Protein AF-A0A7C6DDF0-F1 (afdb_monomer_lite)

Radius of gyration: 23.22 Å; chains: 1; bounding box: 65×71×64 Å

Structure (mmCIF, N/CA/C/O backbone):
data_AF-A0A7C6DDF0-F1
#
_entry.id   AF-A0A7C6DDF0-F1
#
loop_
_atom_site.group_PDB
_atom_site.id
_atom_site.type_symbol
_atom_site.label_atom_id
_atom_site.label_alt_id
_atom_site.label_comp_id
_atom_site.label_asym_id
_atom_site.label_entity_id
_atom_site.label_seq_id
_atom_site.pdbx_PDB_ins_code
_atom_site.Cartn_x
_atom_site.Cartn_y
_atom_site.Cartn_z
_atom_site.occupancy
_atom_site.B_iso_or_equiv
_atom_site.auth_seq_id
_atom_site.auth_comp_id
_atom_site.auth_asym_id
_atom_site.auth_atom_id
_atom_site.pdbx_PDB_model_num
ATOM 1 N N . MET A 1 1 ? -15.883 10.574 8.956 1.00 79.00 1 MET A N 1
ATOM 2 C CA . MET A 1 1 ? -15.929 9.144 9.311 1.00 79.00 1 MET A CA 1
ATOM 3 C C . MET A 1 1 ? -17.313 8.547 9.074 1.00 79.00 1 MET A C 1
ATOM 5 O O . MET A 1 1 ? -17.429 7.341 8.970 1.00 79.00 1 MET A O 1
ATOM 9 N N . ASP A 1 2 ? -18.337 9.374 8.868 1.00 79.56 2 ASP A N 1
ATOM 10 C CA . ASP A 1 2 ? -19.738 8.971 8.668 1.00 79.56 2 ASP A CA 1
ATOM 11 C C . ASP A 1 2 ? -19.970 7.968 7.525 1.00 79.56 2 ASP A C 1
ATOM 13 O O . ASP A 1 2 ? -20.912 7.190 7.586 1.00 79.56 2 ASP A O 1
ATOM 17 N N . CYS A 1 3 ? -19.095 7.921 6.513 1.00 80.88 3 CYS A N 1
ATOM 18 C CA . CYS A 1 3 ? -19.150 6.914 5.445 1.00 80.88 3 CYS A CA 1
ATOM 19 C C . CYS A 1 3 ? -18.941 5.467 5.928 1.00 80.88 3 CYS A C 1
ATOM 21 O O . CYS A 1 3 ? -19.183 4.539 5.165 1.00 80.88 3 CYS A O 1
ATOM 23 N N . PHE A 1 4 ? -18.482 5.280 7.167 1.00 86.06 4 PHE A N 1
ATOM 24 C CA . PHE A 1 4 ? -18.361 3.983 7.832 1.00 86.06 4 PHE A CA 1
ATOM 25 C C . PHE A 1 4 ? -19.558 3.659 8.738 1.00 86.06 4 PHE A C 1
ATOM 27 O O . PHE A 1 4 ? -19.571 2.616 9.389 1.00 86.06 4 PHE A O 1
ATOM 34 N N . ARG A 1 5 ? -20.573 4.530 8.805 1.00 81.81 5 ARG A N 1
ATOM 35 C CA . ARG A 1 5 ? -21.823 4.228 9.507 1.00 81.81 5 ARG A CA 1
ATOM 36 C C . ARG A 1 5 ? -22.586 3.152 8.729 1.00 81.81 5 ARG A C 1
ATOM 38 O O . ARG A 1 5 ? -22.712 3.254 7.512 1.00 81.81 5 ARG A O 1
ATOM 45 N N . ASN A 1 6 ? -23.126 2.157 9.433 1.00 75.31 6 ASN A N 1
ATOM 46 C CA . ASN A 1 6 ? -23.979 1.106 8.862 1.00 75.31 6 ASN A CA 1
ATOM 47 C C . ASN A 1 6 ? -23.346 0.350 7.680 1.00 75.31 6 ASN A C 1
ATOM 49 O O . ASN A 1 6 ? -24.008 0.111 6.669 1.00 75.31 6 ASN A O 1
ATOM 53 N N . LEU A 1 7 ? -22.066 -0.033 7.794 1.00 81.38 7 LEU A N 1
ATOM 54 C CA . LEU A 1 7 ? -21.453 -0.924 6.807 1.00 81.38 7 LEU A CA 1
ATOM 55 C C . LEU A 1 7 ? -22.242 -2.234 6.720 1.00 81.38 7 LEU A C 1
ATOM 57 O O . LEU A 1 7 ? -22.362 -2.975 7.694 1.00 81.38 7 LEU A O 1
ATOM 61 N N . GLU A 1 8 ? -22.752 -2.534 5.531 1.00 78.00 8 GLU A N 1
ATOM 62 C CA . GLU A 1 8 ? -23.394 -3.813 5.264 1.00 78.00 8 GLU A CA 1
ATOM 63 C C . GLU A 1 8 ? -22.343 -4.865 4.906 1.00 78.00 8 GLU A C 1
ATOM 65 O O . GLU A 1 8 ? -21.788 -4.862 3.805 1.00 78.00 8 GLU A O 1
ATOM 70 N N . TRP A 1 9 ? -22.108 -5.801 5.821 1.00 79.62 9 TRP A N 1
ATOM 71 C CA . TRP A 1 9 ? -21.242 -6.953 5.600 1.00 79.62 9 TRP A CA 1
ATOM 72 C C . TRP A 1 9 ? -22.013 -8.043 4.858 1.00 79.62 9 TRP A C 1
ATOM 74 O O . TRP A 1 9 ? -22.940 -8.656 5.390 1.00 79.62 9 TRP A O 1
ATOM 84 N N . LYS A 1 10 ? -21.669 -8.263 3.587 1.00 76.25 10 LYS A N 1
ATOM 85 C CA . LYS A 1 10 ? -22.346 -9.233 2.715 1.00 76.25 10 LYS A CA 1
ATOM 86 C C . LYS A 1 10 ? -21.318 -10.113 2.015 1.00 76.25 10 LYS A C 1
ATOM 88 O O . LYS A 1 10 ? -20.144 -9.767 1.907 1.00 76.25 10 LYS A O 1
ATOM 93 N N . LYS A 1 11 ? -21.762 -11.283 1.545 1.00 75.25 11 LYS A N 1
ATOM 94 C CA . LYS A 1 11 ? -20.923 -12.137 0.699 1.00 75.25 11 LYS A CA 1
ATOM 95 C C . LYS A 1 11 ? -20.682 -11.441 -0.633 1.00 75.25 11 LYS A C 1
ATOM 97 O O . LYS A 1 11 ? -21.632 -11.084 -1.326 1.00 75.25 11 LYS A O 1
ATOM 102 N N . ASP A 1 12 ? -19.420 -11.289 -0.988 1.00 69.12 12 ASP A N 1
ATOM 103 C CA . ASP A 1 12 ? -19.009 -10.798 -2.295 1.00 69.12 12 ASP A CA 1
ATOM 104 C C . ASP A 1 12 ? -19.076 -11.890 -3.386 1.00 69.12 12 ASP A C 1
ATOM 106 O O . ASP A 1 12 ? -19.494 -13.026 -3.143 1.00 69.12 12 ASP A O 1
ATOM 110 N N . ILE A 1 13 ? -18.619 -11.573 -4.605 1.00 62.03 13 ILE A N 1
ATOM 111 C CA . ILE A 1 13 ? -18.608 -12.526 -5.736 1.00 62.03 13 ILE A CA 1
ATOM 112 C C . ILE A 1 13 ? -17.651 -13.714 -5.542 1.00 62.03 13 ILE A C 1
ATOM 114 O O . ILE A 1 13 ? -17.706 -14.679 -6.303 1.00 62.03 13 ILE A O 1
ATOM 118 N N . PHE A 1 14 ? -16.764 -13.645 -4.551 1.00 60.84 14 PHE A N 1
ATOM 119 C CA . PHE A 1 14 ? -15.845 -14.707 -4.156 1.00 60.84 14 PHE A CA 1
ATOM 120 C C . PHE A 1 14 ? -16.388 -15.531 -2.975 1.00 60.84 14 PHE A C 1
ATOM 122 O O . PHE A 1 14 ? -15.775 -16.528 -2.598 1.00 60.84 14 PHE A O 1
ATOM 129 N N . GLY A 1 15 ? -17.551 -15.158 -2.430 1.00 67.62 15 GLY A N 1
ATOM 130 C CA . GLY A 1 15 ? -18.211 -15.825 -1.314 1.00 67.62 15 GLY A CA 1
ATOM 131 C C . GLY A 1 15 ? -17.710 -15.399 0.068 1.00 67.62 15 GLY A C 1
ATOM 132 O O . GLY A 1 15 ? -18.133 -16.012 1.051 1.00 67.62 15 GLY A O 1
ATOM 133 N N . TYR A 1 16 ? -16.855 -14.374 0.158 1.00 73.12 16 TYR A N 1
ATOM 134 C CA . TYR A 1 16 ? -16.288 -13.884 1.418 1.00 73.12 16 TYR A CA 1
ATOM 135 C C . TYR A 1 16 ? -17.085 -12.701 1.967 1.00 73.12 16 TYR A C 1
ATOM 137 O O . TYR A 1 16 ? -17.614 -11.895 1.202 1.00 73.12 16 TYR A O 1
ATOM 145 N N . ILE A 1 17 ? -17.192 -12.614 3.294 1.00 74.81 17 ILE A N 1
ATOM 146 C CA . ILE A 1 17 ? -17.919 -11.539 3.978 1.00 74.81 17 ILE A CA 1
ATOM 147 C C . ILE A 1 17 ? -17.037 -10.293 3.990 1.00 74.81 17 ILE A C 1
ATOM 149 O O . ILE A 1 17 ? -15.970 -10.294 4.603 1.00 74.81 17 ILE A O 1
ATOM 153 N N . ARG A 1 18 ? -17.464 -9.254 3.268 1.00 78.88 18 ARG A N 1
ATOM 154 C CA . ARG A 1 18 ? -16.782 -7.957 3.174 1.00 78.88 18 ARG A CA 1
ATOM 155 C C . ARG A 1 18 ? -17.812 -6.840 3.004 1.00 78.88 18 ARG A C 1
ATOM 157 O O . ARG A 1 18 ? -18.884 -7.088 2.448 1.00 78.88 18 ARG A O 1
ATOM 164 N N . PRO A 1 19 ? -17.517 -5.608 3.443 1.00 80.31 19 PRO A N 1
ATOM 165 C CA . PRO A 1 19 ? -18.414 -4.492 3.224 1.00 80.31 19 PRO A CA 1
ATOM 166 C C . PRO A 1 19 ? -18.219 -3.989 1.796 1.00 80.31 19 PRO A C 1
ATOM 168 O O . PRO A 1 19 ? -17.106 -4.039 1.264 1.00 80.31 19 PRO A O 1
ATOM 171 N N . PHE A 1 20 ? -19.270 -3.491 1.150 1.00 75.19 20 PHE A N 1
ATOM 172 C CA . PHE A 1 20 ? -19.111 -2.888 -0.173 1.00 75.19 20 PHE A CA 1
ATOM 173 C C . PHE A 1 20 ? -18.187 -1.668 -0.104 1.00 75.19 20 PHE A C 1
ATOM 175 O O . PHE A 1 20 ? -18.399 -0.765 0.705 1.00 75.19 20 PHE A O 1
ATOM 182 N N . LEU A 1 21 ? -17.187 -1.610 -0.989 1.00 75.75 21 LEU A N 1
ATOM 183 C CA . LEU A 1 21 ? -16.401 -0.391 -1.153 1.00 75.75 21 LEU A CA 1
ATOM 184 C C . LEU A 1 21 ? -17.261 0.661 -1.863 1.00 75.75 21 LEU A C 1
ATOM 186 O O . LEU A 1 21 ? -17.480 0.601 -3.078 1.00 75.75 21 LEU A O 1
ATOM 190 N N . THR A 1 22 ? -17.755 1.620 -1.084 1.00 75.31 22 THR A N 1
ATOM 191 C CA . THR A 1 22 ? -18.448 2.802 -1.596 1.00 75.31 22 THR A CA 1
ATOM 192 C C . THR A 1 22 ? -17.452 3.860 -2.049 1.00 75.31 22 THR A C 1
ATOM 194 O O . THR A 1 22 ? -16.256 3.820 -1.733 1.00 75.31 22 THR A O 1
ATOM 197 N N . LYS A 1 23 ? -17.950 4.835 -2.812 1.00 73.19 23 LYS A N 1
ATOM 198 C CA . LYS A 1 23 ? -17.128 5.932 -3.323 1.00 73.19 23 LYS A CA 1
ATOM 199 C C . LYS A 1 23 ? -16.585 6.746 -2.166 1.00 73.19 23 LYS A C 1
ATOM 201 O O . LYS A 1 23 ? -15.417 7.110 -2.147 1.00 73.19 23 LYS A O 1
ATOM 206 N N . GLU A 1 24 ? -17.430 6.983 -1.182 1.00 76.19 24 GLU A N 1
ATOM 207 C CA . GLU A 1 24 ? -17.150 7.777 -0.005 1.00 76.19 24 GLU A CA 1
ATOM 208 C C . GLU A 1 24 ? -16.043 7.131 0.834 1.00 76.19 24 GLU A C 1
ATOM 210 O O . GLU A 1 24 ? -15.123 7.833 1.243 1.00 76.19 24 GLU A O 1
ATOM 215 N N . ILE A 1 25 ? -16.073 5.804 1.021 1.00 82.19 25 ILE A N 1
ATOM 216 C CA . ILE A 1 25 ? -15.017 5.065 1.731 1.00 82.19 25 ILE A CA 1
ATOM 217 C C . ILE A 1 25 ? -13.688 5.143 0.969 1.00 82.19 25 ILE A C 1
ATOM 219 O O . ILE A 1 25 ? -12.647 5.414 1.572 1.00 82.19 25 ILE A O 1
ATOM 223 N N . ALA A 1 26 ? -13.709 4.943 -0.352 1.00 80.75 26 ALA A N 1
ATOM 224 C CA . ALA A 1 26 ? -12.510 5.038 -1.182 1.00 80.75 26 ALA A CA 1
ATOM 225 C C . ALA A 1 26 ? -11.881 6.440 -1.115 1.00 80.75 26 ALA A C 1
ATOM 227 O O . ALA A 1 26 ? -10.694 6.570 -0.821 1.00 80.75 26 ALA A O 1
ATOM 228 N N . LEU A 1 27 ? -12.683 7.492 -1.309 1.00 76.25 27 LEU A N 1
ATOM 229 C CA . LEU A 1 27 ? -12.228 8.884 -1.236 1.00 76.25 27 LEU A CA 1
ATOM 230 C C . LEU A 1 27 ? -11.659 9.216 0.141 1.00 76.25 27 LEU A C 1
ATOM 232 O O . LEU A 1 27 ? -10.564 9.761 0.251 1.00 76.25 27 LEU A O 1
ATOM 236 N N . ARG A 1 28 ? -12.371 8.815 1.198 1.00 84.25 28 ARG A N 1
ATOM 237 C CA . ARG A 1 28 ? -11.944 9.044 2.577 1.00 84.25 28 ARG A CA 1
ATOM 238 C C . ARG A 1 28 ? -10.610 8.353 2.877 1.00 84.25 28 ARG A C 1
ATOM 240 O O . ARG A 1 28 ? -9.809 8.903 3.625 1.00 84.25 28 ARG A O 1
ATOM 247 N N . SER A 1 29 ? -10.350 7.194 2.267 1.00 87.25 29 SER A N 1
ATOM 248 C CA . SER A 1 29 ? -9.095 6.432 2.412 1.00 87.25 29 SER A CA 1
ATOM 249 C C . SER A 1 29 ? -7.928 7.078 1.694 1.00 87.25 29 SER A C 1
ATOM 251 O O . SER A 1 29 ? -6.840 7.132 2.266 1.00 87.25 29 SER A O 1
ATOM 253 N N . ILE A 1 30 ? -8.171 7.623 0.501 1.00 82.06 30 ILE A N 1
ATOM 254 C CA . ILE A 1 30 ? -7.189 8.414 -0.243 1.00 82.06 30 ILE A CA 1
ATOM 255 C C . ILE A 1 30 ? -6.802 9.654 0.561 1.00 82.06 30 ILE A C 1
ATOM 257 O O . ILE A 1 30 ? -5.622 9.855 0.834 1.00 82.06 30 ILE A O 1
ATOM 261 N N . GLU A 1 31 ? -7.789 10.434 1.008 1.00 80.88 31 GLU A N 1
ATOM 262 C CA . GLU A 1 31 ? -7.554 11.637 1.810 1.00 80.88 31 GLU A CA 1
ATOM 263 C C . GLU A 1 31 ? -6.768 11.316 3.090 1.00 80.88 31 GLU A C 1
ATOM 265 O O . GLU A 1 31 ? -5.818 12.014 3.432 1.00 80.88 31 GLU A O 1
ATOM 270 N N . PHE A 1 32 ? -7.124 10.237 3.793 1.00 86.44 32 PHE A N 1
ATOM 271 C CA . PHE A 1 32 ? -6.460 9.876 5.044 1.00 86.44 32 PHE A CA 1
ATOM 272 C C . PHE A 1 32 ? -5.019 9.389 4.848 1.00 86.44 32 PHE A C 1
ATOM 274 O O . PHE A 1 32 ? -4.156 9.685 5.674 1.00 86.44 32 PHE A O 1
ATOM 281 N N . ALA A 1 33 ? -4.724 8.685 3.752 1.00 84.56 33 ALA A N 1
ATOM 282 C CA . ALA A 1 33 ? -3.346 8.352 3.398 1.00 84.56 33 ALA A CA 1
ATOM 283 C C . ALA A 1 33 ? -2.530 9.592 3.007 1.00 84.56 33 ALA A C 1
ATOM 285 O O . ALA A 1 33 ? -1.382 9.717 3.430 1.00 84.56 33 ALA A O 1
ATOM 286 N N . ASP A 1 34 ? -3.123 10.523 2.260 1.00 78.44 34 ASP A N 1
ATOM 287 C CA . ASP A 1 34 ? -2.467 11.753 1.806 1.00 78.44 34 ASP A CA 1
ATOM 288 C C . ASP A 1 34 ? -2.100 12.694 2.969 1.00 78.44 34 ASP A C 1
ATOM 290 O O . ASP A 1 34 ? -0.987 13.227 3.030 1.00 78.44 34 ASP A O 1
ATOM 294 N N . LEU A 1 35 ? -2.972 12.793 3.982 1.00 76.69 35 LEU A N 1
ATOM 295 C CA . LEU A 1 35 ? -2.688 13.511 5.233 1.00 76.69 35 LEU A CA 1
ATOM 296 C C . LEU A 1 35 ? -1.383 13.075 5.894 1.00 76.69 35 LEU A C 1
ATOM 298 O O . LEU A 1 35 ? -0.698 13.879 6.536 1.00 76.69 35 LEU A O 1
ATOM 302 N N . ASN A 1 36 ? -1.049 11.795 5.775 1.00 72.19 36 ASN A N 1
ATOM 303 C CA . ASN A 1 36 ? 0.153 11.258 6.376 1.00 72.19 36 ASN A CA 1
ATOM 304 C C . ASN A 1 36 ? 1.422 11.765 5.662 1.00 72.19 36 ASN A C 1
ATOM 306 O O . ASN A 1 36 ? 2.471 11.897 6.291 1.00 72.19 36 ASN A O 1
ATOM 310 N N . TYR A 1 37 ? 1.332 12.180 4.396 1.00 68.25 37 TYR A N 1
ATOM 311 C CA . TYR A 1 37 ? 2.429 12.824 3.668 1.00 68.25 37 TYR A CA 1
ATOM 312 C C . TYR A 1 37 ? 2.485 14.332 3.912 1.00 68.25 37 TYR A C 1
ATOM 314 O O . TYR A 1 37 ? 3.518 14.847 4.345 1.00 68.25 37 TYR A O 1
ATOM 322 N N . HIS A 1 38 ? 1.373 15.033 3.684 1.00 65.69 38 HIS A N 1
ATOM 323 C CA . HIS A 1 38 ? 1.354 16.499 3.604 1.00 65.69 38 HIS A CA 1
ATOM 324 C C . HIS A 1 38 ? 1.043 17.189 4.942 1.00 65.69 38 HIS A C 1
ATOM 326 O O . HIS A 1 38 ? 1.359 18.361 5.139 1.00 65.69 38 HIS A O 1
ATOM 332 N N . GLY A 1 39 ? 0.519 16.446 5.921 1.00 60.12 39 GLY A N 1
ATOM 333 C CA . GLY A 1 39 ? 0.456 16.867 7.319 1.00 60.12 39 GLY A CA 1
ATOM 334 C C . GLY A 1 39 ? -0.570 17.953 7.653 1.00 60.12 39 GLY A C 1
ATOM 335 O O . GLY A 1 39 ? -0.523 18.496 8.758 1.00 60.12 39 GLY A O 1
ATOM 336 N N . GLU A 1 40 ? -1.518 18.254 6.763 1.00 64.88 40 GLU A N 1
ATOM 337 C CA . GLU A 1 40 ? -2.602 19.213 7.020 1.00 64.88 40 GLU A CA 1
ATOM 338 C C . GLU A 1 40 ? -3.744 18.610 7.858 1.00 64.88 40 GLU A C 1
ATOM 340 O O . GLU A 1 40 ? -4.899 18.517 7.447 1.00 64.88 40 GLU A O 1
ATOM 345 N N . LEU A 1 41 ? -3.428 18.228 9.096 1.00 67.19 41 LEU A N 1
ATOM 346 C CA . LEU A 1 41 ? -4.366 17.576 10.021 1.00 67.19 41 LEU A CA 1
ATOM 347 C C . LEU A 1 41 ? -5.530 18.475 10.479 1.00 67.19 41 LEU A C 1
ATOM 349 O O . LEU A 1 41 ? -6.514 17.973 11.017 1.00 67.19 41 LEU A O 1
ATOM 353 N N . LYS A 1 42 ? -5.445 19.798 10.273 1.00 64.25 42 LYS A N 1
ATOM 354 C CA . LYS A 1 42 ? -6.402 20.782 10.819 1.00 64.25 42 LYS A CA 1
ATOM 355 C C . LYS A 1 42 ? -7.851 20.541 10.390 1.00 64.25 42 LYS A C 1
ATOM 357 O O . LYS A 1 42 ? -8.751 20.786 11.177 1.00 64.25 42 LYS A O 1
ATOM 362 N N . HIS A 1 43 ? -8.082 20.056 9.171 1.00 64.44 43 HIS A N 1
ATOM 363 C CA . HIS A 1 43 ? -9.438 19.796 8.668 1.00 64.44 43 HIS A CA 1
ATOM 364 C C . HIS A 1 43 ? -10.026 18.465 9.171 1.00 64.44 43 HIS A C 1
ATOM 366 O O . HIS A 1 43 ? -11.234 18.244 9.083 1.00 64.44 43 HIS A O 1
ATOM 372 N N . TRP A 1 44 ? -9.179 17.578 9.702 1.00 69.19 44 TRP A N 1
ATOM 373 C CA . TRP A 1 44 ? -9.565 16.267 10.230 1.00 69.19 44 TRP A CA 1
ATOM 374 C C . TRP A 1 44 ? -9.699 16.256 11.748 1.00 69.19 44 TRP A C 1
ATOM 376 O O . TRP A 1 44 ? -10.552 15.550 12.283 1.00 69.19 44 TRP A O 1
ATOM 386 N N . ILE A 1 45 ? -8.923 17.093 12.433 1.00 68.50 45 ILE A N 1
ATOM 387 C CA . ILE A 1 45 ? -9.097 17.399 13.851 1.00 68.50 45 ILE A CA 1
ATOM 388 C C . ILE A 1 45 ? -10.223 18.435 13.944 1.00 68.50 45 ILE A C 1
ATOM 390 O O . ILE A 1 45 ? -9.993 19.640 13.986 1.00 68.50 45 ILE A O 1
ATOM 394 N N . LYS A 1 46 ? -11.471 17.955 13.885 1.00 55.34 46 LYS A N 1
ATOM 395 C CA . LYS A 1 46 ? -12.672 18.808 13.844 1.00 55.34 46 LYS A CA 1
ATOM 396 C C . LYS A 1 46 ? -12.952 19.532 15.171 1.00 55.34 46 LYS A C 1
ATOM 398 O O . LYS A 1 46 ? -13.768 20.448 15.190 1.00 55.34 46 LYS A O 1
ATOM 403 N N . SER A 1 47 ? -12.328 19.103 16.271 1.00 53.75 47 SER A N 1
ATOM 404 C CA . SER A 1 47 ? -12.462 19.683 17.615 1.00 53.75 47 SER A CA 1
ATOM 405 C C . SER A 1 47 ? -11.379 19.147 18.561 1.00 53.75 47 SER A C 1
ATOM 407 O O . SER A 1 47 ? -10.730 18.146 18.245 1.00 53.75 47 SER A O 1
ATOM 409 N N . ASP A 1 48 ? -11.261 19.748 19.749 1.00 56.78 48 ASP A N 1
ATOM 410 C CA . ASP A 1 48 ? -10.407 19.279 20.856 1.00 56.78 48 ASP A CA 1
ATOM 411 C C . ASP A 1 48 ? -10.752 17.853 21.350 1.00 56.78 48 ASP A C 1
ATOM 413 O O . ASP A 1 48 ? -9.965 17.240 22.066 1.00 56.78 48 ASP A O 1
ATOM 417 N N . ASN A 1 49 ? -11.897 17.297 20.931 1.00 60.16 49 ASN A N 1
ATOM 418 C CA . ASN A 1 49 ? -12.402 15.988 21.361 1.00 60.16 49 ASN A CA 1
ATOM 419 C C . ASN A 1 49 ? -12.061 14.835 20.394 1.00 60.16 49 ASN A C 1
ATOM 421 O O . ASN A 1 49 ? -12.580 13.733 20.548 1.00 60.16 49 ASN A O 1
ATOM 425 N N . THR A 1 50 ? -11.255 15.070 19.351 1.00 77.19 50 THR A N 1
ATOM 426 C CA . THR A 1 50 ? -10.814 13.991 18.446 1.00 77.19 50 THR A CA 1
ATOM 427 C C . THR A 1 50 ? -9.545 13.351 18.989 1.00 77.19 50 THR A C 1
ATOM 429 O O . THR A 1 50 ? -8.513 14.016 19.073 1.00 77.19 50 THR A O 1
ATOM 432 N N . ASP A 1 51 ? -9.595 12.058 19.307 1.00 88.81 51 ASP A N 1
ATOM 433 C CA . ASP A 1 51 ? -8.394 11.317 19.682 1.00 88.81 51 ASP A CA 1
ATOM 434 C C . ASP A 1 51 ? -7.526 11.078 18.450 1.00 88.81 51 ASP A C 1
ATOM 436 O O . ASP A 1 51 ? -7.982 10.544 17.437 1.00 88.81 51 ASP A O 1
ATOM 440 N N . TYR A 1 52 ? -6.258 11.471 18.526 1.00 89.94 52 TYR A N 1
ATOM 441 C CA . TYR A 1 52 ? -5.285 11.163 17.492 1.00 89.94 52 TYR A CA 1
ATOM 442 C C . TYR A 1 52 ? -3.907 10.918 18.096 1.00 89.94 52 TYR A C 1
ATOM 444 O O . TYR A 1 52 ? -3.510 11.539 19.083 1.00 89.94 52 TYR A O 1
ATOM 452 N N . THR A 1 53 ? -3.154 10.034 17.455 1.00 89.62 53 THR A N 1
ATOM 453 C CA . THR A 1 53 ? -1.767 9.737 17.796 1.00 89.62 53 THR A CA 1
ATOM 454 C C . THR A 1 53 ? -0.923 9.806 16.535 1.00 89.62 53 THR A C 1
ATOM 456 O O . THR A 1 53 ? -1.253 9.211 15.509 1.00 89.62 53 THR A O 1
ATOM 459 N N . LEU A 1 54 ? 0.176 10.553 16.609 1.00 87.56 54 LEU A N 1
ATOM 460 C CA . LEU A 1 54 ? 1.157 10.651 15.539 1.00 87.56 54 LEU A CA 1
ATOM 461 C C . LEU A 1 54 ? 2.374 9.833 15.942 1.00 87.56 54 LEU A C 1
ATOM 463 O O . LEU A 1 54 ? 2.930 10.043 17.015 1.00 87.56 54 LEU A O 1
ATOM 467 N N . ILE A 1 55 ? 2.814 8.921 15.089 1.00 84.88 55 ILE A N 1
ATOM 468 C CA . ILE A 1 55 ? 4.016 8.121 15.315 1.00 84.88 55 ILE A CA 1
ATOM 469 C C . ILE A 1 55 ? 4.998 8.475 14.217 1.00 84.88 55 ILE A C 1
ATOM 471 O O . ILE A 1 55 ? 4.659 8.437 13.036 1.00 84.88 55 ILE A O 1
ATOM 475 N N . ARG A 1 56 ? 6.217 8.838 14.601 1.00 78.44 56 ARG A N 1
ATOM 476 C CA . ARG A 1 56 ? 7.313 9.097 13.671 1.00 78.44 56 ARG A CA 1
ATOM 477 C C . ARG A 1 56 ? 8.560 8.433 14.215 1.00 78.44 56 ARG A C 1
ATOM 479 O O . ARG A 1 56 ? 8.902 8.639 15.374 1.00 78.44 56 ARG A O 1
ATOM 486 N N . ASP A 1 57 ? 9.219 7.635 13.387 1.00 70.56 57 ASP A N 1
ATOM 487 C CA . ASP A 1 57 ? 10.440 6.927 13.772 1.00 70.56 57 ASP A CA 1
ATOM 488 C C . ASP A 1 57 ? 10.268 6.065 15.050 1.00 70.56 57 ASP A C 1
ATOM 490 O O . ASP A 1 57 ? 11.160 5.985 15.893 1.00 70.56 57 ASP A O 1
ATOM 494 N N . GLY A 1 58 ? 9.083 5.455 15.222 1.00 68.69 58 GLY A N 1
ATOM 495 C CA . GLY A 1 58 ? 8.756 4.611 16.379 1.00 68.69 58 GLY A CA 1
ATOM 496 C C . GLY A 1 58 ? 8.491 5.398 17.665 1.00 68.69 58 GLY A C 1
ATOM 497 O O . GLY A 1 58 ? 8.316 4.807 18.728 1.00 68.69 58 GLY A O 1
ATOM 498 N N . VAL A 1 59 ? 8.447 6.729 17.577 1.00 75.94 59 VAL A N 1
ATOM 499 C CA . VAL A 1 59 ? 8.194 7.633 18.696 1.00 75.94 59 VAL A CA 1
ATOM 500 C C . VAL A 1 59 ? 6.821 8.275 18.536 1.00 75.94 59 VAL A C 1
ATOM 502 O O . VAL A 1 59 ? 6.523 8.899 17.514 1.00 75.94 59 VAL A O 1
ATOM 505 N N . ILE A 1 60 ? 5.994 8.151 19.572 1.00 81.69 60 ILE A N 1
ATOM 506 C CA . ILE A 1 60 ? 4.713 8.851 19.672 1.00 81.69 60 ILE A CA 1
ATOM 507 C C . ILE A 1 60 ? 4.971 10.347 19.902 1.00 81.69 60 ILE A C 1
ATOM 509 O O . ILE A 1 60 ? 5.712 10.743 20.802 1.00 81.69 60 ILE A O 1
ATOM 513 N N . THR A 1 61 ? 4.340 11.193 19.094 1.00 74.62 61 THR A N 1
ATOM 514 C CA . THR A 1 61 ? 4.350 12.650 19.215 1.00 74.62 61 THR A CA 1
ATOM 515 C C . THR A 1 61 ? 2.924 13.195 19.208 1.00 74.62 61 THR A C 1
ATOM 517 O O . THR A 1 61 ? 2.045 12.688 18.520 1.00 74.62 61 THR A O 1
ATOM 520 N N . LYS A 1 62 ? 2.687 14.256 19.983 1.00 66.19 62 LYS A N 1
ATOM 521 C CA . LYS A 1 62 ? 1.413 14.998 19.994 1.00 66.19 62 LYS A CA 1
ATOM 522 C C . LYS A 1 62 ? 1.508 16.325 19.219 1.00 66.19 62 LYS A C 1
ATOM 524 O O . LYS A 1 62 ? 0.505 17.006 19.021 1.00 66.19 62 LYS A O 1
ATOM 529 N N . ASP A 1 63 ? 2.706 16.689 18.745 1.00 66.38 63 ASP A N 1
ATOM 530 C CA . ASP A 1 63 ? 2.978 17.965 18.073 1.00 66.38 63 ASP A CA 1
ATOM 531 C C . ASP A 1 63 ? 2.718 17.888 16.558 1.00 66.38 63 ASP A C 1
ATOM 533 O O . ASP A 1 63 ? 3.586 17.504 15.764 1.00 66.38 63 ASP A O 1
ATOM 537 N N . SER A 1 64 ? 1.526 18.327 16.149 1.00 64.25 64 SER A N 1
ATOM 538 C CA . SER A 1 64 ? 1.129 18.436 14.740 1.00 64.25 64 SER A CA 1
ATOM 539 C C . SER A 1 64 ? 1.961 19.455 13.945 1.00 64.25 64 SER A C 1
ATOM 541 O O . SER A 1 64 ? 2.064 19.331 12.727 1.00 64.25 64 SER A O 1
ATOM 543 N N . LYS A 1 65 ? 2.638 20.421 14.589 1.00 61.81 65 LYS A N 1
ATOM 544 C CA . LYS A 1 65 ? 3.526 21.383 13.900 1.00 61.81 65 LYS A CA 1
ATOM 545 C C . LYS A 1 65 ? 4.866 20.758 13.505 1.00 61.81 65 LYS A C 1
ATOM 547 O O . LYS A 1 65 ? 5.509 21.226 12.566 1.00 61.81 65 LYS A O 1
ATOM 552 N N . ARG A 1 66 ? 5.314 19.713 14.211 1.00 57.47 66 ARG A N 1
ATOM 553 C CA . ARG A 1 66 ? 6.509 18.919 13.847 1.00 57.47 66 ARG A CA 1
ATOM 554 C C . ARG A 1 66 ? 6.206 17.824 12.826 1.00 57.47 66 ARG A C 1
ATOM 556 O O . ARG A 1 66 ? 7.132 17.295 12.215 1.00 57.47 66 ARG A O 1
ATOM 563 N N . TRP A 1 67 ? 4.931 17.511 12.620 1.00 65.19 67 TRP A N 1
ATOM 564 C CA . TRP A 1 67 ? 4.467 16.487 11.686 1.00 65.19 67 TRP A CA 1
ATOM 565 C C . TRP A 1 67 ? 4.729 16.831 10.214 1.00 65.19 67 TRP A C 1
ATOM 567 O O . TRP A 1 67 ? 5.055 15.944 9.425 1.00 65.19 67 TRP A O 1
ATOM 577 N N . SER A 1 68 ? 4.627 18.117 9.861 1.00 56.44 68 SER A N 1
ATOM 578 C CA . SER A 1 68 ? 4.857 18.652 8.509 1.00 56.44 68 SER A CA 1
ATOM 579 C C . SER A 1 68 ? 6.281 19.177 8.278 1.00 56.44 68 SER A C 1
ATOM 581 O O . SER A 1 68 ? 6.646 19.510 7.153 1.00 56.44 68 SER A O 1
ATOM 583 N N . ARG A 1 69 ? 7.119 19.257 9.323 1.00 54.94 69 ARG A N 1
ATOM 584 C CA . ARG A 1 69 ? 8.496 19.757 9.198 1.00 54.94 69 ARG A CA 1
ATOM 585 C C . ARG A 1 69 ? 9.442 18.686 8.658 1.00 54.94 69 ARG A C 1
ATOM 587 O O . ARG A 1 69 ? 9.604 17.614 9.255 1.00 54.94 69 ARG A O 1
ATOM 594 N N . GLN A 1 70 ? 10.142 19.036 7.578 1.00 52.66 70 GLN A N 1
ATOM 595 C CA . GLN A 1 70 ? 11.363 18.339 7.185 1.00 52.66 70 GLN A CA 1
ATOM 596 C C . GLN A 1 70 ? 12.443 18.529 8.272 1.00 52.66 70 GLN A C 1
ATOM 598 O O . GLN A 1 70 ? 12.528 19.622 8.846 1.00 52.66 70 GLN A O 1
ATOM 603 N N . PRO A 1 71 ? 13.232 17.488 8.604 1.00 49.41 71 PRO A N 1
ATOM 604 C CA . PRO A 1 71 ? 14.302 17.602 9.597 1.00 49.41 71 PRO A CA 1
ATOM 605 C C . PRO A 1 71 ? 15.385 18.602 9.163 1.00 49.41 71 PRO A C 1
ATOM 607 O O . PRO A 1 71 ? 15.576 18.866 7.977 1.00 49.41 71 PRO A O 1
ATOM 610 N N . ARG A 1 72 ? 16.128 19.171 10.119 1.00 46.72 72 ARG A N 1
ATOM 611 C CA . ARG A 1 72 ? 17.293 20.024 9.809 1.00 46.72 72 ARG A CA 1
ATOM 612 C C . ARG A 1 72 ? 18.518 19.170 9.431 1.00 46.72 72 ARG A C 1
ATOM 614 O O . ARG A 1 72 ? 18.614 18.037 9.887 1.00 46.72 72 ARG A O 1
ATOM 621 N N . PRO A 1 73 ? 19.517 19.686 8.686 1.00 41.88 73 PRO A N 1
ATOM 622 C CA . PRO A 1 73 ? 20.685 18.906 8.234 1.00 41.88 73 PRO A CA 1
ATOM 623 C C . PRO A 1 73 ? 21.488 18.199 9.343 1.00 41.88 73 PRO A C 1
ATOM 625 O O . PRO A 1 73 ? 21.978 17.091 9.147 1.00 41.88 73 PRO A O 1
ATOM 628 N N . LEU A 1 74 ? 21.608 18.814 10.525 1.00 44.53 74 LEU A N 1
ATOM 629 C CA . LEU A 1 74 ? 22.313 18.217 11.667 1.00 44.53 74 LEU A CA 1
ATOM 630 C C . LEU A 1 74 ? 21.479 17.119 12.351 1.00 44.53 74 LEU A C 1
ATOM 632 O O . LEU A 1 74 ? 22.009 16.090 12.762 1.00 44.53 74 LEU A O 1
ATOM 636 N N . GLU A 1 75 ? 20.162 17.327 12.428 1.00 51.28 75 GLU A N 1
ATOM 637 C CA . GLU A 1 75 ? 19.207 16.318 12.893 1.00 51.28 75 GLU A CA 1
ATOM 638 C C . GLU A 1 75 ? 19.202 15.134 11.928 1.00 51.28 75 GLU A C 1
ATOM 640 O O . GLU A 1 75 ? 19.225 14.001 12.385 1.00 51.28 75 GLU A O 1
ATOM 645 N N . HIS A 1 76 ? 19.284 15.384 10.616 1.00 48.47 76 HIS A N 1
ATOM 646 C CA . HIS A 1 76 ? 19.462 14.355 9.595 1.00 48.47 76 HIS A CA 1
ATOM 647 C C . HIS A 1 76 ? 20.709 13.505 9.842 1.00 48.47 76 HIS A C 1
ATOM 649 O O . HIS A 1 76 ? 20.598 12.292 9.812 1.00 48.47 76 HIS A O 1
ATOM 655 N N . LEU A 1 77 ? 21.871 14.096 10.134 1.00 40.41 77 LEU A N 1
ATOM 656 C CA . LEU A 1 77 ? 23.101 13.331 10.376 1.00 40.41 77 LEU A CA 1
ATOM 657 C C . LEU A 1 77 ? 22.990 12.419 11.613 1.00 40.41 77 LEU A C 1
ATOM 659 O O . LEU A 1 77 ? 23.359 11.248 11.557 1.00 40.41 77 LEU A O 1
ATOM 663 N N . VAL A 1 78 ? 22.444 12.936 12.718 1.00 49.53 78 VAL A N 1
ATOM 664 C CA . VAL A 1 78 ? 22.220 12.160 13.953 1.00 49.53 78 VAL A CA 1
ATOM 665 C C . VAL A 1 78 ? 21.157 11.076 13.748 1.00 49.53 78 VAL A C 1
ATOM 667 O O . VAL A 1 78 ? 21.287 9.978 14.290 1.00 49.53 78 VAL A O 1
ATOM 670 N N . ARG A 1 79 ? 20.130 11.362 12.941 1.00 48.28 79 ARG A N 1
ATOM 671 C CA . ARG A 1 79 ? 19.081 10.417 12.549 1.00 48.28 79 ARG A CA 1
ATOM 672 C C . ARG A 1 79 ? 19.667 9.293 11.696 1.00 48.28 79 ARG A C 1
ATOM 674 O O . ARG A 1 79 ? 19.552 8.149 12.106 1.00 48.28 79 ARG A O 1
ATOM 681 N N . THR A 1 80 ? 20.448 9.612 10.662 1.00 44.03 80 THR A N 1
ATOM 682 C CA . THR A 1 80 ? 21.166 8.632 9.834 1.00 44.03 80 THR A CA 1
ATOM 683 C C . THR A 1 80 ? 22.063 7.723 10.681 1.00 44.03 80 THR A C 1
ATOM 685 O O . THR A 1 80 ? 22.089 6.516 10.470 1.00 44.03 80 THR A O 1
ATOM 688 N N . ILE A 1 81 ? 22.763 8.268 11.686 1.00 42.97 81 ILE A N 1
ATOM 689 C CA . ILE A 1 81 ? 23.606 7.481 12.605 1.00 42.97 81 ILE A CA 1
ATOM 690 C C . ILE A 1 81 ? 22.759 6.580 13.525 1.00 42.97 81 ILE A C 1
ATOM 692 O O . ILE A 1 81 ? 23.108 5.418 13.723 1.00 42.97 81 ILE A O 1
ATOM 696 N N . ARG A 1 82 ? 21.629 7.066 14.060 1.00 41.59 82 ARG A N 1
ATOM 697 C CA . ARG A 1 82 ? 20.678 6.241 14.833 1.00 41.59 82 ARG A CA 1
ATOM 698 C C . ARG A 1 82 ? 19.950 5.201 13.980 1.00 41.59 82 ARG A C 1
ATOM 700 O O . ARG A 1 82 ? 19.597 4.154 14.498 1.00 41.59 82 ARG A O 1
ATOM 707 N N . GLU A 1 83 ? 19.741 5.455 12.698 1.00 43.97 83 GLU A N 1
ATOM 708 C CA . GLU A 1 83 ? 19.005 4.588 11.769 1.00 43.97 83 GLU A CA 1
ATOM 709 C C . GLU A 1 83 ? 19.881 3.475 11.188 1.00 43.97 83 GLU A C 1
ATOM 711 O O . GLU A 1 83 ? 19.393 2.367 10.996 1.00 43.97 83 GLU A O 1
ATOM 716 N N . VAL A 1 84 ? 21.185 3.721 11.011 1.00 41.16 84 VAL A N 1
ATOM 717 C CA . VAL A 1 84 ? 22.178 2.668 10.724 1.00 41.16 84 VAL A CA 1
ATOM 718 C C . VAL A 1 84 ? 22.278 1.666 11.884 1.00 41.16 84 VAL A C 1
ATOM 720 O O . VAL A 1 84 ? 22.599 0.503 11.652 1.00 41.16 84 VAL A O 1
ATOM 723 N N . TYR A 1 85 ? 21.968 2.094 13.115 1.00 33.84 85 TYR A N 1
ATOM 724 C CA . TYR A 1 85 ? 22.072 1.254 14.309 1.00 33.84 85 TYR A CA 1
ATOM 725 C C . TYR A 1 85 ? 20.729 0.750 14.888 1.00 33.84 85 TYR A C 1
ATOM 727 O O . TYR A 1 85 ? 20.752 -0.313 15.504 1.00 33.84 85 TYR A O 1
ATOM 735 N N . VAL A 1 86 ? 19.578 1.443 14.753 1.00 46.28 86 VAL A N 1
ATOM 736 C CA . VAL A 1 86 ? 18.361 1.125 15.552 1.00 46.28 86 VAL A CA 1
ATOM 737 C C . VAL A 1 86 ? 16.957 1.402 14.939 1.00 46.28 86 VAL A C 1
ATOM 739 O O . VAL A 1 86 ? 16.038 0.692 15.337 1.00 46.28 86 VAL A O 1
ATOM 742 N N . THR A 1 87 ? 16.666 2.324 14.006 1.00 41.19 87 THR A N 1
ATOM 743 C CA . THR A 1 87 ? 15.235 2.700 13.745 1.00 41.19 87 THR A CA 1
ATOM 744 C C . THR A 1 87 ? 14.704 2.483 12.319 1.00 41.19 87 THR A C 1
ATOM 746 O O . THR A 1 87 ? 14.933 3.285 11.423 1.00 41.19 87 THR A O 1
ATOM 749 N N . ASN A 1 88 ? 13.902 1.421 12.156 1.00 50.72 88 ASN A N 1
ATOM 750 C CA . ASN A 1 88 ? 13.170 1.006 10.949 1.00 50.72 88 ASN A CA 1
ATOM 751 C C . ASN A 1 88 ? 11.650 1.177 11.162 1.00 50.72 88 ASN A C 1
ATOM 753 O O . ASN A 1 88 ? 10.945 0.200 11.415 1.00 50.72 88 ASN A O 1
ATOM 757 N N . SER A 1 89 ? 11.120 2.392 11.109 1.00 51.81 89 SER A N 1
ATOM 758 C CA . SER A 1 89 ? 9.714 2.643 11.474 1.00 51.81 89 SER A CA 1
ATOM 759 C C . SER A 1 89 ? 9.105 3.726 10.603 1.00 51.81 89 SER A C 1
ATOM 761 O O . SER A 1 89 ? 9.709 4.781 10.454 1.00 51.81 89 SER A O 1
ATOM 763 N N . SER A 1 90 ? 7.919 3.455 10.061 1.00 64.75 90 SER A N 1
ATOM 764 C CA . SER A 1 90 ? 7.148 4.386 9.238 1.00 64.75 90 SER A CA 1
ATOM 765 C C . SER A 1 90 ? 6.525 5.500 10.070 1.00 64.75 90 SER A C 1
ATOM 767 O O . SER A 1 90 ? 6.242 5.329 11.260 1.00 64.75 90 SER A O 1
ATOM 769 N N . LYS A 1 91 ? 6.194 6.609 9.410 1.00 82.25 91 LYS A N 1
ATOM 770 C CA . LYS A 1 91 ? 5.282 7.612 9.952 1.00 82.25 91 LYS A CA 1
ATOM 771 C C . LYS A 1 91 ? 3.834 7.077 9.908 1.00 82.25 91 LYS A C 1
ATOM 773 O O . LYS A 1 91 ? 3.343 6.678 8.847 1.00 82.25 91 LYS A O 1
ATOM 778 N N . VAL A 1 92 ? 3.167 7.010 11.062 1.00 88.94 92 VAL A N 1
ATOM 779 C CA . VAL A 1 92 ? 1.816 6.434 11.228 1.00 88.94 92 VAL A CA 1
ATOM 780 C C . VAL A 1 92 ? 0.897 7.439 11.908 1.00 88.94 92 VAL A C 1
ATOM 782 O O . VAL A 1 92 ? 1.267 8.045 12.911 1.00 88.94 92 VAL A O 1
ATOM 785 N N . LEU A 1 93 ? -0.302 7.608 11.365 1.00 90.75 93 LEU A N 1
ATOM 786 C CA . LEU A 1 93 ? -1.365 8.420 11.945 1.00 90.75 93 LEU A CA 1
ATOM 787 C C . LEU A 1 93 ? -2.478 7.496 12.427 1.00 90.75 93 LEU A C 1
ATOM 789 O O . LEU A 1 93 ? -3.050 6.758 11.628 1.00 90.75 93 LEU A O 1
ATOM 793 N N . VAL A 1 94 ? -2.799 7.569 13.714 1.00 93.31 94 VAL A N 1
ATOM 794 C CA . VAL A 1 94 ? -3.954 6.888 14.304 1.00 93.31 94 VAL A CA 1
ATOM 795 C C . VAL A 1 94 ? -4.986 7.933 14.705 1.00 93.31 94 VAL A C 1
ATOM 797 O O . VAL A 1 94 ? -4.620 8.959 15.276 1.00 93.31 94 VAL A O 1
ATOM 800 N N . LEU A 1 95 ? -6.258 7.697 14.396 1.00 91.44 95 LEU A N 1
ATOM 801 C CA . LEU A 1 95 ? -7.363 8.601 14.707 1.00 91.44 95 LEU A CA 1
ATOM 802 C C . LEU A 1 95 ? -8.572 7.810 15.202 1.00 91.44 95 LEU A C 1
ATOM 804 O O . LEU A 1 95 ? -9.003 6.868 14.546 1.00 91.44 95 LEU A O 1
ATOM 808 N N . GLY A 1 96 ? -9.141 8.223 16.328 1.00 91.81 96 GLY A N 1
ATOM 809 C CA . GLY A 1 96 ? -10.387 7.695 16.867 1.00 91.81 96 GLY A CA 1
ATOM 810 C C . GLY A 1 96 ? -11.536 8.670 16.642 1.00 91.81 96 GLY A C 1
ATOM 811 O O . GLY A 1 96 ? -11.400 9.875 16.860 1.00 91.81 96 GLY A O 1
ATOM 812 N N . SER A 1 97 ? -12.681 8.169 16.184 1.00 88.06 97 SER A N 1
ATOM 813 C CA . SER A 1 97 ? -13.868 9.003 15.998 1.00 88.06 97 SER A CA 1
ATOM 814 C C . SER A 1 97 ? -15.154 8.203 16.148 1.00 88.06 97 SER A C 1
ATOM 816 O O . SER A 1 97 ? -15.270 7.089 15.636 1.00 88.06 97 SER A O 1
ATOM 818 N N . LYS A 1 98 ? -16.145 8.802 16.810 1.00 88.06 98 LYS A N 1
ATOM 819 C CA . LYS A 1 98 ? -17.503 8.269 16.872 1.00 88.06 98 LYS A CA 1
ATOM 820 C C . LYS A 1 98 ? -18.175 8.342 15.503 1.00 88.06 98 LYS A C 1
ATOM 822 O O . LYS A 1 98 ? -18.114 9.372 14.831 1.00 88.06 98 LYS A O 1
ATOM 827 N N . VAL A 1 99 ? -18.839 7.260 15.105 1.00 85.62 99 VAL A N 1
ATOM 828 C CA . VAL A 1 99 ? -19.640 7.203 13.871 1.00 85.62 99 VAL A CA 1
ATOM 829 C C . VAL A 1 99 ? -21.119 6.972 14.139 1.00 85.62 99 VAL A C 1
ATOM 831 O O . VAL A 1 99 ? -21.939 7.432 13.346 1.00 85.62 99 VAL A O 1
ATOM 834 N N . ASP A 1 100 ? -21.474 6.334 15.250 1.00 82.00 100 ASP A N 1
ATOM 835 C CA . ASP A 1 100 ? -22.854 6.142 15.708 1.00 82.00 100 ASP A CA 1
ATOM 836 C C . ASP A 1 100 ? -22.909 6.107 17.243 1.00 82.00 100 ASP A C 1
ATOM 838 O O . ASP A 1 100 ? -21.856 6.085 17.877 1.00 82.00 100 ASP A O 1
ATOM 842 N N . GLU A 1 101 ? -24.102 6.090 17.849 1.00 78.31 101 GLU A N 1
ATOM 843 C CA . GLU A 1 101 ? -24.303 6.122 19.308 1.00 78.31 101 GLU A CA 1
ATOM 844 C C . GLU A 1 101 ? -23.402 5.134 20.059 1.00 78.31 101 GLU A C 1
ATOM 846 O O . GLU A 1 101 ? -22.792 5.526 21.051 1.00 78.31 101 GLU A O 1
ATOM 851 N N . ASN A 1 102 ? -23.235 3.921 19.517 1.00 80.94 102 ASN A N 1
ATOM 852 C CA . ASN A 1 102 ? -22.439 2.836 20.103 1.00 80.94 102 ASN A CA 1
ATOM 853 C C . ASN A 1 102 ? -21.335 2.309 19.169 1.00 80.94 102 ASN A C 1
ATOM 855 O O . ASN A 1 102 ? -20.885 1.172 19.323 1.00 80.94 102 ASN A O 1
ATOM 859 N N . LYS A 1 103 ? -20.931 3.088 18.156 1.00 89.00 103 LYS A N 1
ATOM 860 C CA . LYS A 1 103 ? -19.917 2.656 17.184 1.00 89.00 103 LYS A CA 1
ATOM 861 C C . LYS A 1 103 ? -18.845 3.710 16.969 1.00 89.00 103 LYS A C 1
ATOM 863 O O . LYS A 1 103 ? -19.130 4.879 16.693 1.00 89.00 103 LYS A O 1
ATOM 868 N N . TYR A 1 104 ? -17.604 3.247 17.008 1.00 93.50 104 TYR A N 1
ATOM 869 C CA . TYR A 1 104 ? -16.394 4.037 16.847 1.00 93.50 104 TYR A CA 1
ATOM 870 C C . TYR A 1 104 ? -15.551 3.471 15.710 1.00 93.50 104 TYR A C 1
ATOM 872 O O . TYR A 1 104 ? -15.467 2.261 15.518 1.00 93.50 104 TYR A O 1
ATOM 880 N N . VAL A 1 105 ? -14.904 4.357 14.959 1.00 93.94 105 VAL A N 1
ATOM 881 C CA . VAL A 1 105 ? -13.922 3.988 13.939 1.00 93.94 105 VAL A CA 1
ATOM 882 C C . VAL A 1 105 ? -12.544 4.403 14.405 1.00 93.94 105 VAL A C 1
ATOM 884 O O . VAL A 1 105 ? -12.329 5.559 14.781 1.00 93.94 105 VAL A O 1
ATOM 887 N N . ILE A 1 106 ? -11.616 3.458 14.320 1.00 96.38 106 ILE A N 1
ATOM 888 C CA . ILE A 1 106 ? -10.202 3.659 14.602 1.00 96.38 106 ILE A CA 1
ATOM 889 C C . ILE A 1 106 ? -9.461 3.600 13.272 1.00 96.38 106 ILE A C 1
ATOM 891 O O . ILE A 1 106 ? -9.220 2.534 12.707 1.00 96.38 106 ILE A O 1
ATOM 895 N N . GLY A 1 107 ? -9.166 4.780 12.736 1.00 95.19 107 GLY A N 1
ATOM 896 C CA . GLY A 1 107 ? -8.403 4.955 11.513 1.00 95.19 107 GLY A CA 1
ATOM 897 C C . GLY A 1 107 ? -6.912 4.798 11.780 1.00 95.19 107 GLY A C 1
ATOM 898 O O . GLY A 1 107 ? -6.371 5.507 12.622 1.00 95.19 107 GLY A O 1
ATOM 899 N N . ILE A 1 108 ? -6.236 3.933 11.030 1.00 96.19 108 ILE A N 1
ATOM 900 C CA . ILE A 1 108 ? -4.783 3.758 11.046 1.00 96.19 108 ILE A CA 1
ATOM 901 C C . ILE A 1 108 ? -4.261 3.992 9.629 1.00 96.19 108 ILE A C 1
ATOM 903 O O . ILE A 1 108 ? -4.590 3.258 8.699 1.00 96.19 108 ILE A O 1
ATOM 907 N N . SER A 1 109 ? -3.445 5.024 9.453 1.00 93.75 109 SER A N 1
ATOM 908 C CA . SER A 1 109 ? -2.795 5.336 8.185 1.00 93.75 109 SER A CA 1
ATOM 909 C C . SER A 1 109 ? -1.293 5.146 8.297 1.00 93.75 109 SER A C 1
ATOM 911 O O . SER A 1 109 ? -0.643 5.795 9.119 1.00 93.75 109 SER A O 1
ATOM 913 N N . PHE A 1 110 ? -0.730 4.314 7.427 1.00 90.94 110 PHE A N 1
ATOM 914 C CA . PHE A 1 110 ? 0.712 4.182 7.245 1.00 90.94 110 PHE A CA 1
ATOM 915 C C . PHE A 1 110 ? 1.164 5.023 6.053 1.00 90.94 110 PHE A C 1
ATOM 917 O O . PHE A 1 110 ? 0.559 4.987 4.979 1.00 90.94 110 PHE A O 1
ATOM 924 N N . SER A 1 111 ? 2.247 5.773 6.229 1.00 83.69 111 SER A N 1
ATOM 925 C CA . SER A 1 111 ? 2.892 6.481 5.126 1.00 83.69 111 SER A CA 1
ATOM 926 C C . SER A 1 111 ? 3.873 5.549 4.426 1.00 83.69 111 SER A C 1
ATOM 928 O O . SER A 1 111 ? 4.461 4.653 5.036 1.00 83.69 111 SER A O 1
ATOM 930 N N . GLY A 1 112 ? 4.035 5.752 3.123 1.00 66.75 112 GLY A N 1
ATOM 931 C CA . GLY A 1 112 ? 5.191 5.245 2.399 1.00 66.75 112 GLY A CA 1
ATOM 932 C C . GLY A 1 112 ? 6.433 6.099 2.654 1.00 66.75 112 GLY A C 1
ATOM 933 O O . GLY A 1 112 ? 6.453 6.952 3.536 1.00 66.75 112 GLY A O 1
ATOM 934 N N . THR A 1 113 ? 7.484 5.875 1.869 1.00 58.78 113 THR A N 1
ATOM 935 C CA . THR A 1 113 ? 8.810 6.443 2.136 1.00 58.78 113 THR A CA 1
ATOM 936 C C . THR A 1 113 ? 8.803 7.976 2.180 1.00 58.78 113 THR A C 1
ATOM 938 O O . THR A 1 113 ? 8.585 8.635 1.161 1.00 58.78 113 THR A O 1
ATOM 941 N N . VAL A 1 114 ? 9.144 8.556 3.334 1.00 48.38 114 VAL A N 1
ATOM 942 C CA . VAL A 1 114 ? 9.492 9.978 3.449 1.00 48.38 114 VAL A CA 1
ATOM 943 C C . VAL A 1 114 ? 11.023 10.068 3.508 1.00 48.38 114 VAL A C 1
ATOM 945 O O . VAL A 1 114 ? 11.618 9.730 4.518 1.00 48.38 114 VAL A O 1
ATOM 948 N N . TYR A 1 115 ? 11.660 10.424 2.385 1.00 42.34 115 TYR A N 1
ATOM 949 C CA . TYR A 1 115 ? 13.110 10.612 2.145 1.00 42.34 115 TYR A CA 1
ATOM 950 C C . TYR A 1 115 ? 14.161 10.140 3.197 1.00 42.34 115 TYR A C 1
ATOM 952 O O . TYR A 1 115 ? 14.246 10.636 4.317 1.00 42.34 115 TYR A O 1
ATOM 960 N N . ASN A 1 116 ? 15.129 9.366 2.675 1.00 46.56 116 ASN A N 1
ATOM 961 C CA . ASN A 1 116 ? 16.540 9.178 3.080 1.00 46.56 116 ASN A CA 1
ATOM 962 C C . ASN A 1 116 ? 16.947 8.145 4.148 1.00 46.56 116 ASN A C 1
ATOM 964 O O . ASN A 1 116 ? 18.130 7.806 4.161 1.00 46.56 116 ASN A O 1
ATOM 968 N N . SER A 1 117 ? 16.052 7.521 4.922 1.00 36.81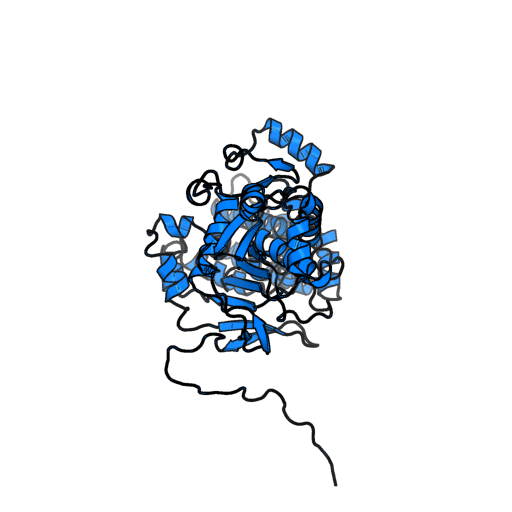 117 SER A N 1
ATOM 969 C CA . SER A 1 117 ? 16.440 6.387 5.809 1.00 36.81 117 SER A CA 1
ATOM 970 C C . SER A 1 117 ? 15.422 5.241 5.966 1.00 36.81 117 SER A C 1
ATOM 972 O O . SER A 1 117 ? 15.817 4.077 5.962 1.00 36.81 117 SER A O 1
ATOM 974 N N . GLU A 1 118 ? 14.115 5.533 5.982 1.00 43.84 118 GLU A N 1
ATOM 975 C CA . GLU A 1 118 ? 13.020 4.535 6.058 1.00 43.84 118 GLU A CA 1
ATOM 976 C C . GLU A 1 118 ? 12.948 3.587 4.838 1.00 43.84 118 GLU A C 1
ATOM 978 O O . GLU A 1 118 ? 12.258 2.564 4.859 1.00 43.84 118 GLU A O 1
ATOM 983 N N . TRP A 1 119 ? 13.694 3.918 3.779 1.00 47.81 119 TRP A N 1
ATOM 984 C CA . TRP A 1 119 ? 13.832 3.146 2.546 1.00 47.81 119 TRP A CA 1
ATOM 985 C C . TRP A 1 119 ? 14.500 1.792 2.796 1.00 47.81 119 TRP A C 1
ATOM 987 O O . TRP A 1 119 ? 14.132 0.857 2.101 1.00 47.81 119 TRP A O 1
ATOM 997 N N . LEU A 1 120 ? 15.391 1.645 3.798 1.00 42.56 120 LEU A N 1
ATOM 998 C CA . LEU A 1 120 ? 16.156 0.410 4.079 1.00 42.56 120 LEU A CA 1
ATOM 999 C C . LEU A 1 120 ? 15.288 -0.861 4.198 1.00 42.56 120 LEU A C 1
ATOM 1001 O O . LEU A 1 120 ? 15.755 -1.960 3.906 1.00 42.56 120 LEU A O 1
ATOM 1005 N N . ASN A 1 121 ? 14.009 -0.728 4.552 1.00 47.69 121 ASN A N 1
ATOM 1006 C CA . ASN A 1 121 ? 13.072 -1.851 4.587 1.00 47.69 121 ASN A CA 1
ATOM 1007 C C . ASN A 1 121 ? 12.577 -2.288 3.203 1.00 47.69 121 ASN A C 1
ATOM 1009 O O . ASN A 1 121 ? 12.388 -3.483 3.007 1.00 47.69 121 ASN A O 1
ATOM 1013 N N . ASN A 1 122 ? 12.452 -1.387 2.223 1.00 48.47 122 ASN A N 1
ATOM 1014 C CA . ASN A 1 122 ? 12.130 -1.746 0.829 1.00 48.47 122 ASN A CA 1
ATOM 1015 C C . ASN A 1 122 ? 13.205 -2.642 0.196 1.00 48.47 122 ASN A C 1
ATOM 1017 O O . ASN A 1 122 ? 12.982 -3.252 -0.840 1.00 48.47 122 ASN A O 1
ATOM 1021 N N . PHE A 1 123 ? 14.369 -2.735 0.841 1.00 48.53 123 PHE A N 1
ATOM 1022 C CA . PHE A 1 123 ? 15.491 -3.569 0.432 1.00 48.53 123 PHE A CA 1
ATOM 1023 C C . PHE A 1 123 ? 15.531 -4.935 1.085 1.00 48.53 123 PHE A C 1
ATOM 1025 O O . PHE A 1 123 ? 16.315 -5.786 0.672 1.00 48.53 123 PHE A O 1
ATOM 1032 N N . LYS A 1 124 ? 14.710 -5.151 2.112 1.00 56.25 124 LYS A N 1
ATOM 1033 C CA . LYS A 1 124 ? 14.539 -6.455 2.744 1.00 56.25 124 LYS A CA 1
ATOM 1034 C C . LYS A 1 124 ? 13.480 -7.234 1.969 1.00 56.25 124 LYS A C 1
ATOM 1036 O O . LYS A 1 124 ? 12.412 -7.532 2.500 1.00 56.25 124 LYS A O 1
ATOM 1041 N N . VAL A 1 125 ? 13.790 -7.505 0.702 1.00 56.72 125 VAL A N 1
ATOM 1042 C CA . VAL A 1 125 ? 12.966 -8.304 -0.223 1.00 56.72 125 VAL A CA 1
ATOM 1043 C C . VAL A 1 125 ? 12.942 -9.787 0.132 1.00 56.72 125 VAL A C 1
ATOM 1045 O O . VAL A 1 125 ? 12.120 -10.525 -0.410 1.00 56.72 125 VAL A O 1
ATOM 1048 N N . ASN A 1 126 ? 13.810 -10.208 1.056 1.00 63.72 126 ASN A N 1
ATOM 1049 C CA . ASN A 1 126 ? 13.771 -11.533 1.658 1.00 63.72 126 ASN A CA 1
ATOM 1050 C C . ASN A 1 126 ? 12.373 -11.837 2.186 1.00 63.72 126 ASN A C 1
ATOM 1052 O O . ASN A 1 126 ? 11.664 -10.955 2.693 1.00 63.72 126 ASN A O 1
ATOM 1056 N N . ILE A 1 127 ? 11.993 -13.104 2.092 1.00 65.50 127 ILE A N 1
ATOM 1057 C CA . ILE A 1 127 ? 10.683 -13.542 2.534 1.00 65.50 127 ILE A CA 1
ATOM 1058 C C . ILE A 1 127 ? 10.792 -14.105 3.954 1.00 65.50 127 ILE A C 1
ATOM 1060 O O . ILE A 1 127 ? 11.491 -15.076 4.221 1.00 65.50 127 ILE A O 1
ATOM 1064 N N . VAL A 1 128 ? 10.058 -13.505 4.891 1.00 68.31 128 VAL A N 1
ATOM 1065 C CA . VAL A 1 128 ? 9.930 -13.989 6.273 1.00 68.31 128 VAL A CA 1
ATOM 1066 C C . VAL A 1 128 ? 8.479 -14.377 6.509 1.00 68.31 128 VAL A C 1
ATOM 1068 O O . VAL A 1 128 ? 7.568 -13.584 6.278 1.00 68.31 128 VAL A O 1
ATOM 1071 N N . ASN A 1 129 ? 8.247 -15.623 6.931 1.00 76.88 129 ASN A N 1
ATOM 1072 C CA . ASN A 1 129 ? 6.906 -16.197 7.116 1.00 76.88 129 ASN A CA 1
ATOM 1073 C C . ASN A 1 129 ? 5.997 -16.069 5.876 1.00 76.88 129 ASN A C 1
ATOM 1075 O O . ASN A 1 129 ? 4.777 -15.980 5.993 1.00 76.88 129 ASN A O 1
ATOM 1079 N N . GLY A 1 130 ? 6.586 -16.042 4.677 1.00 77.88 130 GLY A N 1
ATOM 1080 C CA . GLY A 1 130 ? 5.853 -15.856 3.425 1.00 77.88 130 GLY A CA 1
ATOM 1081 C C . GLY A 1 130 ? 5.561 -14.398 3.048 1.00 77.88 130 GLY A C 1
ATOM 1082 O O . GLY A 1 130 ? 4.963 -14.182 1.998 1.00 77.88 130 GLY A O 1
ATOM 1083 N N . PHE A 1 131 ? 6.000 -13.406 3.829 1.00 83.81 131 PHE A N 1
ATOM 1084 C CA . PHE A 1 131 ? 5.833 -11.974 3.549 1.00 83.81 131 PHE A CA 1
ATOM 1085 C C . PHE A 1 131 ? 7.153 -11.289 3.215 1.00 83.81 131 PHE A C 1
ATOM 1087 O O . PHE A 1 131 ? 8.214 -11.728 3.642 1.00 83.81 131 PHE A O 1
ATOM 1094 N N . HIS A 1 132 ? 7.076 -10.158 2.521 1.00 82.62 132 HIS A N 1
ATOM 1095 C CA . HIS A 1 132 ? 8.192 -9.235 2.363 1.00 82.62 132 HIS A CA 1
ATOM 1096 C C . HIS A 1 132 ? 8.671 -8.756 3.743 1.00 82.62 132 HIS A C 1
ATOM 1098 O O . HIS A 1 132 ? 7.938 -8.056 4.451 1.00 82.62 132 HIS A O 1
ATOM 1104 N N . GLN A 1 133 ? 9.907 -9.101 4.113 1.00 81.81 133 GLN A N 1
ATOM 1105 C CA . GLN A 1 133 ? 10.455 -8.873 5.452 1.00 81.81 133 GLN A CA 1
ATOM 1106 C C . GLN A 1 133 ? 10.333 -7.409 5.885 1.00 81.81 133 GLN A C 1
ATOM 1108 O O . GLN A 1 133 ? 9.901 -7.129 7.000 1.00 81.81 133 GLN A O 1
ATOM 1113 N N . GLY A 1 134 ? 10.668 -6.469 4.997 1.00 80.12 134 GLY A N 1
ATOM 1114 C CA . GLY A 1 134 ? 10.608 -5.040 5.309 1.00 80.12 134 GLY A CA 1
ATOM 1115 C C . GLY A 1 134 ? 9.226 -4.535 5.727 1.00 80.12 134 GLY A C 1
ATOM 1116 O O . GLY A 1 134 ? 9.109 -3.834 6.729 1.00 80.12 134 GLY A O 1
ATOM 1117 N N . PHE A 1 135 ? 8.176 -4.894 4.984 1.00 85.81 135 PHE A N 1
ATOM 1118 C CA . PHE A 1 135 ? 6.811 -4.456 5.285 1.00 85.81 135 PHE A CA 1
ATOM 1119 C C . PHE A 1 135 ? 6.288 -5.112 6.567 1.00 85.81 135 PHE A C 1
ATOM 1121 O O . PHE A 1 135 ? 5.679 -4.432 7.392 1.00 85.81 135 PHE A O 1
ATOM 1128 N N . LEU A 1 136 ? 6.594 -6.399 6.766 1.00 87.12 136 LEU A N 1
ATOM 1129 C CA . LEU A 1 136 ? 6.204 -7.142 7.964 1.00 87.12 136 LEU A CA 1
ATOM 1130 C C . LEU A 1 136 ? 6.864 -6.578 9.231 1.00 87.12 136 LEU A C 1
ATOM 1132 O O . LEU A 1 136 ? 6.195 -6.364 10.237 1.00 87.12 136 LEU A O 1
ATOM 1136 N N . GLU A 1 137 ? 8.165 -6.279 9.180 1.00 86.19 137 GLU A N 1
ATOM 1137 C CA . GLU A 1 137 ? 8.887 -5.692 10.313 1.00 86.19 137 GLU A CA 1
ATOM 1138 C C . GLU A 1 137 ? 8.312 -4.336 10.745 1.00 86.19 137 GLU A C 1
ATOM 1140 O O . GLU A 1 137 ? 8.265 -4.043 11.940 1.00 86.19 137 GLU A O 1
ATOM 1145 N N . ILE A 1 138 ? 7.906 -3.490 9.791 1.00 85.50 138 ILE A N 1
ATOM 1146 C CA . ILE A 1 138 ? 7.295 -2.193 10.108 1.00 85.50 138 ILE A CA 1
ATOM 1147 C C . ILE A 1 138 ? 5.933 -2.407 10.779 1.00 85.50 138 ILE A C 1
ATOM 1149 O O . ILE A 1 138 ? 5.660 -1.770 11.797 1.00 85.50 138 ILE A O 1
ATOM 1153 N N . ALA A 1 139 ? 5.108 -3.318 10.249 1.00 90.88 139 ALA A N 1
ATOM 1154 C CA . ALA A 1 139 ? 3.803 -3.639 10.823 1.00 90.88 139 ALA A CA 1
ATOM 1155 C C . ALA A 1 139 ? 3.930 -4.138 12.274 1.00 90.88 139 ALA A C 1
ATOM 1157 O O . ALA A 1 139 ? 3.282 -3.590 13.161 1.00 90.88 139 ALA A O 1
ATOM 1158 N N . HIS A 1 140 ? 4.834 -5.087 12.542 1.00 90.31 140 HIS A N 1
ATOM 1159 C CA . HIS A 1 140 ? 5.074 -5.587 13.901 1.00 90.31 140 HIS A CA 1
ATOM 1160 C C . HIS A 1 140 ? 5.580 -4.495 14.851 1.00 90.31 140 HIS A C 1
ATOM 1162 O O . HIS A 1 140 ? 5.182 -4.443 16.009 1.00 90.31 140 HIS A O 1
ATOM 1168 N N . ARG A 1 141 ? 6.455 -3.593 14.388 1.00 87.00 141 ARG A N 1
ATOM 1169 C CA . ARG A 1 141 ? 6.941 -2.487 15.230 1.00 87.00 141 ARG A CA 1
ATOM 1170 C C . ARG A 1 141 ? 5.838 -1.507 15.611 1.00 87.00 141 ARG A C 1
ATOM 1172 O O . ARG A 1 141 ? 5.884 -0.976 16.714 1.00 87.00 141 ARG A O 1
ATOM 1179 N N . PHE A 1 142 ? 4.891 -1.246 14.712 1.00 91.81 142 PHE A N 1
ATOM 1180 C CA . PHE A 1 142 ? 3.708 -0.459 15.050 1.00 91.81 142 PHE A CA 1
ATOM 1181 C C . PHE A 1 142 ? 2.837 -1.192 16.073 1.00 91.81 142 PHE A C 1
ATOM 1183 O O . PHE A 1 142 ? 2.420 -0.583 17.053 1.00 91.81 142 PHE A O 1
ATOM 1190 N N . ASP A 1 143 ? 2.622 -2.493 15.882 1.00 92.88 143 ASP A N 1
ATOM 1191 C CA . ASP A 1 143 ? 1.820 -3.316 16.788 1.00 92.88 143 ASP A CA 1
ATOM 1192 C C . ASP A 1 143 ? 2.391 -3.351 18.221 1.00 92.88 143 ASP A C 1
ATOM 1194 O O . ASP A 1 143 ? 1.641 -3.274 19.186 1.00 92.88 143 ASP A O 1
ATOM 1198 N N . LEU A 1 144 ? 3.721 -3.318 18.379 1.00 91.19 144 LEU A N 1
ATOM 1199 C CA . LEU A 1 144 ? 4.403 -3.182 19.680 1.00 91.19 144 LEU A CA 1
ATOM 1200 C C . LEU A 1 144 ? 4.144 -1.850 20.414 1.00 91.19 144 LEU A C 1
ATOM 1202 O O . LEU A 1 144 ? 4.615 -1.674 21.538 1.00 91.19 144 LEU A O 1
ATOM 1206 N N . LEU A 1 145 ? 3.479 -0.886 19.776 1.00 92.44 145 LEU A N 1
ATOM 1207 C CA . LEU A 1 145 ? 3.078 0.383 20.387 1.00 92.44 145 LEU A CA 1
ATOM 1208 C C . LEU A 1 145 ? 1.596 0.396 20.789 1.00 92.44 145 LEU A C 1
ATOM 1210 O O . LEU A 1 145 ? 1.135 1.426 21.279 1.00 92.44 145 LEU A O 1
ATOM 1214 N N . SER A 1 146 ? 0.840 -0.688 20.568 1.00 94.94 146 SER A N 1
ATOM 1215 C CA . SER A 1 146 ? -0.616 -0.727 20.771 1.00 94.94 146 SER A CA 1
ATOM 1216 C C . SER A 1 146 ? -1.045 -0.322 22.188 1.00 94.94 146 SER A C 1
ATOM 1218 O O . SER A 1 146 ? -2.026 0.401 22.355 1.00 94.94 146 SER A O 1
ATOM 1220 N N . ASP A 1 147 ? -0.273 -0.712 23.201 1.00 95.38 147 ASP A N 1
ATOM 1221 C CA . ASP A 1 147 ? -0.486 -0.409 24.621 1.00 95.38 147 ASP A CA 1
ATOM 1222 C C . ASP A 1 147 ? -0.223 1.062 24.990 1.00 95.38 147 ASP A C 1
ATOM 1224 O O . ASP A 1 147 ? -0.626 1.521 26.055 1.00 95.38 147 ASP A O 1
ATOM 1228 N N . LYS A 1 148 ? 0.442 1.821 24.113 1.00 93.75 148 LYS A N 1
ATOM 1229 C CA . LYS A 1 148 ? 0.814 3.234 24.325 1.00 93.75 148 LYS A CA 1
ATOM 1230 C C . LYS A 1 148 ? -0.022 4.213 23.508 1.00 93.75 148 LYS A C 1
ATOM 1232 O O . LYS A 1 148 ? 0.133 5.425 23.658 1.00 93.75 148 LYS A O 1
ATOM 1237 N N . ILE A 1 149 ? -0.852 3.715 22.597 1.00 94.75 149 ILE A N 1
ATOM 1238 C CA . ILE A 1 149 ? -1.717 4.540 21.752 1.00 94.75 149 ILE A CA 1
ATOM 1239 C C . ILE A 1 149 ? -3.048 4.709 22.483 1.00 94.75 149 ILE A C 1
ATOM 1241 O O . ILE A 1 149 ? -3.858 3.791 22.504 1.00 94.75 149 ILE A O 1
ATOM 1245 N N . GLU A 1 150 ? -3.249 5.875 23.090 1.00 95.19 150 GLU A N 1
ATOM 1246 C CA . GLU A 1 150 ? -4.374 6.176 23.985 1.00 95.19 150 GLU A CA 1
ATOM 1247 C C . GLU A 1 150 ? -5.538 6.895 23.280 1.00 95.19 150 GLU A C 1
ATOM 1249 O O . GLU A 1 150 ? -5.326 7.720 22.386 1.00 95.19 150 GLU A O 1
ATOM 1254 N N . PHE A 1 151 ? -6.761 6.646 23.760 1.00 94.62 151 PHE A N 1
ATOM 1255 C CA . PHE A 1 151 ? -8.009 7.257 23.284 1.00 94.62 151 PHE A CA 1
ATOM 1256 C C . PHE A 1 151 ? -8.820 7.879 24.439 1.00 94.62 151 PHE A C 1
ATOM 1258 O O . PHE A 1 151 ? -9.881 7.366 24.820 1.00 94.62 151 PHE A O 1
ATOM 1265 N N . PRO A 1 152 ? -8.323 8.960 25.068 1.00 93.06 152 PRO A N 1
ATOM 1266 C CA . PRO A 1 152 ? -8.927 9.527 26.273 1.00 93.06 152 PRO A CA 1
ATOM 1267 C C . PRO A 1 152 ? -10.329 10.109 26.054 1.00 93.06 152 PRO A C 1
ATOM 1269 O O . PRO A 1 152 ? -11.174 9.987 26.944 1.00 93.06 152 PRO A O 1
ATOM 1272 N N . ASN A 1 153 ? -10.610 10.724 24.901 1.00 91.38 15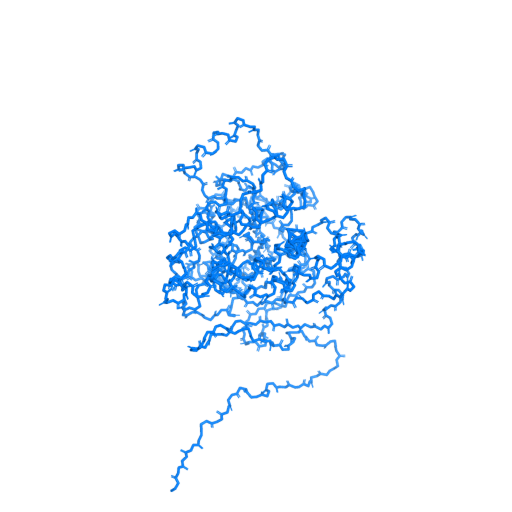3 ASN A N 1
ATOM 1273 C CA . ASN A 1 153 ? -11.932 11.297 24.643 1.00 91.38 153 ASN A CA 1
ATOM 1274 C C . ASN A 1 153 ? -12.983 10.202 24.451 1.00 91.38 153 ASN A C 1
ATOM 1276 O O . ASN A 1 153 ? -14.062 10.289 25.036 1.00 91.38 153 ASN A O 1
ATOM 1280 N N . ILE A 1 154 ? -12.651 9.151 23.698 1.00 92.81 154 ILE A N 1
ATOM 1281 C CA . ILE A 1 154 ? -13.522 7.983 23.526 1.00 92.81 154 ILE A CA 1
ATOM 1282 C C . ILE A 1 154 ? -13.760 7.290 24.871 1.00 92.81 154 ILE A C 1
ATOM 1284 O O . ILE A 1 154 ? -14.901 6.979 25.200 1.00 92.81 154 ILE A O 1
ATOM 1288 N N . SER A 1 155 ? -12.711 7.108 25.679 1.00 93.88 155 SER A N 1
ATOM 1289 C CA . SER A 1 155 ? -12.822 6.493 27.014 1.00 93.88 155 SER A CA 1
ATOM 1290 C C . SER A 1 155 ? -13.798 7.258 27.906 1.00 93.88 155 SER A C 1
ATOM 1292 O O . SER A 1 155 ? -14.688 6.670 28.514 1.00 93.88 155 SER A O 1
ATOM 1294 N N . LYS A 1 156 ? -13.671 8.591 27.934 1.00 92.44 156 LYS A N 1
ATOM 1295 C CA . LYS A 1 156 ? -14.557 9.470 28.702 1.00 92.44 156 LYS A CA 1
ATOM 1296 C C . LYS A 1 156 ? -16.002 9.395 28.216 1.00 92.44 156 LYS A C 1
ATOM 1298 O O . LYS A 1 156 ? -16.915 9.421 29.035 1.00 92.44 156 LYS A O 1
ATOM 1303 N N . GLU A 1 157 ? -16.215 9.335 26.905 1.00 90.88 157 GLU A N 1
ATOM 1304 C CA . GLU A 1 15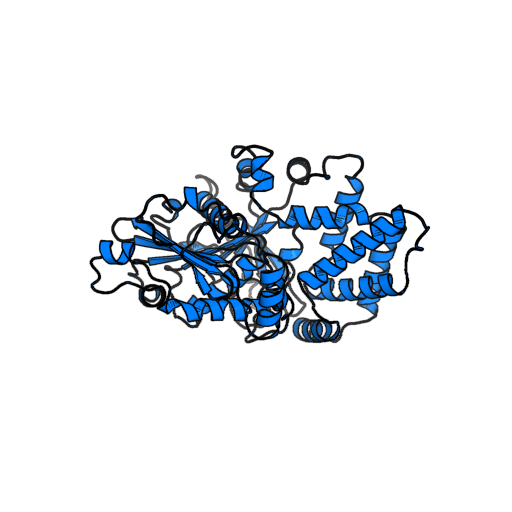7 ? -17.555 9.229 26.330 1.00 90.88 157 GLU A CA 1
ATOM 1305 C C . GLU A 1 157 ? -18.217 7.881 26.645 1.00 90.88 157 GLU A C 1
ATOM 1307 O O . GLU A 1 157 ? -19.414 7.835 26.920 1.00 90.88 157 GLU A O 1
ATOM 1312 N N . LEU A 1 158 ? -17.432 6.803 26.657 1.00 91.69 158 LEU A N 1
ATOM 1313 C CA . LEU A 1 158 ? -17.882 5.458 27.014 1.00 91.69 158 LEU A CA 1
ATOM 1314 C C . LEU A 1 158 ? -18.043 5.247 28.530 1.00 91.69 158 LEU A C 1
ATOM 1316 O O . LEU A 1 158 ? -18.598 4.231 28.938 1.00 91.69 158 LEU A O 1
ATOM 1320 N N . GLY A 1 159 ? -17.588 6.193 29.359 1.00 92.50 159 GLY A N 1
ATOM 1321 C CA . GLY A 1 159 ? -17.629 6.075 30.818 1.00 92.50 159 GLY A CA 1
ATOM 1322 C C . GLY A 1 159 ? -16.633 5.056 31.381 1.00 92.50 159 GLY A C 1
ATOM 1323 O O . GLY A 1 159 ? -16.865 4.521 32.462 1.00 92.50 159 GLY A O 1
ATOM 1324 N N . GLU A 1 160 ? -15.548 4.777 30.658 1.00 93.56 160 GLU A N 1
ATOM 1325 C CA . GLU A 1 160 ? -14.512 3.830 31.079 1.00 93.56 160 GLU A CA 1
ATOM 1326 C C . GLU A 1 160 ? -13.681 4.419 32.234 1.00 93.56 160 GLU A C 1
ATOM 1328 O O . GLU A 1 160 ? -13.283 5.586 32.206 1.00 93.56 160 GLU A O 1
ATOM 1333 N N . GLU A 1 161 ? -13.384 3.608 33.254 1.00 91.31 161 GLU A N 1
ATOM 1334 C CA . GLU A 1 161 ? -12.587 4.038 34.418 1.00 91.31 161 GLU A CA 1
ATOM 1335 C C . GLU A 1 161 ? -11.104 4.246 34.079 1.00 91.31 161 GLU A C 1
ATOM 1337 O O . GLU A 1 161 ? -10.396 5.004 34.746 1.00 91.31 161 GLU A O 1
ATOM 1342 N N . THR A 1 162 ? -10.628 3.565 33.036 1.00 94.06 162 THR A N 1
ATOM 1343 C CA . THR A 1 162 ? -9.245 3.633 32.558 1.00 94.06 162 THR A CA 1
ATOM 1344 C C . THR A 1 162 ? -9.205 4.106 31.113 1.00 94.06 162 THR A C 1
ATOM 1346 O O . THR A 1 162 ? -10.159 3.931 30.356 1.00 94.06 162 THR A O 1
ATOM 1349 N N . VAL A 1 163 ? -8.095 4.740 30.728 1.00 96.06 163 VAL A N 1
ATOM 1350 C CA . VAL A 1 163 ? -7.908 5.203 29.352 1.00 96.06 163 VAL A CA 1
ATOM 1351 C C . VAL A 1 163 ? -7.741 3.990 28.441 1.00 96.06 163 VAL A C 1
ATOM 1353 O O . VAL A 1 163 ? -6.792 3.223 28.589 1.00 96.06 163 VAL A O 1
ATOM 1356 N N . LEU A 1 164 ? -8.652 3.845 27.483 1.00 96.81 164 LEU A N 1
ATOM 1357 C CA . LEU A 1 164 ? -8.582 2.846 26.430 1.00 96.81 164 LEU A CA 1
ATOM 1358 C C . LEU A 1 164 ? -7.333 3.057 25.580 1.00 96.81 164 LEU A C 1
ATOM 1360 O O . LEU A 1 164 ? -7.024 4.170 25.142 1.00 96.81 164 LEU A O 1
ATOM 1364 N N . THR A 1 165 ? -6.663 1.950 25.298 1.00 97.94 165 THR A N 1
ATOM 1365 C CA . THR A 1 165 ? -5.525 1.876 24.384 1.00 97.94 165 THR A CA 1
ATOM 1366 C C . THR A 1 165 ? -5.913 1.162 23.090 1.00 97.94 165 THR A C 1
ATOM 1368 O O . THR A 1 165 ? -6.954 0.498 23.018 1.00 97.94 165 THR A O 1
ATOM 1371 N N . LEU A 1 166 ? -5.065 1.246 22.060 1.00 97.81 166 LEU A N 1
ATOM 1372 C CA . LEU A 1 166 ? -5.249 0.452 20.844 1.00 97.81 166 LEU A CA 1
ATOM 1373 C C . LEU A 1 166 ? -5.235 -1.049 21.164 1.00 97.81 166 LEU A C 1
ATOM 1375 O O . LEU A 1 166 ? -5.992 -1.789 20.550 1.00 97.81 166 LEU A O 1
ATOM 1379 N N . GLU A 1 167 ? -4.455 -1.496 22.151 1.00 98.12 167 GLU A N 1
ATOM 1380 C CA . GLU A 1 167 ? -4.472 -2.890 22.612 1.00 98.12 167 GLU A CA 1
ATOM 1381 C C . GLU A 1 167 ? -5.859 -3.311 23.126 1.00 98.12 167 GLU A C 1
ATOM 1383 O O . GLU A 1 167 ? -6.375 -4.355 22.729 1.00 98.12 167 GLU A O 1
ATOM 1388 N N . ASN A 1 168 ? -6.510 -2.477 23.948 1.00 98.00 168 ASN A N 1
ATOM 1389 C CA . ASN A 1 168 ? -7.861 -2.772 24.443 1.00 98.00 168 ASN A CA 1
ATOM 1390 C C . ASN A 1 168 ? -8.876 -2.851 23.296 1.00 98.00 168 ASN A C 1
ATOM 1392 O O . ASN A 1 168 ? -9.711 -3.753 23.257 1.00 98.00 168 ASN A O 1
ATOM 1396 N N . ILE A 1 169 ? -8.766 -1.932 22.338 1.00 97.88 169 ILE A N 1
ATOM 1397 C CA . ILE A 1 169 ? -9.610 -1.893 21.143 1.00 97.88 169 ILE A CA 1
ATOM 1398 C C . ILE A 1 169 ? -9.398 -3.139 20.277 1.00 97.88 169 ILE A C 1
ATOM 1400 O O . ILE A 1 169 ? -10.375 -3.751 19.849 1.00 97.88 169 ILE A O 1
ATOM 1404 N N . LEU A 1 170 ? -8.145 -3.531 20.016 1.00 98.31 170 LEU A N 1
ATOM 1405 C CA . LEU A 1 170 ? -7.809 -4.731 19.241 1.00 98.31 170 LEU A CA 1
ATOM 1406 C C . LEU A 1 170 ? -8.392 -5.983 19.901 1.00 98.31 170 LEU A C 1
ATOM 1408 O O . LEU A 1 170 ? -8.989 -6.811 19.213 1.00 98.31 170 LEU A O 1
ATOM 1412 N N . GLN A 1 171 ? -8.286 -6.082 21.228 1.00 98.12 171 GLN A N 1
ATOM 1413 C CA . GLN A 1 171 ? -8.883 -7.170 21.995 1.00 98.12 171 GLN A CA 1
ATOM 1414 C C . GLN A 1 171 ? -10.413 -7.176 21.878 1.00 98.12 171 GLN A C 1
ATOM 1416 O O . GLN A 1 171 ? -11.011 -8.235 21.688 1.00 98.12 171 GLN A O 1
ATOM 1421 N N . GLU A 1 172 ? -11.070 -6.018 21.936 1.00 97.69 172 GLU A N 1
ATOM 1422 C CA . GLU A 1 172 ? -12.521 -5.932 21.750 1.00 97.69 172 GLU A CA 1
ATOM 1423 C C . GLU A 1 172 ? -12.947 -6.299 20.319 1.00 97.69 172 GLU A C 1
ATOM 1425 O O . GLU A 1 172 ? -13.994 -6.912 20.120 1.00 97.69 172 GLU A O 1
ATOM 1430 N N . CYS A 1 173 ? -12.123 -5.998 19.311 1.00 97.62 173 CYS A N 1
ATOM 1431 C CA . CYS A 1 173 ? -12.364 -6.371 17.913 1.00 97.62 173 CYS A CA 1
ATOM 1432 C C . CYS A 1 173 ? -12.320 -7.893 17.658 1.00 97.62 173 CYS A C 1
ATOM 1434 O O . CYS A 1 173 ? -12.627 -8.332 16.546 1.00 97.62 173 CYS A O 1
ATOM 1436 N N . THR A 1 174 ? -11.985 -8.712 18.660 1.00 97.62 174 THR A N 1
ATOM 1437 C CA . THR A 1 174 ? -12.142 -10.180 18.619 1.00 97.62 174 THR A CA 1
ATOM 1438 C C . THR A 1 174 ? -13.586 -10.641 18.878 1.00 97.62 174 THR A C 1
ATOM 1440 O O . THR A 1 174 ? -13.902 -11.815 18.689 1.00 97.62 174 THR A O 1
ATOM 1443 N N . SER A 1 175 ? -14.481 -9.726 19.276 1.00 95.88 175 SER A N 1
ATOM 1444 C CA . SER A 1 175 ? -15.895 -9.989 19.569 1.00 95.88 175 SER A CA 1
ATOM 1445 C C . SER A 1 175 ? -16.821 -9.532 18.432 1.00 95.88 175 SER A C 1
ATOM 1447 O O . SER A 1 175 ? -16.606 -8.452 17.878 1.00 95.88 175 SER A O 1
ATOM 1449 N N . PRO A 1 176 ? -17.888 -10.284 18.088 1.00 91.81 176 PRO A N 1
ATOM 1450 C CA . PRO A 1 176 ? -18.868 -9.852 17.083 1.00 91.81 176 PRO A CA 1
ATOM 1451 C C . PRO A 1 176 ? -19.628 -8.582 17.497 1.00 91.81 176 PRO A C 1
ATOM 1453 O O . PRO A 1 176 ? -20.071 -7.819 16.641 1.00 91.81 176 PRO A O 1
ATOM 1456 N N . ASP A 1 177 ? -19.722 -8.320 18.801 1.00 92.12 177 ASP A N 1
ATOM 1457 C CA . ASP A 1 177 ? -20.408 -7.153 19.361 1.00 92.12 177 ASP A CA 1
ATOM 1458 C C . ASP A 1 177 ? -19.460 -5.968 19.598 1.00 92.12 177 ASP A C 1
ATOM 1460 O O . ASP A 1 177 ? -19.804 -5.030 20.317 1.00 92.12 177 ASP A O 1
ATOM 1464 N N . SER A 1 178 ? -18.257 -5.996 19.006 1.00 94.56 178 SER A N 1
ATOM 1465 C CA . SER A 1 178 ? -17.264 -4.933 19.175 1.00 94.56 178 SER A CA 1
ATOM 1466 C C . SER A 1 178 ? -17.857 -3.562 18.874 1.00 94.56 178 SER A C 1
ATOM 1468 O O . SER A 1 178 ? -18.505 -3.357 17.843 1.00 94.56 178 SER A O 1
ATOM 1470 N N . ARG A 1 179 ? -17.601 -2.580 19.736 1.00 94.94 179 ARG A N 1
ATOM 1471 C CA . ARG A 1 179 ? -17.979 -1.181 19.494 1.00 94.94 179 ARG A CA 1
ATOM 1472 C C . ARG A 1 179 ? -17.076 -0.529 18.448 1.00 94.94 179 ARG A C 1
ATOM 1474 O O . ARG A 1 179 ? -17.402 0.545 17.941 1.00 94.94 179 ARG A O 1
ATOM 1481 N N . PHE A 1 180 ? -15.964 -1.171 18.101 1.00 96.00 180 PHE A N 1
ATOM 1482 C CA . PHE A 1 180 ? -14.916 -0.606 17.269 1.00 96.00 180 PHE A CA 1
ATOM 1483 C C . PHE A 1 180 ? -14.864 -1.250 15.885 1.00 96.00 180 PHE A C 1
ATOM 1485 O O . PHE A 1 180 ? -14.963 -2.462 15.725 1.00 96.00 180 PHE A O 1
ATOM 1492 N N . LEU A 1 181 ? -14.661 -0.407 14.877 1.00 95.31 181 LEU A N 1
ATOM 1493 C CA . LEU A 1 181 ? -14.250 -0.807 13.540 1.00 95.31 181 LEU A CA 1
ATOM 1494 C C . LEU A 1 181 ? -12.841 -0.274 13.285 1.00 95.31 181 LEU A C 1
ATOM 1496 O O . LEU A 1 181 ? -12.608 0.939 13.306 1.00 95.31 181 LEU A O 1
ATOM 1500 N N . LEU A 1 182 ? -11.911 -1.171 12.985 1.00 97.38 182 LEU A N 1
ATOM 1501 C CA . LEU A 1 182 ? -10.583 -0.815 12.510 1.00 97.38 182 LEU A CA 1
ATOM 1502 C C . LEU A 1 182 ? -10.659 -0.458 11.025 1.00 97.38 182 LEU A C 1
ATOM 1504 O O . LEU A 1 182 ? -11.128 -1.240 10.199 1.00 97.38 182 LEU A O 1
ATOM 1508 N N . TRP A 1 183 ? -10.159 0.717 10.671 1.00 96.50 183 TRP A N 1
ATOM 1509 C CA . TRP A 1 183 ? -10.023 1.150 9.289 1.00 96.50 183 TRP A CA 1
ATOM 1510 C C . TRP A 1 183 ? -8.558 1.429 8.990 1.00 96.50 183 TRP A C 1
ATOM 1512 O O . TRP A 1 183 ? -7.982 2.381 9.507 1.00 96.50 183 TRP A O 1
ATOM 1522 N N . VAL A 1 184 ? -7.947 0.601 8.149 1.00 97.44 184 VAL A N 1
ATOM 1523 C CA . VAL A 1 184 ? -6.509 0.662 7.884 1.00 97.44 184 VAL A CA 1
ATOM 1524 C C . VAL A 1 184 ? -6.257 1.063 6.429 1.00 97.44 184 VAL A C 1
ATOM 1526 O O . VAL A 1 184 ? -6.827 0.486 5.502 1.00 97.44 184 VAL A O 1
ATOM 1529 N N . THR A 1 185 ? -5.402 2.062 6.213 1.00 95.00 185 THR A N 1
ATOM 1530 C CA . THR A 1 185 ? -5.076 2.598 4.882 1.00 95.00 185 THR A CA 1
ATOM 1531 C C . THR A 1 185 ? -3.592 2.930 4.739 1.00 95.00 185 THR A C 1
ATOM 1533 O O . THR A 1 185 ? -2.839 3.019 5.711 1.00 95.00 185 THR A O 1
ATOM 1536 N N . GLY A 1 186 ? -3.174 3.142 3.497 1.00 91.56 186 GLY A N 1
ATOM 1537 C CA . GLY A 1 186 ? -1.868 3.671 3.144 1.00 91.56 186 GLY A CA 1
ATOM 1538 C C . GLY A 1 186 ? -1.694 3.758 1.630 1.00 91.56 186 GLY A C 1
ATOM 1539 O O . GLY A 1 186 ? -2.363 3.055 0.868 1.00 91.56 186 GLY A O 1
ATOM 1540 N N . HIS A 1 187 ? -0.783 4.624 1.192 1.00 86.81 187 HIS A N 1
ATOM 1541 C CA . HIS A 1 187 ? -0.368 4.741 -0.209 1.00 86.81 187 HIS A CA 1
ATOM 1542 C C . HIS A 1 187 ? 1.017 4.117 -0.399 1.00 86.81 187 HIS A C 1
ATOM 1544 O O . HIS A 1 187 ? 1.859 4.181 0.501 1.00 86.81 187 HIS A O 1
ATOM 1550 N N . SER A 1 188 ? 1.251 3.494 -1.556 1.00 86.00 188 SER A N 1
ATOM 1551 C CA . SER A 1 188 ? 2.543 2.906 -1.917 1.00 86.00 188 SER A CA 1
ATOM 1552 C C . SER A 1 188 ? 3.022 1.914 -0.848 1.00 86.00 188 SER A C 1
ATOM 1554 O O . SER A 1 188 ? 2.260 1.038 -0.431 1.00 86.00 188 SER A O 1
ATOM 1556 N N . GLN A 1 189 ? 4.255 2.055 -0.358 1.00 84.81 189 GLN A N 1
ATOM 1557 C CA . GLN A 1 189 ? 4.799 1.282 0.761 1.00 84.81 189 GLN A CA 1
ATOM 1558 C C . GLN A 1 189 ? 3.891 1.309 2.005 1.00 84.81 189 GLN A C 1
ATOM 1560 O O . GLN A 1 189 ? 3.751 0.284 2.668 1.00 84.81 189 GLN A O 1
ATOM 1565 N N . GLY A 1 190 ? 3.236 2.430 2.314 1.00 88.56 190 GLY A N 1
ATOM 1566 C CA . GLY A 1 190 ? 2.302 2.508 3.439 1.00 88.56 190 GLY A CA 1
ATOM 1567 C C . GLY A 1 190 ? 1.116 1.559 3.262 1.00 88.56 190 GLY A C 1
ATOM 1568 O O . GLY A 1 190 ? 0.713 0.878 4.200 1.00 88.56 190 GLY A O 1
ATOM 1569 N N . GLY A 1 191 ? 0.613 1.427 2.032 1.00 91.00 191 GLY A N 1
ATOM 1570 C CA . GLY A 1 191 ? -0.425 0.450 1.701 1.00 91.00 191 GLY A CA 1
ATOM 1571 C C . GLY A 1 191 ? 0.046 -0.997 1.879 1.00 91.00 191 GLY A C 1
ATOM 1572 O O . GLY A 1 191 ? -0.727 -1.857 2.299 1.00 91.00 191 GLY A O 1
ATOM 1573 N N . ALA A 1 192 ? 1.329 -1.271 1.636 1.00 89.75 192 ALA A N 1
ATOM 1574 C CA . ALA A 1 192 ? 1.894 -2.599 1.857 1.00 89.75 192 ALA A CA 1
ATOM 1575 C C . ALA A 1 192 ? 2.025 -2.945 3.342 1.00 89.75 192 ALA A C 1
ATOM 1577 O O . ALA A 1 192 ? 1.662 -4.050 3.746 1.00 89.75 192 ALA A O 1
ATOM 1578 N N . VAL A 1 193 ? 2.477 -1.990 4.158 1.00 91.94 193 VAL A N 1
ATOM 1579 C CA . VAL A 1 193 ? 2.517 -2.134 5.620 1.00 91.94 193 VAL A CA 1
ATOM 1580 C C . VAL A 1 193 ? 1.106 -2.317 6.179 1.00 91.94 193 VAL A C 1
ATOM 1582 O O . VAL A 1 193 ? 0.890 -3.236 6.964 1.00 91.94 193 VAL A O 1
ATOM 1585 N N . ALA A 1 194 ? 0.135 -1.521 5.717 1.00 95.38 194 ALA A N 1
ATOM 1586 C CA . ALA A 1 194 ? -1.277 -1.686 6.059 1.00 95.38 194 ALA A CA 1
ATOM 1587 C C . ALA A 1 194 ? -1.775 -3.104 5.738 1.00 95.38 194 ALA A C 1
ATOM 1589 O O . ALA A 1 194 ? -2.395 -3.747 6.580 1.00 95.38 194 ALA A O 1
ATOM 1590 N N . GLY A 1 195 ? -1.453 -3.623 4.548 1.00 93.69 195 GLY A N 1
ATOM 1591 C CA . GLY A 1 195 ? -1.792 -4.989 4.154 1.00 93.69 195 GLY A CA 1
ATOM 1592 C C . GLY A 1 195 ? -1.188 -6.049 5.079 1.00 93.69 195 GLY A C 1
ATOM 1593 O O . GLY A 1 195 ? -1.904 -6.948 5.514 1.00 93.69 195 GLY A O 1
ATOM 1594 N N . CYS A 1 196 ? 0.100 -5.936 5.422 1.00 93.12 196 CYS A N 1
ATOM 1595 C CA . CYS A 1 196 ? 0.747 -6.827 6.391 1.00 93.12 196 CYS A CA 1
ATOM 1596 C C . CYS A 1 196 ? 0.082 -6.745 7.772 1.00 93.12 196 CYS A C 1
ATOM 1598 O O . CYS A 1 196 ? -0.215 -7.782 8.358 1.00 93.12 196 CYS A O 1
ATOM 1600 N N . TYR A 1 197 ? -0.198 -5.533 8.255 1.00 96.06 197 TYR A N 1
ATOM 1601 C CA . TYR A 1 197 ? -0.809 -5.301 9.561 1.00 96.06 197 TYR A CA 1
ATOM 1602 C C . TYR A 1 197 ? -2.217 -5.897 9.660 1.00 96.06 197 TYR A C 1
ATOM 1604 O O . TYR A 1 197 ? -2.511 -6.618 10.603 1.00 96.06 197 TYR A O 1
ATOM 1612 N N . ILE A 1 198 ? -3.071 -5.703 8.650 1.00 96.00 198 ILE A N 1
ATOM 1613 C CA . ILE A 1 198 ? -4.420 -6.297 8.629 1.00 96.00 198 ILE A CA 1
ATOM 1614 C C . ILE A 1 198 ? -4.346 -7.826 8.677 1.00 96.00 198 ILE A C 1
ATOM 1616 O O . ILE A 1 198 ? -5.119 -8.470 9.386 1.00 96.00 198 ILE A O 1
ATOM 1620 N N . VAL A 1 199 ? -3.421 -8.425 7.919 1.00 93.06 199 VAL A N 1
ATOM 1621 C CA . VAL A 1 199 ? -3.243 -9.881 7.920 1.00 93.06 199 VAL A CA 1
ATOM 1622 C C . VAL A 1 199 ? -2.785 -10.375 9.293 1.00 93.06 199 VAL A C 1
ATOM 1624 O O . VAL A 1 199 ? -3.257 -11.425 9.733 1.00 93.06 199 VAL A O 1
ATOM 1627 N N . ASP A 1 200 ? -1.914 -9.628 9.969 1.00 93.31 200 ASP A N 1
ATOM 1628 C CA . ASP A 1 200 ? -1.457 -9.910 11.329 1.00 93.31 200 ASP A CA 1
ATOM 1629 C C . ASP A 1 200 ? -2.598 -9.795 12.356 1.00 93.31 200 ASP A C 1
ATOM 1631 O O . ASP A 1 200 ? -2.837 -10.742 13.109 1.00 93.31 200 ASP A O 1
ATOM 1635 N N . CYS A 1 201 ? -3.407 -8.730 12.297 1.00 96.44 201 CYS A N 1
ATOM 1636 C CA . CYS A 1 201 ? -4.595 -8.568 13.140 1.00 96.44 201 CYS A CA 1
ATOM 1637 C C . CYS A 1 201 ? -5.551 -9.767 13.022 1.00 96.44 201 CYS A C 1
ATOM 1639 O O . CYS A 1 201 ? -6.006 -10.314 14.025 1.00 96.44 201 CYS A O 1
ATOM 1641 N N . LEU A 1 202 ? -5.832 -10.207 11.795 1.00 93.94 202 LEU A N 1
ATOM 1642 C CA . LEU A 1 202 ? -6.746 -11.322 11.542 1.00 93.94 202 LEU A CA 1
ATOM 1643 C C . LEU A 1 202 ? -6.147 -12.678 11.944 1.00 93.94 202 LEU A C 1
ATOM 1645 O O . LEU A 1 202 ? -6.862 -13.545 12.432 1.00 93.94 202 LEU A O 1
ATOM 1649 N N . SER A 1 203 ? -4.847 -12.887 11.709 1.00 90.69 203 SER A N 1
ATOM 1650 C CA . SER A 1 203 ? -4.220 -14.210 11.876 1.00 90.69 203 SER A CA 1
ATOM 1651 C C . SER A 1 203 ? -3.680 -14.456 13.282 1.00 90.69 203 SER A C 1
ATOM 1653 O O . SER A 1 203 ? -3.701 -15.593 13.741 1.00 90.69 203 SER A O 1
ATOM 1655 N N . ASN A 1 204 ? -3.147 -13.416 13.925 1.00 92.06 204 ASN A N 1
ATOM 1656 C CA . ASN A 1 204 ? -2.374 -13.529 15.161 1.00 92.06 204 ASN A CA 1
ATOM 1657 C C . ASN A 1 204 ? -3.062 -12.824 16.336 1.00 92.06 204 ASN A C 1
ATOM 1659 O O . ASN A 1 204 ? -2.980 -13.310 17.461 1.00 92.06 204 ASN A O 1
ATOM 1663 N N . ARG A 1 205 ? -3.788 -11.723 16.085 1.00 95.00 205 ARG A N 1
ATOM 1664 C CA . ARG A 1 205 ? -4.603 -11.041 17.111 1.00 95.00 205 ARG A CA 1
ATOM 1665 C C . ARG A 1 205 ? -6.050 -11.550 17.182 1.00 95.00 205 ARG A C 1
ATOM 1667 O O . ARG A 1 205 ? -6.777 -11.158 18.084 1.00 95.00 205 ARG A O 1
ATOM 1674 N N . ASN A 1 206 ? -6.467 -12.432 16.268 1.00 96.19 206 ASN A N 1
ATOM 1675 C CA . ASN A 1 206 ? -7.837 -12.959 16.158 1.00 96.19 206 ASN A CA 1
ATOM 1676 C C . ASN A 1 206 ? -8.922 -11.876 16.018 1.00 96.19 206 ASN A C 1
ATOM 1678 O O . ASN A 1 206 ? -10.073 -12.096 16.397 1.00 96.19 206 ASN A O 1
ATOM 1682 N N . VAL A 1 207 ? -8.572 -10.708 15.470 1.00 96.75 207 VAL A N 1
ATOM 1683 C CA . VAL A 1 207 ? -9.565 -9.694 15.104 1.00 96.75 207 VAL A CA 1
ATOM 1684 C C . VAL A 1 207 ? -10.551 -10.319 14.121 1.00 96.75 207 VAL A C 1
ATOM 1686 O O . VAL A 1 207 ? -10.152 -11.022 13.190 1.00 96.75 207 VAL A O 1
ATOM 1689 N N . LEU A 1 208 ? -11.846 -10.079 14.319 1.00 94.00 208 LEU A N 1
ATOM 1690 C CA . LEU A 1 208 ? -12.866 -10.599 13.416 1.00 94.00 208 LEU A CA 1
ATOM 1691 C C . LEU A 1 208 ? -12.901 -9.801 12.114 1.00 94.00 208 LEU A C 1
ATOM 1693 O O . LEU A 1 208 ? -12.707 -8.587 12.106 1.00 94.00 208 LEU A O 1
ATOM 1697 N N . HIS A 1 209 ? -13.222 -10.489 11.015 1.00 91.00 209 HIS A N 1
ATOM 1698 C CA . HIS A 1 209 ? -13.358 -9.876 9.691 1.00 91.00 209 HIS A CA 1
ATOM 1699 C C . HIS A 1 209 ? -14.306 -8.670 9.699 1.00 91.00 209 HIS A C 1
ATOM 1701 O O . HIS A 1 209 ? -13.986 -7.662 9.080 1.00 91.00 209 HIS A O 1
ATOM 1707 N N . ASP A 1 210 ? -15.407 -8.752 10.449 1.00 90.81 210 ASP A N 1
ATOM 1708 C CA . ASP A 1 210 ? -16.450 -7.719 10.506 1.00 90.81 210 ASP A CA 1
ATOM 1709 C C . ASP A 1 210 ? -16.030 -6.462 11.295 1.00 90.81 210 ASP A C 1
ATOM 1711 O O . ASP A 1 210 ? -16.718 -5.440 11.265 1.00 90.81 210 ASP A O 1
ATOM 1715 N N . ASN A 1 211 ? -14.871 -6.512 11.961 1.00 94.25 211 ASN A N 1
ATOM 1716 C CA . ASN A 1 211 ? -14.323 -5.420 12.765 1.00 94.25 211 ASN A CA 1
ATOM 1717 C C . ASN A 1 211 ? -13.075 -4.786 12.137 1.00 94.25 211 ASN A C 1
ATOM 1719 O O . ASN A 1 211 ? -12.442 -3.938 12.766 1.00 94.25 211 ASN A O 1
ATOM 1723 N N . ILE A 1 212 ? -12.704 -5.152 10.903 1.00 94.94 212 ILE A N 1
ATOM 1724 C CA . ILE A 1 212 ? -11.559 -4.551 10.209 1.00 94.94 212 ILE A CA 1
ATOM 1725 C C . ILE A 1 212 ? -11.786 -4.405 8.704 1.00 94.94 212 ILE A C 1
ATOM 1727 O O . ILE A 1 212 ? -12.153 -5.347 8.010 1.00 94.94 212 ILE A O 1
ATOM 1731 N N . ILE A 1 213 ? -11.498 -3.218 8.172 1.00 94.19 213 ILE A N 1
ATOM 1732 C CA . ILE A 1 213 ? -11.509 -2.935 6.736 1.00 94.19 213 ILE A CA 1
ATOM 1733 C C . ILE A 1 213 ? -10.198 -2.279 6.298 1.00 94.19 213 ILE A C 1
ATOM 1735 O O . ILE A 1 213 ? -9.725 -1.309 6.891 1.00 94.19 213 ILE A O 1
ATOM 1739 N N . GLY A 1 214 ? -9.627 -2.804 5.217 1.00 95.00 214 GLY A N 1
ATOM 1740 C CA . GLY A 1 214 ? -8.475 -2.247 4.525 1.00 95.00 214 GLY A CA 1
ATOM 1741 C C . GLY A 1 214 ? -8.866 -1.550 3.234 1.00 95.00 214 GLY A C 1
ATOM 1742 O O . GLY A 1 214 ? -9.563 -2.134 2.404 1.00 95.00 214 GLY A O 1
ATOM 1743 N N . VAL A 1 215 ? -8.360 -0.341 3.015 1.00 92.50 215 VAL A N 1
ATOM 1744 C CA . VAL A 1 215 ? -8.426 0.320 1.706 1.00 92.50 215 VAL A CA 1
ATOM 1745 C C . VAL A 1 215 ? -7.073 0.945 1.430 1.00 92.50 215 VAL A C 1
ATOM 1747 O O . VAL A 1 215 ? -6.646 1.823 2.165 1.00 92.50 215 VAL A O 1
ATOM 1750 N N . THR A 1 216 ? -6.379 0.480 0.404 1.00 92.25 216 THR A N 1
ATOM 1751 C CA . THR A 1 216 ? -4.991 0.862 0.130 1.00 92.25 216 THR A CA 1
ATOM 1752 C C . THR A 1 216 ? -4.852 1.395 -1.292 1.00 92.25 216 THR A C 1
ATOM 1754 O O . THR A 1 216 ? -5.672 1.101 -2.163 1.00 92.25 216 THR A O 1
ATOM 1757 N N . MET A 1 217 ? -3.822 2.202 -1.545 1.00 88.88 217 MET A N 1
ATOM 1758 C CA . MET A 1 217 ? -3.583 2.824 -2.851 1.00 88.88 217 MET A CA 1
ATOM 1759 C C . MET A 1 217 ? -2.176 2.522 -3.344 1.00 88.88 217 MET A C 1
ATOM 1761 O O . MET A 1 217 ? -1.241 2.474 -2.544 1.00 88.88 217 MET A O 1
ATOM 1765 N N . ALA A 1 218 ? -2.017 2.336 -4.658 1.00 84.31 218 ALA A N 1
ATOM 1766 C CA . ALA A 1 218 ? -0.710 2.145 -5.306 1.00 84.31 218 ALA A CA 1
ATOM 1767 C C . ALA A 1 218 ? 0.158 1.060 -4.631 1.00 84.31 218 ALA A C 1
ATOM 1769 O O . ALA A 1 218 ? 1.383 1.145 -4.577 1.00 84.31 218 ALA A O 1
ATOM 1770 N N . THR A 1 219 ? -0.490 0.057 -4.040 1.00 86.94 219 THR A N 1
ATOM 1771 C CA . THR A 1 219 ? 0.156 -0.837 -3.079 1.00 86.94 219 THR A CA 1
ATOM 1772 C C . THR A 1 219 ? 1.010 -1.884 -3.791 1.00 86.94 219 THR A C 1
ATOM 1774 O O . THR A 1 219 ? 0.492 -2.582 -4.672 1.00 86.94 219 THR A O 1
ATOM 1777 N N . PRO A 1 220 ? 2.296 -2.045 -3.429 1.00 86.12 220 PRO A N 1
ATOM 1778 C CA . PRO A 1 220 ? 3.123 -3.109 -3.976 1.00 86.12 220 PRO A CA 1
ATOM 1779 C C . PRO A 1 220 ? 2.642 -4.487 -3.508 1.00 86.12 220 PRO A C 1
ATOM 1781 O O . PRO A 1 220 ? 1.767 -4.630 -2.657 1.00 86.12 220 PRO A O 1
ATOM 1784 N N . THR A 1 221 ? 3.179 -5.531 -4.120 1.00 84.81 221 THR A N 1
ATOM 1785 C CA . THR A 1 221 ? 2.970 -6.916 -3.682 1.00 84.81 221 THR A CA 1
ATOM 1786 C C . THR A 1 221 ? 3.745 -7.196 -2.395 1.00 84.81 221 THR A C 1
ATOM 1788 O O . THR A 1 221 ? 4.871 -6.732 -2.235 1.00 84.81 221 THR A O 1
ATOM 1791 N N . ILE A 1 222 ? 3.144 -7.944 -1.466 1.00 85.25 222 ILE A N 1
ATOM 1792 C CA . ILE A 1 222 ? 3.620 -8.054 -0.075 1.00 85.25 222 ILE A CA 1
ATOM 1793 C C . ILE A 1 222 ? 3.910 -9.478 0.389 1.00 85.25 222 ILE A C 1
ATOM 1795 O O . ILE A 1 222 ? 4.538 -9.649 1.428 1.00 85.25 222 ILE A O 1
ATOM 1799 N N . ALA A 1 223 ? 3.460 -10.498 -0.342 1.00 80.62 223 ALA A N 1
ATOM 1800 C CA . ALA A 1 223 ? 3.664 -11.888 0.045 1.00 80.62 223 ALA A CA 1
ATOM 1801 C C . ALA A 1 223 ? 4.051 -12.791 -1.125 1.00 80.62 223 ALA A C 1
ATOM 1803 O O . ALA A 1 223 ? 3.836 -12.468 -2.297 1.00 80.62 223 ALA A O 1
ATOM 1804 N N . HIS A 1 224 ? 4.615 -13.941 -0.773 1.00 74.81 224 HIS A N 1
ATOM 1805 C CA . HIS A 1 224 ? 4.947 -15.018 -1.684 1.00 74.81 224 HIS A CA 1
ATOM 1806 C C . HIS A 1 224 ? 3.691 -15.817 -2.036 1.00 74.81 224 HIS A C 1
ATOM 1808 O O . HIS A 1 224 ? 2.851 -16.113 -1.186 1.00 74.81 224 HIS A O 1
ATOM 1814 N N . ALA A 1 225 ? 3.565 -16.240 -3.288 1.00 67.75 225 ALA A N 1
ATOM 1815 C CA . ALA A 1 225 ? 2.363 -16.920 -3.761 1.00 67.75 225 ALA A CA 1
ATOM 1816 C C . ALA A 1 225 ? 2.140 -18.299 -3.120 1.00 67.75 225 ALA A C 1
ATOM 1818 O O . ALA A 1 225 ? 1.013 -18.788 -3.075 1.00 67.75 225 ALA A O 1
ATOM 1819 N N . ARG A 1 226 ? 3.206 -18.928 -2.608 1.00 66.94 226 ARG A N 1
ATOM 1820 C CA . ARG A 1 226 ? 3.144 -20.231 -1.921 1.00 66.94 226 ARG A CA 1
ATOM 1821 C C . ARG A 1 226 ? 2.868 -20.129 -0.419 1.00 66.94 226 ARG A C 1
ATOM 1823 O O . ARG A 1 226 ? 3.028 -21.121 0.278 1.00 66.94 226 ARG A O 1
ATOM 1830 N N . ILE A 1 227 ? 2.426 -18.975 0.084 1.00 72.44 227 ILE A N 1
ATOM 1831 C CA . ILE A 1 227 ? 2.123 -18.777 1.513 1.00 72.44 227 ILE A CA 1
ATOM 1832 C C . ILE A 1 227 ? 0.987 -19.681 2.044 1.00 72.44 227 ILE A C 1
ATOM 1834 O O . ILE A 1 227 ? 0.723 -19.711 3.240 1.00 72.44 227 ILE A O 1
ATOM 1838 N N . GLY A 1 228 ? 0.302 -20.437 1.175 1.00 64.19 228 GLY A N 1
ATOM 1839 C CA . GLY A 1 228 ? -0.692 -21.440 1.577 1.00 64.19 228 GLY A CA 1
ATOM 1840 C C . GLY A 1 228 ? -2.005 -20.848 2.096 1.00 64.19 228 GLY A C 1
ATOM 1841 O O . GLY A 1 228 ? -2.817 -21.569 2.667 1.00 64.19 228 GLY A O 1
ATOM 1842 N N . ARG A 1 229 ? -2.228 -19.543 1.899 1.00 70.50 229 ARG A N 1
ATOM 1843 C CA . ARG A 1 229 ? -3.422 -18.813 2.348 1.00 70.50 229 ARG A CA 1
ATOM 1844 C C . ARG A 1 229 ? -4.252 -18.347 1.158 1.00 70.50 229 ARG A C 1
ATOM 1846 O O . ARG A 1 229 ? -3.706 -17.980 0.118 1.00 70.50 229 ARG A O 1
ATOM 1853 N N . SER A 1 230 ? -5.576 -18.321 1.326 1.00 71.25 230 SER A N 1
ATOM 1854 C CA . SER A 1 230 ? -6.470 -17.697 0.346 1.00 71.25 230 SER A CA 1
ATOM 1855 C C . SER A 1 230 ? -6.216 -16.194 0.320 1.00 71.25 230 SER A C 1
ATOM 1857 O O . SER A 1 230 ? -6.431 -15.510 1.317 1.00 71.25 230 SER A O 1
ATOM 1859 N N . THR A 1 231 ? -5.760 -15.670 -0.813 1.00 71.50 231 THR A N 1
ATOM 1860 C CA . THR A 1 231 ? -5.383 -14.257 -0.926 1.00 71.50 231 THR A CA 1
ATOM 1861 C C . THR A 1 231 ? -6.587 -13.324 -0.928 1.00 71.50 231 THR A C 1
ATOM 1863 O O . THR A 1 231 ? -6.469 -12.175 -0.522 1.00 71.50 231 THR A O 1
ATOM 1866 N N . THR A 1 232 ? -7.762 -13.815 -1.323 1.00 70.12 232 THR A N 1
ATOM 1867 C CA . THR A 1 232 ? -8.973 -13.010 -1.527 1.00 70.12 232 THR A CA 1
ATOM 1868 C C . THR A 1 232 ? -9.914 -12.958 -0.326 1.00 70.12 232 THR A C 1
ATOM 1870 O O . THR A 1 232 ? -10.848 -12.165 -0.358 1.00 70.12 232 THR A O 1
ATOM 1873 N N . ASN A 1 233 ? -9.675 -13.744 0.731 1.00 78.12 233 ASN A N 1
ATOM 1874 C CA . ASN A 1 233 ? -10.532 -13.771 1.928 1.00 78.12 233 ASN A CA 1
ATOM 1875 C C . ASN A 1 233 ? -10.376 -12.518 2.815 1.00 78.12 233 ASN A C 1
ATOM 1877 O O . ASN A 1 233 ? -11.156 -12.285 3.727 1.00 78.12 233 ASN A O 1
ATOM 1881 N N . TYR A 1 234 ? -9.363 -11.693 2.570 1.00 86.81 234 TYR A N 1
ATOM 1882 C CA . TYR A 1 234 ? -9.064 -10.546 3.420 1.00 86.81 234 TYR A CA 1
ATOM 1883 C C . TYR A 1 234 ? -9.972 -9.348 3.084 1.00 86.81 234 TYR A C 1
ATOM 1885 O O . TYR A 1 234 ? -10.167 -9.064 1.892 1.00 86.81 234 TYR A O 1
ATOM 1893 N N . PRO A 1 235 ? -10.498 -8.612 4.090 1.00 88.69 235 PRO A N 1
ATOM 1894 C CA . PRO A 1 235 ? -11.365 -7.440 3.922 1.00 88.69 235 PRO A CA 1
ATOM 1895 C C . PRO A 1 235 ? -10.573 -6.204 3.467 1.00 88.69 235 PRO A C 1
ATOM 1897 O O . PRO A 1 235 ? -10.674 -5.128 4.044 1.00 88.69 235 PRO A O 1
ATOM 1900 N N . ILE A 1 236 ? -9.753 -6.374 2.429 1.00 89.56 236 ILE A N 1
ATOM 1901 C CA . ILE A 1 236 ? -8.840 -5.374 1.883 1.00 89.56 236 ILE A CA 1
ATOM 1902 C C . ILE A 1 236 ? -9.244 -5.073 0.439 1.00 89.56 236 ILE A C 1
ATOM 1904 O O . ILE A 1 236 ? -9.406 -5.990 -0.373 1.00 89.56 236 ILE A O 1
ATOM 1908 N N . TYR A 1 237 ? -9.355 -3.789 0.118 1.00 87.56 237 TYR A N 1
ATOM 1909 C CA . TYR A 1 237 ? -9.494 -3.273 -1.236 1.00 87.56 237 TYR A CA 1
ATOM 1910 C C . TYR A 1 237 ? -8.230 -2.514 -1.639 1.00 87.56 237 TYR A C 1
ATOM 1912 O O . TYR A 1 237 ? -7.899 -1.504 -1.026 1.00 87.56 237 TYR A O 1
ATOM 1920 N N . ASN A 1 238 ? -7.545 -2.967 -2.688 1.00 86.81 238 ASN A N 1
ATOM 1921 C CA . ASN A 1 238 ? -6.368 -2.290 -3.227 1.00 86.81 238 ASN A CA 1
ATOM 1922 C C . ASN A 1 238 ? -6.769 -1.489 -4.471 1.00 86.81 238 ASN A C 1
ATOM 1924 O O . ASN A 1 238 ? -7.100 -2.064 -5.508 1.00 86.81 238 ASN A O 1
ATOM 1928 N N . ILE A 1 239 ? -6.730 -0.164 -4.397 1.00 85.50 239 ILE A N 1
ATOM 1929 C CA . ILE A 1 239 ? -6.976 0.722 -5.535 1.00 85.50 239 ILE A CA 1
ATOM 1930 C C . ILE A 1 239 ? -5.680 0.838 -6.338 1.00 85.50 239 ILE A C 1
ATOM 1932 O O . ILE A 1 239 ? -4.676 1.373 -5.855 1.00 85.50 239 ILE A O 1
ATOM 1936 N N . ILE A 1 240 ? -5.700 0.326 -7.571 1.00 81.75 240 ILE A N 1
ATOM 1937 C CA . ILE A 1 240 ? -4.509 0.239 -8.420 1.00 81.75 240 ILE A CA 1
ATOM 1938 C C . ILE A 1 240 ? -4.729 0.890 -9.786 1.00 81.75 240 ILE A C 1
ATOM 1940 O O . ILE A 1 240 ? -5.745 0.677 -10.452 1.00 81.75 240 ILE A O 1
ATOM 1944 N N . ASN A 1 241 ? -3.723 1.642 -10.221 1.00 82.75 241 ASN A N 1
ATOM 1945 C CA . ASN A 1 241 ? -3.569 2.055 -11.606 1.00 82.75 241 ASN A CA 1
ATOM 1946 C C . ASN A 1 241 ? -2.875 0.930 -12.380 1.00 82.75 241 ASN A C 1
ATOM 1948 O O . ASN A 1 241 ? -1.780 0.522 -12.000 1.00 82.75 241 ASN A O 1
ATOM 1952 N N . GLU A 1 242 ? -3.465 0.443 -13.475 1.00 79.50 242 GLU A N 1
ATOM 1953 C CA . GLU A 1 242 ? -2.838 -0.597 -14.308 1.00 79.50 242 GLU A CA 1
ATOM 1954 C C . GLU A 1 242 ? -1.456 -0.185 -14.848 1.00 79.50 242 GLU A C 1
ATOM 1956 O O . GLU A 1 242 ? -0.590 -1.030 -15.074 1.00 79.50 242 GLU A O 1
ATOM 1961 N N . GLU A 1 243 ? -1.240 1.114 -15.049 1.00 85.12 243 GLU A N 1
ATOM 1962 C CA . GLU A 1 243 ? 0.021 1.648 -15.565 1.00 85.12 243 GLU A CA 1
ATOM 1963 C C . GLU A 1 243 ? 1.058 1.897 -14.466 1.00 85.12 243 GLU A C 1
ATOM 1965 O O . GLU A 1 243 ? 2.227 2.133 -14.773 1.00 85.12 243 GLU A O 1
ATOM 1970 N N . ASP A 1 244 ? 0.666 1.791 -13.192 1.00 84.19 244 ASP A N 1
ATOM 1971 C CA . ASP A 1 244 ? 1.591 1.890 -12.071 1.00 84.19 244 ASP A CA 1
ATOM 1972 C C . ASP A 1 244 ? 2.380 0.591 -11.920 1.00 84.19 244 ASP A C 1
ATOM 1974 O O . ASP A 1 244 ? 1.871 -0.466 -11.534 1.00 84.19 244 ASP A O 1
ATOM 1978 N N . ILE A 1 245 ? 3.670 0.679 -12.224 1.00 80.81 245 ILE A N 1
ATOM 1979 C CA . ILE A 1 245 ? 4.591 -0.431 -12.061 1.00 80.81 245 ILE A CA 1
ATOM 1980 C C . ILE A 1 245 ? 4.780 -0.834 -10.599 1.00 80.81 245 ILE A C 1
ATOM 1982 O O . ILE A 1 245 ? 4.899 -2.026 -10.361 1.00 80.81 245 ILE A O 1
ATOM 1986 N N . VAL A 1 246 ? 4.709 0.073 -9.617 1.00 80.56 246 VAL A N 1
ATOM 1987 C CA . VAL A 1 246 ? 4.924 -0.255 -8.191 1.00 80.56 246 VAL A CA 1
ATOM 1988 C C . VAL A 1 246 ? 3.962 -1.335 -7.714 1.00 80.56 246 VAL A C 1
ATOM 1990 O O . VAL A 1 246 ? 4.357 -2.251 -6.997 1.00 80.56 246 VAL A O 1
ATOM 1993 N N . THR A 1 247 ? 2.726 -1.315 -8.213 1.00 82.69 247 THR A N 1
ATOM 1994 C CA . THR A 1 247 ? 1.705 -2.332 -7.919 1.00 82.69 247 THR A CA 1
ATOM 1995 C C . THR A 1 247 ? 2.037 -3.729 -8.462 1.00 82.69 247 THR A C 1
ATOM 1997 O O . THR A 1 247 ? 1.278 -4.675 -8.269 1.00 82.69 247 THR A O 1
ATOM 2000 N N . ARG A 1 248 ? 3.165 -3.916 -9.142 1.00 81.31 248 ARG A N 1
ATOM 2001 C CA . ARG A 1 248 ? 3.647 -5.219 -9.624 1.00 81.31 248 ARG A CA 1
ATOM 2002 C C . ARG A 1 248 ? 4.936 -5.662 -8.936 1.00 81.31 248 ARG A C 1
ATOM 2004 O O . ARG A 1 248 ? 5.407 -6.765 -9.198 1.00 81.31 248 ARG A O 1
ATOM 2011 N N . LEU A 1 249 ? 5.500 -4.814 -8.079 1.00 79.00 249 LEU A N 1
ATOM 2012 C CA . LEU A 1 249 ? 6.814 -5.001 -7.469 1.00 79.00 249 LEU A CA 1
ATOM 2013 C C . LEU A 1 249 ? 6.688 -5.268 -5.962 1.00 79.00 249 LEU A C 1
ATOM 2015 O O . LEU A 1 249 ? 5.599 -5.131 -5.404 1.00 79.00 249 LEU A O 1
ATOM 2019 N N . GLY A 1 250 ? 7.779 -5.670 -5.310 1.00 76.50 250 GLY A N 1
ATOM 2020 C CA . GLY A 1 250 ? 7.862 -5.978 -3.878 1.00 76.50 250 GLY A CA 1
ATOM 2021 C C . GLY A 1 250 ? 8.054 -7.474 -3.627 1.00 76.50 250 GLY A C 1
ATOM 2022 O O . GLY A 1 250 ? 9.165 -7.934 -3.399 1.00 76.50 250 GLY A O 1
ATOM 2023 N N . SER A 1 251 ? 6.976 -8.249 -3.700 1.00 77.75 251 SER A N 1
ATOM 2024 C CA . SER A 1 251 ? 6.977 -9.712 -3.615 1.00 77.75 251 SER A CA 1
ATOM 2025 C C . SER A 1 251 ? 6.249 -10.319 -4.826 1.00 77.75 251 SER A C 1
ATOM 2027 O O . SER A 1 251 ? 6.676 -10.079 -5.957 1.00 77.75 251 SER A O 1
ATOM 2029 N N . GLN A 1 252 ? 5.182 -11.108 -4.628 1.00 75.19 252 GLN A N 1
ATOM 2030 C CA . GLN A 1 252 ? 4.450 -11.771 -5.720 1.00 75.19 252 GLN A CA 1
ATOM 2031 C C . GLN A 1 252 ? 2.939 -11.535 -5.704 1.00 75.19 252 GLN A C 1
ATOM 2033 O O . GLN A 1 252 ? 2.315 -11.490 -6.762 1.00 75.19 252 GLN A O 1
ATOM 2038 N N . ILE A 1 253 ? 2.339 -11.410 -4.521 1.00 77.75 253 ILE A N 1
ATOM 2039 C CA . ILE A 1 253 ? 0.892 -11.254 -4.345 1.00 77.75 253 ILE A CA 1
ATOM 2040 C C . ILE A 1 253 ? 0.562 -10.144 -3.346 1.00 77.75 253 ILE A C 1
ATOM 2042 O O . ILE A 1 253 ? 1.345 -9.838 -2.445 1.00 77.75 253 ILE A O 1
ATOM 2046 N N . ARG A 1 254 ? -0.633 -9.567 -3.487 1.00 84.50 254 ARG A N 1
ATOM 2047 C CA . ARG A 1 254 ? -1.323 -8.818 -2.429 1.00 84.50 254 ARG A CA 1
ATOM 2048 C C . ARG A 1 254 ? -2.471 -9.641 -1.864 1.00 84.50 254 ARG A C 1
ATOM 2050 O O . ARG A 1 254 ? -2.993 -10.532 -2.535 1.00 84.50 254 ARG A O 1
ATOM 2057 N N . PHE A 1 255 ? -2.875 -9.300 -0.647 1.00 84.62 255 PHE A N 1
ATOM 2058 C CA . PHE A 1 255 ? -4.108 -9.791 -0.045 1.00 84.62 255 PHE A CA 1
ATOM 2059 C C . PHE A 1 255 ? -5.276 -8.849 -0.359 1.00 84.62 255 PHE A C 1
ATOM 2061 O O . PHE A 1 255 ? -5.083 -7.651 -0.568 1.00 84.62 255 PHE A O 1
ATOM 2068 N N . GLY A 1 256 ? -6.486 -9.400 -0.400 1.00 84.62 256 GLY A N 1
ATOM 2069 C CA . GLY A 1 256 ? -7.713 -8.680 -0.713 1.00 84.62 256 GLY A CA 1
ATOM 2070 C C . GLY A 1 256 ? -8.114 -8.739 -2.181 1.00 84.62 256 GLY A C 1
ATOM 2071 O O . GLY A 1 256 ? -7.891 -9.733 -2.876 1.00 84.62 256 GLY A O 1
ATOM 2072 N N . VAL A 1 257 ? -8.781 -7.680 -2.632 1.00 79.88 257 VAL A N 1
ATOM 2073 C CA . VAL A 1 257 ? -9.228 -7.508 -4.015 1.00 79.88 257 VAL A CA 1
ATOM 2074 C C . VAL A 1 257 ? -8.624 -6.253 -4.615 1.00 79.88 257 VAL A C 1
ATOM 2076 O O . VAL A 1 257 ? -8.679 -5.182 -4.014 1.00 79.88 257 VAL A O 1
ATOM 2079 N N . ASP A 1 258 ? -8.128 -6.381 -5.842 1.00 80.88 258 ASP A N 1
ATOM 2080 C CA . ASP A 1 258 ? -7.638 -5.249 -6.609 1.00 80.88 258 ASP A CA 1
ATOM 2081 C C . ASP A 1 258 ? -8.789 -4.588 -7.385 1.00 80.88 258 ASP A C 1
ATOM 2083 O O . ASP A 1 258 ? -9.442 -5.198 -8.242 1.00 80.88 258 ASP A O 1
ATOM 2087 N N . ILE A 1 259 ? -9.001 -3.307 -7.099 1.00 76.88 259 ILE A N 1
ATOM 2088 C CA . ILE A 1 259 ? -9.836 -2.391 -7.869 1.00 76.88 259 ILE A CA 1
ATOM 2089 C C . ILE A 1 259 ? -8.928 -1.726 -8.896 1.00 76.88 259 ILE A C 1
ATOM 2091 O O . ILE A 1 259 ? -8.257 -0.730 -8.620 1.00 76.88 259 ILE A O 1
ATOM 2095 N N . CYS A 1 260 ? -8.863 -2.341 -10.075 1.00 72.69 260 CYS A N 1
ATOM 2096 C CA . CYS A 1 260 ? -7.972 -1.923 -11.142 1.00 72.69 260 CYS A CA 1
ATOM 2097 C C . CYS A 1 260 ? -8.684 -0.964 -12.089 1.00 72.69 260 CYS A C 1
ATOM 2099 O O . CYS A 1 260 ? -9.654 -1.342 -12.750 1.00 72.69 260 CYS A O 1
ATOM 2101 N N . TYR A 1 261 ? -8.177 0.263 -12.191 1.00 71.06 261 TYR A N 1
ATOM 2102 C CA . TYR A 1 261 ? -8.598 1.172 -13.247 1.00 71.06 261 TYR A CA 1
ATOM 2103 C C . TYR A 1 261 ? -7.566 1.181 -14.377 1.00 71.06 261 TYR A C 1
ATOM 2105 O O . TYR A 1 261 ? -6.354 1.132 -14.153 1.00 71.06 261 TYR A O 1
ATOM 2113 N N . LYS A 1 262 ? -8.073 1.229 -15.610 1.00 74.38 262 LYS A N 1
ATOM 2114 C CA . LYS A 1 262 ? -7.273 1.289 -16.834 1.00 74.38 262 LYS A CA 1
ATOM 2115 C C . LYS A 1 262 ? -7.332 2.725 -17.364 1.00 74.38 262 LYS A C 1
ATOM 2117 O O . LYS A 1 262 ? -8.406 3.136 -17.809 1.00 74.38 262 LYS A O 1
ATOM 2122 N N . PRO A 1 263 ? -6.240 3.509 -17.307 1.00 74.81 263 PRO A N 1
ATOM 2123 C CA . PRO A 1 263 ? -6.229 4.874 -17.825 1.00 74.81 263 PRO A CA 1
ATOM 2124 C C . PRO A 1 263 ? -6.680 4.938 -19.290 1.00 74.81 263 PRO A C 1
ATOM 2126 O O . PRO A 1 263 ? -6.166 4.213 -20.146 1.00 74.81 263 PRO A O 1
ATOM 2129 N N . THR A 1 264 ? -7.631 5.818 -19.599 1.00 75.81 264 THR A N 1
ATOM 2130 C CA . THR A 1 264 ? -8.000 6.149 -20.983 1.00 75.81 264 THR A CA 1
ATOM 2131 C C . THR A 1 264 ? -7.021 7.171 -21.563 1.00 75.81 264 THR A C 1
ATOM 2133 O O . THR A 1 264 ? -6.268 7.814 -20.833 1.00 75.81 264 THR A O 1
ATOM 2136 N N . GLU A 1 265 ? -7.033 7.371 -22.882 1.00 81.50 265 GLU A N 1
ATOM 2137 C CA . GLU A 1 265 ? -6.260 8.464 -23.493 1.00 81.50 265 GLU A CA 1
ATOM 2138 C C . GLU A 1 265 ? -6.660 9.837 -22.936 1.00 81.50 265 GLU A C 1
ATOM 2140 O O . GLU A 1 265 ? -5.803 10.686 -22.703 1.00 81.50 265 GLU A O 1
ATOM 2145 N N . GLU A 1 266 ? -7.950 10.044 -22.665 1.00 75.69 266 GLU A N 1
ATOM 2146 C CA . GLU A 1 266 ? -8.446 11.273 -22.044 1.00 75.69 266 GLU A CA 1
ATOM 2147 C C . GLU A 1 266 ? -7.900 11.453 -20.624 1.00 75.69 266 GLU A C 1
ATOM 2149 O O . GLU A 1 266 ? -7.430 12.536 -20.276 1.00 75.69 266 GLU A O 1
ATOM 2154 N N . PHE A 1 267 ? -7.891 10.379 -19.829 1.00 76.94 267 PHE A N 1
ATOM 2155 C CA . PHE A 1 267 ? -7.303 10.389 -18.495 1.00 76.94 267 PHE A CA 1
ATOM 2156 C C . PHE A 1 267 ? -5.837 10.822 -18.541 1.00 76.94 267 PHE A C 1
ATOM 2158 O O . PHE A 1 267 ? -5.437 11.755 -17.846 1.00 76.94 267 PHE A O 1
ATOM 2165 N N . ARG A 1 268 ? -5.038 10.179 -19.401 1.00 83.12 268 ARG A N 1
ATOM 2166 C CA . ARG A 1 268 ? -3.612 10.493 -19.526 1.00 83.12 268 ARG A CA 1
ATOM 2167 C C . ARG A 1 268 ? -3.403 11.941 -19.968 1.00 83.12 268 ARG A C 1
ATOM 2169 O O . ARG A 1 268 ? -2.642 12.655 -19.330 1.00 83.12 268 ARG A O 1
ATOM 2176 N N . ARG A 1 269 ? -4.134 12.425 -20.982 1.00 81.31 269 ARG A N 1
ATOM 2177 C CA . ARG A 1 269 ? -4.055 13.833 -21.427 1.00 81.31 269 ARG A CA 1
ATOM 2178 C C . ARG A 1 269 ? -4.362 14.835 -20.316 1.00 81.31 269 ARG A C 1
ATOM 2180 O O . ARG A 1 269 ? -3.822 15.934 -20.345 1.00 81.31 269 ARG A O 1
ATOM 2187 N N . ARG A 1 270 ? -5.237 14.476 -19.377 1.00 77.38 270 ARG A N 1
ATOM 2188 C CA . ARG A 1 270 ? -5.670 15.365 -18.298 1.00 77.38 270 ARG A CA 1
ATOM 2189 C C . ARG A 1 270 ? -4.750 15.340 -17.080 1.00 77.38 270 ARG A C 1
ATOM 2191 O O . ARG A 1 270 ? -4.576 16.378 -16.452 1.00 77.38 270 ARG A O 1
ATOM 2198 N N . PHE A 1 271 ? -4.200 14.178 -16.731 1.00 75.88 271 PHE A N 1
ATOM 2199 C CA . PHE A 1 271 ? -3.536 13.977 -15.438 1.00 75.88 271 PHE A CA 1
ATOM 2200 C C . PHE A 1 271 ? -2.043 13.658 -15.534 1.00 75.88 271 PHE A C 1
ATOM 2202 O O . PHE A 1 271 ? -1.351 13.709 -14.515 1.00 75.88 271 PHE A O 1
ATOM 2209 N N . TYR A 1 272 ? -1.529 13.331 -16.722 1.00 82.62 272 TYR A N 1
ATOM 2210 C CA . TYR A 1 272 ? -0.103 13.088 -16.937 1.00 82.62 272 TYR A CA 1
ATOM 2211 C C . TYR A 1 272 ? 0.519 14.330 -17.589 1.00 82.62 272 TYR A C 1
ATOM 2213 O O . TYR A 1 272 ? 0.285 14.587 -18.768 1.00 82.62 272 TYR A O 1
ATOM 2221 N N . THR A 1 273 ? 1.279 15.120 -16.819 1.00 75.19 273 THR A N 1
ATOM 2222 C CA . THR A 1 273 ? 1.710 16.499 -17.133 1.00 75.19 273 THR A CA 1
ATOM 2223 C C . THR A 1 273 ? 2.303 16.671 -18.536 1.00 75.19 273 THR A C 1
ATOM 2225 O O . THR A 1 273 ? 1.943 17.622 -19.226 1.00 75.19 273 THR A O 1
ATOM 2228 N N . ASN A 1 274 ? 3.137 15.737 -19.008 1.00 76.50 274 ASN A N 1
ATOM 2229 C CA . ASN A 1 274 ? 3.744 15.800 -20.345 1.00 76.50 274 ASN A CA 1
ATOM 2230 C C . ASN A 1 274 ? 3.085 14.910 -21.405 1.00 76.50 274 ASN A C 1
ATOM 2232 O O . ASN A 1 274 ? 3.457 14.964 -22.576 1.00 76.50 274 ASN A O 1
ATOM 2236 N N . TYR A 1 275 ? 2.062 14.140 -21.045 1.00 78.56 275 TYR A N 1
ATOM 2237 C CA . TYR A 1 275 ? 1.326 13.311 -21.996 1.00 78.56 275 TYR A CA 1
ATOM 2238 C C . TYR A 1 275 ? 0.566 14.092 -23.087 1.00 78.56 275 TYR A C 1
ATOM 2240 O O . TYR A 1 275 ? 0.570 13.636 -24.236 1.00 78.56 275 TYR A O 1
ATOM 2248 N N . PRO A 1 276 ? -0.088 15.242 -22.806 1.00 76.12 276 PRO A N 1
ATOM 2249 C CA . PRO A 1 276 ? -0.755 16.025 -23.846 1.00 76.12 276 PRO A CA 1
ATOM 2250 C C . PRO A 1 276 ? 0.219 16.858 -24.691 1.00 76.12 276 PRO A C 1
ATOM 2252 O O . PRO A 1 276 ? -0.187 17.356 -25.739 1.00 76.12 276 PRO A O 1
ATOM 2255 N N . ASN A 1 277 ? 1.475 17.028 -24.261 1.00 79.38 277 ASN A N 1
ATOM 2256 C CA . ASN A 1 277 ? 2.456 17.834 -24.977 1.00 79.38 277 ASN A CA 1
ATOM 2257 C C . ASN A 1 277 ? 2.974 17.067 -26.212 1.00 79.38 277 ASN A C 1
ATOM 2259 O O . ASN A 1 277 ? 3.633 16.041 -26.038 1.00 79.38 277 ASN A O 1
ATOM 2263 N N . PRO A 1 278 ? 2.751 17.553 -27.452 1.00 81.56 278 PRO A N 1
ATOM 2264 C CA . PRO A 1 278 ? 3.188 16.858 -28.665 1.00 81.56 278 PRO A CA 1
ATOM 2265 C C . PRO A 1 278 ? 4.696 16.585 -28.724 1.00 81.56 278 PRO A C 1
ATOM 2267 O O . PRO A 1 278 ? 5.106 15.613 -29.350 1.00 81.56 278 PRO A O 1
ATOM 2270 N N . LEU A 1 279 ? 5.510 17.410 -28.052 1.00 77.12 279 LEU A N 1
ATOM 2271 C CA . LEU A 1 279 ? 6.965 17.241 -27.992 1.00 77.12 279 LEU A CA 1
ATOM 2272 C C . LEU A 1 279 ? 7.385 16.014 -27.174 1.00 77.12 279 LEU A C 1
ATOM 2274 O O . LEU A 1 279 ? 8.403 15.409 -27.481 1.00 77.12 279 LEU A O 1
ATOM 2278 N N . TYR A 1 280 ? 6.598 15.638 -26.162 1.00 79.00 280 TYR A N 1
ATOM 2279 C CA . TYR A 1 280 ? 6.927 14.561 -25.219 1.00 79.00 280 TYR A CA 1
ATOM 2280 C C . TYR A 1 280 ? 5.968 13.368 -25.308 1.00 79.00 280 TYR A C 1
ATOM 2282 O O . TYR A 1 280 ? 6.191 12.341 -24.670 1.00 79.00 280 TYR A O 1
ATOM 2290 N N . HIS A 1 281 ? 4.906 13.469 -26.112 1.00 84.31 281 HIS A N 1
ATOM 2291 C CA . HIS A 1 281 ? 3.877 12.437 -26.224 1.00 84.31 281 HIS A CA 1
ATOM 2292 C C . HIS A 1 281 ? 4.464 11.071 -26.598 1.00 84.31 281 HIS A C 1
ATOM 2294 O O . HIS A 1 281 ? 4.184 10.072 -25.937 1.00 84.31 281 HIS A O 1
ATOM 2300 N N . ASN A 1 282 ? 5.332 11.031 -27.613 1.00 86.38 282 ASN A N 1
ATOM 2301 C CA . ASN A 1 282 ? 5.969 9.789 -28.050 1.00 86.38 282 ASN A CA 1
ATOM 2302 C C . ASN A 1 282 ? 6.863 9.189 -26.957 1.00 86.38 282 ASN A C 1
ATOM 2304 O O . ASN A 1 282 ? 6.871 7.973 -26.785 1.00 86.38 282 ASN A O 1
ATOM 2308 N N . ASP A 1 283 ? 7.560 10.017 -26.177 1.00 83.00 283 ASP A N 1
ATOM 2309 C CA . ASP A 1 283 ? 8.377 9.547 -25.054 1.00 83.00 283 ASP A CA 1
ATOM 2310 C C . ASP A 1 283 ? 7.521 8.948 -23.938 1.00 83.00 283 ASP A C 1
ATOM 2312 O O . ASP A 1 283 ? 7.885 7.922 -23.365 1.00 83.00 283 ASP A O 1
ATOM 2316 N N . MET A 1 284 ? 6.358 9.540 -23.659 1.00 84.75 284 MET A N 1
ATOM 2317 C CA . MET A 1 284 ? 5.405 9.014 -22.680 1.00 84.75 284 MET A CA 1
ATOM 2318 C C . MET A 1 284 ? 4.757 7.706 -23.154 1.00 84.75 284 MET A C 1
ATOM 2320 O O . MET A 1 284 ? 4.575 6.789 -22.354 1.00 84.75 284 MET A O 1
ATOM 2324 N N . VAL A 1 285 ? 4.453 7.577 -24.450 1.00 88.56 285 VAL A N 1
ATOM 2325 C CA . VAL A 1 285 ? 3.959 6.324 -25.050 1.00 88.56 285 VAL A CA 1
ATOM 2326 C C . VAL A 1 285 ? 5.031 5.232 -24.993 1.00 88.56 285 VAL A C 1
ATOM 2328 O O . VAL A 1 285 ? 4.747 4.125 -24.538 1.00 88.56 285 VAL A O 1
ATOM 2331 N N . ASN A 1 286 ? 6.275 5.552 -25.362 1.00 87.06 286 ASN A N 1
ATOM 2332 C CA . ASN A 1 286 ? 7.402 4.622 -25.271 1.00 87.06 286 ASN A CA 1
ATOM 2333 C C . ASN A 1 286 ? 7.639 4.167 -23.823 1.00 87.06 286 ASN A C 1
ATOM 2335 O O . ASN A 1 286 ? 7.812 2.974 -23.576 1.00 87.06 286 ASN A O 1
ATOM 2339 N N . ALA A 1 287 ? 7.605 5.100 -22.864 1.00 85.38 287 ALA A N 1
ATOM 2340 C CA . ALA A 1 287 ? 7.730 4.801 -21.442 1.00 85.38 287 ALA A CA 1
ATOM 2341 C C . ALA A 1 287 ? 6.619 3.863 -20.961 1.00 85.38 287 ALA A C 1
ATOM 2343 O O . ALA A 1 287 ? 6.907 2.845 -20.335 1.00 85.38 287 ALA A O 1
ATOM 2344 N N . ARG A 1 288 ? 5.358 4.164 -21.290 1.00 88.56 288 ARG A N 1
ATOM 2345 C CA . ARG A 1 288 ? 4.205 3.316 -20.966 1.00 88.56 288 ARG A CA 1
ATOM 2346 C C . ARG A 1 288 ? 4.388 1.896 -21.489 1.00 88.56 288 ARG A C 1
ATOM 2348 O O . ARG A 1 288 ? 4.193 0.935 -20.748 1.00 88.56 288 ARG A O 1
ATOM 2355 N N . ASP A 1 289 ? 4.717 1.768 -22.769 1.00 89.88 289 ASP A N 1
ATOM 2356 C CA . ASP A 1 289 ? 4.784 0.474 -23.439 1.00 89.88 289 ASP A CA 1
ATOM 2357 C C . ASP A 1 289 ? 5.962 -0.351 -22.906 1.00 89.88 289 ASP A C 1
ATOM 2359 O O . ASP A 1 289 ? 5.789 -1.533 -22.618 1.00 89.88 289 ASP A O 1
ATOM 2363 N N . PHE A 1 290 ? 7.103 0.287 -22.630 1.00 89.25 290 PHE A N 1
ATOM 2364 C CA . PHE A 1 290 ? 8.229 -0.343 -21.940 1.00 89.25 290 PHE A CA 1
ATOM 2365 C C . PHE A 1 290 ? 7.868 -0.800 -20.516 1.00 89.25 290 PHE A C 1
ATOM 2367 O O . PHE A 1 290 ? 8.113 -1.946 -20.147 1.00 89.25 290 PHE A O 1
ATOM 2374 N N . LEU A 1 291 ? 7.231 0.055 -19.709 1.00 85.94 291 LEU A N 1
ATOM 2375 C CA . LEU A 1 291 ? 6.850 -0.285 -18.332 1.00 85.94 291 LEU A CA 1
ATOM 2376 C C . LEU A 1 291 ? 5.805 -1.406 -18.265 1.00 85.94 291 LEU A C 1
ATOM 2378 O O . LEU A 1 291 ? 5.730 -2.110 -17.256 1.00 85.94 291 LEU A O 1
ATOM 2382 N N . LYS A 1 292 ? 4.987 -1.596 -19.306 1.00 87.00 292 LYS A N 1
ATOM 2383 C CA . LYS A 1 292 ? 4.050 -2.730 -19.412 1.00 87.00 292 LYS A CA 1
ATOM 2384 C C . LYS A 1 292 ? 4.760 -4.073 -19.579 1.00 87.00 292 LYS A C 1
ATOM 2386 O O . LYS A 1 292 ? 4.200 -5.094 -19.185 1.00 87.00 292 LYS A O 1
ATOM 2391 N N . GLU A 1 293 ? 5.977 -4.087 -20.121 1.00 89.25 293 GLU A N 1
ATOM 2392 C CA . GLU A 1 293 ? 6.759 -5.318 -20.287 1.00 89.25 293 GLU A CA 1
ATOM 2393 C C . GLU A 1 293 ? 7.230 -5.894 -18.943 1.00 89.25 293 GLU A C 1
ATOM 2395 O O . GLU A 1 293 ? 7.425 -7.102 -18.844 1.00 89.25 293 GLU A O 1
ATOM 2400 N N . ILE A 1 294 ? 7.375 -5.058 -17.908 1.00 85.50 294 ILE A N 1
ATOM 2401 C CA . ILE A 1 294 ? 7.870 -5.458 -16.582 1.00 85.50 294 ILE A CA 1
ATOM 2402 C C . ILE A 1 294 ? 6.707 -6.002 -15.746 1.00 85.50 294 ILE A C 1
ATOM 2404 O O . ILE A 1 294 ? 5.947 -5.246 -15.143 1.00 85.50 294 ILE A O 1
ATOM 2408 N N . LYS A 1 295 ? 6.499 -7.317 -15.717 1.00 82.19 295 LYS A N 1
ATOM 2409 C CA . LYS A 1 295 ? 5.255 -7.896 -15.179 1.00 82.19 295 LYS A CA 1
ATOM 2410 C C . LYS A 1 295 ? 5.284 -8.116 -13.674 1.00 82.19 295 LYS A C 1
ATOM 2412 O O . LYS A 1 295 ? 4.218 -8.229 -13.071 1.00 82.19 295 LYS A O 1
ATOM 2417 N N . ASN A 1 296 ? 6.470 -8.234 -13.088 1.00 77.31 296 ASN A N 1
ATOM 2418 C CA . ASN A 1 296 ? 6.656 -8.653 -11.704 1.00 77.31 296 ASN A CA 1
ATOM 2419 C C . ASN A 1 296 ? 8.032 -8.241 -11.151 1.00 77.31 296 ASN A C 1
ATOM 2421 O O . ASN A 1 296 ? 8.869 -7.681 -11.862 1.00 77.31 296 ASN A O 1
ATOM 2425 N N . THR A 1 297 ? 8.264 -8.550 -9.875 1.00 78.88 297 THR A N 1
ATOM 2426 C CA . THR A 1 297 ? 9.540 -8.308 -9.189 1.00 78.88 297 THR A CA 1
ATOM 2427 C C . THR A 1 297 ? 10.741 -8.987 -9.880 1.00 78.88 297 THR A C 1
ATOM 2429 O O . THR A 1 297 ? 11.732 -8.292 -10.100 1.00 78.88 297 THR A O 1
ATOM 2432 N N . PRO A 1 298 ? 10.689 -10.271 -10.310 1.00 82.06 298 PRO A N 1
ATOM 2433 C CA . PRO A 1 298 ? 11.755 -10.883 -11.116 1.00 82.06 298 PRO A CA 1
ATOM 2434 C C . PRO A 1 298 ? 12.149 -10.114 -12.385 1.00 82.06 298 PRO A C 1
ATOM 2436 O O . PRO A 1 298 ? 13.337 -9.893 -12.604 1.00 82.06 298 PRO A O 1
ATOM 2439 N N . ASP A 1 299 ? 11.188 -9.661 -13.196 1.00 85.12 299 ASP A N 1
ATOM 2440 C CA . ASP A 1 299 ? 11.473 -8.861 -14.398 1.00 85.12 299 ASP A CA 1
ATOM 2441 C C . ASP A 1 299 ? 12.208 -7.556 -14.032 1.00 85.12 299 ASP A C 1
ATOM 2443 O O . ASP A 1 299 ? 13.151 -7.147 -14.709 1.00 85.12 299 ASP A O 1
ATOM 2447 N N . ALA A 1 300 ? 11.816 -6.914 -12.926 1.00 82.44 300 ALA A N 1
ATOM 2448 C CA . ALA A 1 300 ? 12.472 -5.707 -12.430 1.00 82.44 300 ALA A CA 1
ATOM 2449 C C . ALA A 1 300 ? 13.902 -5.967 -11.918 1.00 82.44 300 ALA A C 1
ATOM 2451 O O . ALA A 1 300 ? 14.773 -5.116 -12.110 1.00 82.44 300 ALA A O 1
ATOM 2452 N N . ILE A 1 301 ? 14.166 -7.136 -11.317 1.00 81.00 301 ILE A N 1
ATOM 2453 C CA . ILE A 1 301 ? 15.520 -7.575 -10.927 1.00 81.00 301 ILE A CA 1
ATOM 2454 C C . ILE A 1 301 ? 16.398 -7.725 -12.164 1.00 81.00 301 ILE A C 1
ATOM 2456 O O . ILE A 1 301 ? 17.506 -7.189 -12.209 1.00 81.00 301 ILE A O 1
ATOM 2460 N N . GLU A 1 302 ? 15.915 -8.452 -13.170 1.00 87.06 302 GLU A N 1
ATOM 2461 C CA . GLU A 1 302 ? 16.656 -8.687 -14.410 1.00 87.06 302 GLU A CA 1
ATOM 2462 C C . GLU A 1 302 ? 16.951 -7.359 -15.129 1.00 87.06 302 GLU A C 1
ATOM 2464 O O . GLU A 1 302 ? 18.082 -7.121 -15.562 1.00 87.06 302 GLU A O 1
ATOM 2469 N N . LEU A 1 303 ? 15.968 -6.452 -15.176 1.00 86.75 303 LEU A N 1
ATOM 2470 C CA . LEU A 1 303 ? 16.137 -5.108 -15.721 1.00 86.75 303 LEU A CA 1
ATOM 2471 C C . LEU A 1 303 ? 17.167 -4.283 -14.935 1.00 86.75 303 LEU A C 1
ATOM 2473 O O . LEU A 1 303 ? 17.987 -3.597 -15.543 1.00 86.75 303 LEU A O 1
ATOM 2477 N N . ALA A 1 304 ? 17.163 -4.341 -13.602 1.00 83.25 304 ALA A N 1
ATOM 2478 C CA . ALA A 1 304 ? 18.141 -3.620 -12.787 1.00 83.25 304 ALA A CA 1
ATOM 2479 C C . ALA A 1 304 ? 19.581 -4.070 -13.101 1.00 83.25 304 ALA A C 1
ATOM 2481 O O . ALA A 1 304 ? 20.460 -3.223 -13.281 1.00 83.25 304 ALA A O 1
ATOM 2482 N N . HIS A 1 305 ? 19.807 -5.379 -13.261 1.00 84.31 305 HIS A N 1
ATOM 2483 C CA . HIS A 1 305 ? 21.102 -5.926 -13.682 1.00 84.31 305 HIS A CA 1
ATOM 2484 C C . HIS A 1 305 ? 21.488 -5.462 -15.092 1.00 84.31 305 HIS A C 1
ATOM 2486 O O . HIS A 1 305 ? 22.629 -5.056 -15.321 1.00 84.31 305 HIS A O 1
ATOM 2492 N N . ALA A 1 306 ? 20.537 -5.459 -16.027 1.00 88.62 306 ALA A N 1
ATOM 2493 C CA . ALA A 1 306 ? 20.757 -4.975 -17.385 1.00 88.62 306 ALA A CA 1
ATOM 2494 C C . ALA A 1 306 ? 21.143 -3.486 -17.428 1.00 88.62 306 ALA A C 1
ATOM 2496 O O . ALA A 1 306 ? 22.090 -3.114 -18.124 1.00 88.62 306 ALA A O 1
ATOM 2497 N N . ILE A 1 307 ? 20.465 -2.632 -16.651 1.00 85.69 307 ILE A N 1
ATOM 2498 C CA . ILE A 1 307 ? 20.805 -1.206 -16.555 1.00 85.69 307 ILE A CA 1
ATOM 2499 C C . ILE A 1 307 ? 22.191 -1.028 -15.931 1.00 85.69 307 ILE A C 1
ATOM 2501 O O . ILE A 1 307 ? 22.974 -0.210 -16.410 1.00 85.69 307 ILE A O 1
ATOM 2505 N N . GLN A 1 308 ? 22.526 -1.796 -14.893 1.00 82.56 308 GLN A N 1
ATOM 2506 C CA . GLN A 1 308 ? 23.846 -1.733 -14.270 1.00 82.56 308 GLN A CA 1
ATOM 2507 C C . GLN A 1 308 ? 24.959 -2.116 -15.255 1.00 82.56 308 GLN A C 1
ATOM 2509 O O . GLN A 1 308 ? 25.965 -1.407 -15.333 1.00 82.56 308 GLN A O 1
ATOM 2514 N N . LYS A 1 309 ? 24.755 -3.183 -16.041 1.00 86.12 309 LYS A N 1
ATOM 2515 C CA . LYS A 1 309 ? 25.656 -3.582 -17.130 1.00 86.12 309 LYS A CA 1
ATOM 2516 C C . LYS A 1 309 ? 25.833 -2.434 -18.127 1.00 86.12 309 LYS A C 1
ATOM 2518 O O . LYS A 1 309 ? 26.957 -1.969 -18.311 1.00 86.12 309 LYS A O 1
ATOM 2523 N N . LEU A 1 310 ? 24.736 -1.872 -18.643 1.00 86.06 310 LEU A N 1
ATOM 2524 C CA . LEU A 1 310 ? 24.776 -0.735 -19.570 1.00 86.06 310 LEU A CA 1
ATOM 2525 C C . LEU A 1 310 ? 25.529 0.482 -19.000 1.00 86.06 310 LEU A C 1
ATOM 2527 O O . LEU A 1 310 ? 26.369 1.072 -19.675 1.00 86.06 310 LEU A O 1
ATOM 2531 N N . LEU A 1 311 ? 25.267 0.860 -17.746 1.00 83.19 311 LEU A N 1
ATOM 2532 C CA . LEU A 1 311 ? 25.921 2.004 -17.097 1.00 83.19 311 LEU A CA 1
ATOM 2533 C C . LEU A 1 311 ? 27.417 1.772 -16.822 1.00 83.19 311 LEU A C 1
ATOM 2535 O O . LEU A 1 311 ? 28.163 2.747 -16.693 1.00 83.19 311 LEU A O 1
ATOM 2539 N N . SER A 1 312 ? 27.852 0.513 -16.702 1.00 82.00 312 SER A N 1
ATOM 2540 C CA . SER A 1 312 ? 29.270 0.158 -16.567 1.00 82.00 312 SER A CA 1
ATOM 2541 C C . SER A 1 312 ? 30.027 0.272 -17.891 1.00 82.00 312 SER A C 1
ATOM 2543 O O . SER A 1 312 ? 31.164 0.742 -17.897 1.00 82.00 312 SER A O 1
ATOM 2545 N N . GLU A 1 313 ? 29.373 -0.069 -19.001 1.00 83.75 313 GLU A N 1
ATOM 2546 C CA . GLU A 1 313 ? 29.944 -0.040 -20.351 1.00 83.75 313 GLU A CA 1
ATOM 2547 C C . GLU A 1 313 ? 29.918 1.370 -20.967 1.00 83.75 313 GLU A C 1
ATOM 2549 O O . GLU A 1 313 ? 30.848 1.762 -21.670 1.00 83.75 313 GLU A O 1
ATOM 2554 N N . TYR A 1 314 ? 28.897 2.177 -20.654 1.00 74.56 314 TYR A N 1
ATOM 2555 C CA . TYR A 1 314 ? 28.713 3.511 -21.229 1.00 74.56 314 TYR A CA 1
ATOM 2556 C C . TYR A 1 314 ? 28.860 4.615 -20.182 1.00 74.56 314 TYR A C 1
ATOM 2558 O O . TYR A 1 314 ? 27.964 4.866 -19.374 1.00 74.56 314 TYR A O 1
ATOM 2566 N N . ARG A 1 315 ? 29.966 5.368 -20.251 1.00 69.12 315 ARG A N 1
ATOM 2567 C CA . ARG A 1 315 ? 30.145 6.627 -19.510 1.00 69.12 315 ARG A CA 1
ATOM 2568 C C . ARG A 1 315 ? 30.161 7.810 -20.480 1.00 69.12 315 ARG A C 1
ATOM 2570 O O . ARG A 1 315 ? 31.117 7.937 -21.244 1.00 69.12 315 ARG A O 1
ATOM 2577 N N . PRO A 1 316 ? 29.152 8.701 -20.461 1.00 66.06 316 PRO A N 1
ATOM 2578 C CA . PRO A 1 316 ? 29.154 9.858 -21.346 1.00 66.06 316 PRO A CA 1
ATOM 2579 C C . PRO A 1 316 ? 30.345 10.771 -21.023 1.00 66.06 316 PRO A C 1
ATOM 2581 O O . PRO A 1 316 ? 30.614 11.074 -19.858 1.00 66.06 316 PRO A O 1
ATOM 2584 N N . ALA A 1 317 ? 31.061 11.221 -22.056 1.00 62.34 317 ALA A N 1
ATOM 2585 C CA . ALA A 1 317 ? 32.203 12.116 -21.898 1.00 62.34 317 ALA A CA 1
ATOM 2586 C C . ALA A 1 317 ? 31.795 13.442 -21.223 1.00 62.34 317 ALA A C 1
ATOM 2588 O O . ALA A 1 317 ? 30.747 14.024 -21.534 1.00 62.34 317 ALA A O 1
ATOM 2589 N N . LYS A 1 318 ? 32.663 13.975 -20.345 1.00 58.44 318 LYS A N 1
ATOM 2590 C CA . LYS A 1 318 ? 32.455 15.244 -19.608 1.00 58.44 318 LYS A CA 1
ATOM 2591 C C . LYS A 1 318 ? 32.265 16.480 -20.493 1.00 58.44 318 LYS A C 1
ATOM 2593 O O . LYS A 1 318 ? 31.717 17.459 -19.994 1.00 58.44 318 LYS A O 1
ATOM 2598 N N . ASN A 1 319 ? 32.555 16.388 -21.798 1.00 55.88 319 ASN A N 1
ATOM 2599 C CA . ASN A 1 319 ? 32.275 17.418 -22.817 1.00 55.88 319 ASN A CA 1
ATOM 2600 C C . ASN A 1 319 ? 31.406 16.930 -24.011 1.00 55.88 319 ASN A C 1
ATOM 2602 O O . ASN A 1 319 ? 31.291 17.643 -24.996 1.00 55.88 319 ASN A O 1
ATOM 2606 N N . GLY A 1 320 ? 30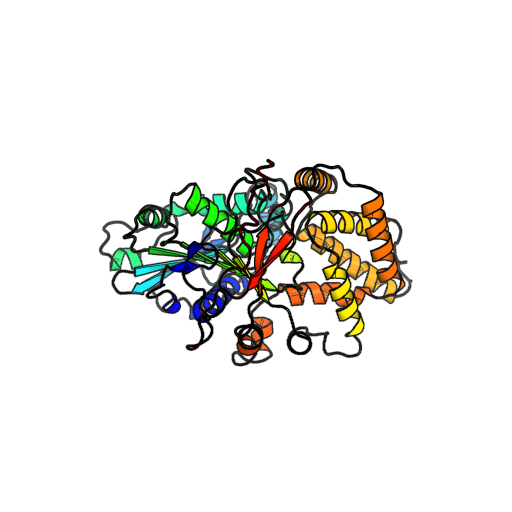.824 15.722 -23.954 1.00 60.59 320 GLY A N 1
ATOM 2607 C CA . GLY A 1 320 ? 29.991 15.157 -25.030 1.00 60.59 320 GLY A CA 1
ATOM 2608 C C . GLY A 1 320 ? 28.507 15.563 -25.032 1.00 60.59 320 GLY A C 1
ATOM 2609 O O . GLY A 1 320 ? 28.043 16.277 -24.143 1.00 60.59 320 GLY A O 1
ATOM 2610 N N . ASP A 1 321 ? 27.796 15.028 -26.029 1.00 70.38 321 ASP A N 1
ATOM 2611 C CA . ASP A 1 321 ? 26.379 15.224 -26.369 1.00 70.38 321 ASP A CA 1
ATOM 2612 C C . ASP A 1 321 ? 25.432 15.294 -25.150 1.00 70.38 321 ASP A C 1
ATOM 2614 O O . ASP A 1 321 ? 25.349 14.373 -24.324 1.00 70.38 321 ASP A O 1
ATOM 2618 N N . ASN A 1 322 ? 24.715 16.417 -25.043 1.00 74.94 322 ASN A N 1
ATOM 2619 C CA . ASN A 1 322 ? 23.778 16.708 -23.960 1.00 74.94 322 ASN A CA 1
ATOM 2620 C C . ASN A 1 322 ? 22.624 15.694 -23.897 1.00 74.94 322 ASN A C 1
ATOM 2622 O O . ASN A 1 322 ? 22.127 15.414 -22.803 1.00 74.94 322 ASN A O 1
ATOM 2626 N N . GLU A 1 323 ? 22.231 15.105 -25.028 1.00 74.25 323 GLU A N 1
ATOM 2627 C CA . GLU A 1 323 ? 21.111 14.167 -25.100 1.00 74.25 323 GLU A CA 1
ATOM 2628 C C . GLU A 1 323 ? 21.464 12.813 -24.462 1.00 74.25 323 GLU A C 1
ATOM 2630 O O . GLU A 1 323 ? 20.773 12.344 -23.548 1.00 74.25 323 GLU A O 1
ATOM 2635 N N . LYS A 1 324 ? 22.630 12.245 -24.808 1.00 75.44 324 LYS A N 1
ATOM 2636 C CA . LYS A 1 324 ? 23.136 11.010 -24.177 1.00 75.44 324 LYS A CA 1
ATOM 2637 C C . LYS A 1 324 ? 23.380 11.167 -22.677 1.00 75.44 324 LYS A C 1
ATOM 2639 O O . LYS A 1 324 ? 23.198 10.214 -21.910 1.00 75.44 324 LYS A O 1
ATOM 2644 N N . ARG A 1 325 ? 23.752 12.366 -22.213 1.00 76.75 325 ARG A N 1
ATOM 2645 C CA . ARG A 1 325 ? 23.844 12.661 -20.771 1.00 76.75 325 ARG A CA 1
ATOM 2646 C C . ARG A 1 325 ? 22.493 12.647 -20.087 1.00 76.75 325 ARG A C 1
ATOM 2648 O O . ARG A 1 325 ? 22.398 12.121 -18.977 1.00 76.75 325 ARG A O 1
ATOM 2655 N N . LEU A 1 326 ? 21.476 13.234 -20.713 1.00 75.50 326 LEU A N 1
ATOM 2656 C CA . LEU A 1 326 ? 20.131 13.265 -20.158 1.00 75.50 326 LEU A CA 1
ATOM 2657 C C . LEU A 1 326 ? 19.587 11.843 -20.011 1.00 75.50 326 LEU A C 1
ATOM 2659 O O . LEU A 1 326 ? 19.141 11.481 -18.928 1.00 75.50 326 LEU A O 1
ATOM 2663 N N . GLN A 1 327 ? 19.740 11.000 -21.030 1.00 76.88 327 GLN A N 1
ATOM 2664 C CA . GLN A 1 327 ? 19.354 9.588 -20.951 1.00 76.88 327 GLN A CA 1
ATOM 2665 C C . GLN A 1 327 ? 20.146 8.823 -19.903 1.00 76.88 327 GLN A C 1
ATOM 2667 O O . GLN A 1 327 ? 19.570 8.052 -19.144 1.00 76.88 327 GLN A O 1
ATOM 2672 N N . HIS A 1 328 ? 21.458 9.050 -19.809 1.00 81.25 328 HIS A N 1
ATOM 2673 C CA . HIS A 1 328 ? 22.281 8.402 -18.792 1.00 81.25 328 HIS A CA 1
ATOM 2674 C C . HIS A 1 328 ? 21.846 8.828 -17.380 1.00 81.25 328 HIS A C 1
ATOM 2676 O O . HIS A 1 328 ? 21.821 8.015 -16.457 1.00 81.25 328 HIS A O 1
ATOM 2682 N N . LYS A 1 329 ? 21.433 10.091 -17.202 1.00 80.00 329 LYS A N 1
ATOM 2683 C CA . LYS A 1 329 ? 20.814 10.582 -15.965 1.00 80.00 329 LYS A CA 1
ATOM 2684 C C . LYS A 1 329 ? 19.448 9.938 -15.728 1.00 80.00 329 LYS A C 1
ATOM 2686 O O . LYS A 1 329 ? 19.153 9.601 -14.586 1.00 80.00 329 LYS A O 1
ATOM 2691 N N . THR A 1 330 ? 18.636 9.741 -16.763 1.00 75.12 330 THR A N 1
ATOM 2692 C CA . THR A 1 330 ? 17.333 9.074 -16.655 1.00 75.12 330 THR A CA 1
ATOM 2693 C C . THR A 1 330 ? 17.474 7.597 -16.311 1.00 75.12 330 THR A C 1
ATOM 2695 O O . THR A 1 330 ? 16.788 7.137 -15.409 1.00 75.12 330 THR A O 1
ATOM 2698 N N . LEU A 1 331 ? 18.417 6.874 -16.919 1.00 77.25 331 LEU A N 1
ATOM 2699 C CA . LEU A 1 331 ? 18.757 5.501 -16.543 1.00 77.25 331 LEU A CA 1
ATOM 2700 C C . LEU A 1 331 ? 19.282 5.419 -15.122 1.00 77.25 331 LEU A C 1
ATOM 2702 O O . LEU A 1 331 ? 18.863 4.545 -14.379 1.00 77.25 331 LEU A O 1
ATOM 2706 N N . LYS A 1 332 ? 20.154 6.347 -14.715 1.00 74.25 332 LYS A N 1
ATOM 2707 C CA . LYS A 1 332 ? 20.579 6.436 -13.318 1.00 74.25 332 LYS A CA 1
ATOM 2708 C C . LYS A 1 332 ? 19.392 6.668 -12.405 1.00 74.25 332 LYS A C 1
ATOM 2710 O O . LYS A 1 332 ? 19.275 5.950 -11.436 1.00 74.25 332 LYS A O 1
ATOM 2715 N N . ARG A 1 333 ? 18.485 7.594 -12.725 1.00 72.38 333 ARG A N 1
ATOM 2716 C CA . ARG A 1 333 ? 17.265 7.833 -11.940 1.00 72.38 333 ARG A CA 1
ATOM 2717 C C . ARG A 1 333 ? 16.360 6.611 -11.890 1.00 72.38 333 ARG A C 1
ATOM 2719 O O . ARG A 1 333 ? 15.891 6.301 -10.810 1.00 72.38 333 ARG A O 1
ATOM 2726 N N . LEU A 1 334 ? 16.148 5.917 -13.005 1.00 71.06 334 LEU A N 1
ATOM 2727 C CA . LEU A 1 334 ? 15.355 4.692 -13.067 1.00 71.06 334 LEU A CA 1
ATOM 2728 C C . LEU A 1 334 ? 16.012 3.571 -12.270 1.00 71.06 334 LEU A C 1
ATOM 2730 O O . LEU A 1 334 ? 15.337 2.920 -11.493 1.00 71.06 334 LEU A O 1
ATOM 2734 N N . MET A 1 335 ? 17.313 3.348 -12.440 1.00 71.25 335 MET A N 1
ATOM 2735 C CA . MET A 1 335 ? 18.066 2.353 -11.685 1.00 71.25 335 MET A CA 1
ATOM 2736 C C . MET A 1 335 ? 18.018 2.687 -10.206 1.00 71.25 335 MET A C 1
ATOM 2738 O O . MET A 1 335 ? 17.666 1.847 -9.404 1.00 71.25 335 MET A O 1
ATOM 2742 N N . THR A 1 336 ? 18.313 3.931 -9.854 1.00 65.62 336 THR A N 1
ATOM 2743 C CA . THR A 1 336 ? 18.200 4.459 -8.506 1.00 65.62 336 THR A CA 1
ATOM 2744 C C . THR A 1 336 ? 16.777 4.305 -7.981 1.00 65.62 336 THR A C 1
ATOM 2746 O O . THR A 1 336 ? 16.637 3.955 -6.829 1.00 65.62 336 THR A O 1
ATOM 2749 N N . TRP A 1 337 ? 15.736 4.466 -8.797 1.00 66.25 337 TRP A N 1
ATOM 2750 C CA . TRP A 1 337 ? 14.339 4.247 -8.422 1.00 66.25 337 TRP A CA 1
ATOM 2751 C C . TRP A 1 337 ? 14.000 2.759 -8.241 1.00 66.25 337 TRP A C 1
ATOM 2753 O O . TRP A 1 337 ? 13.365 2.409 -7.256 1.00 66.25 337 TRP A O 1
ATOM 2763 N N . LEU A 1 338 ? 14.449 1.874 -9.134 1.00 65.06 338 LEU A N 1
ATOM 2764 C CA . LEU A 1 338 ? 14.285 0.419 -9.031 1.00 65.06 338 LEU A CA 1
ATOM 2765 C C . LEU A 1 338 ? 15.031 -0.120 -7.812 1.00 65.06 338 LEU A C 1
ATOM 2767 O O . LEU A 1 338 ? 14.477 -0.896 -7.053 1.00 65.06 338 LEU A O 1
ATOM 2771 N N . ILE A 1 339 ? 16.257 0.347 -7.591 1.00 59.00 339 ILE A N 1
ATOM 2772 C CA . ILE A 1 339 ? 17.047 0.122 -6.381 1.00 59.00 339 ILE A CA 1
ATOM 2773 C C . ILE A 1 339 ? 16.253 0.669 -5.189 1.00 59.00 339 ILE A C 1
ATOM 2775 O O . ILE A 1 339 ? 15.873 -0.120 -4.341 1.00 59.00 339 ILE A O 1
ATOM 2779 N N . PHE A 1 340 ? 15.876 1.954 -5.164 1.00 52.16 340 PHE A N 1
ATOM 2780 C CA . PHE A 1 340 ? 15.135 2.603 -4.067 1.00 52.16 340 PHE A CA 1
ATOM 2781 C C . PHE A 1 340 ? 13.825 1.916 -3.683 1.00 52.16 340 PHE A C 1
ATOM 2783 O O . PHE A 1 340 ? 13.444 1.968 -2.514 1.00 52.16 340 PHE A O 1
ATOM 2790 N N . ASN A 1 341 ? 13.147 1.289 -4.641 1.00 49.91 341 ASN A N 1
ATOM 2791 C CA . ASN A 1 341 ? 11.896 0.584 -4.403 1.00 49.91 341 ASN A CA 1
ATOM 2792 C C . ASN A 1 341 ? 12.069 -0.931 -4.236 1.00 49.91 341 ASN A C 1
ATOM 2794 O O . ASN A 1 341 ? 11.084 -1.572 -3.878 1.00 49.91 341 ASN A O 1
ATOM 2798 N N . LEU A 1 342 ? 13.252 -1.513 -4.499 1.00 52.50 342 LEU A N 1
ATOM 2799 C CA . LEU A 1 342 ? 13.416 -2.971 -4.501 1.00 52.50 342 LEU A CA 1
ATOM 2800 C C . LEU A 1 342 ? 14.764 -3.564 -4.019 1.00 52.50 342 LEU A C 1
ATOM 2802 O O . LEU A 1 342 ? 14.723 -4.644 -3.445 1.00 52.50 342 LEU A O 1
ATOM 2806 N N . PHE A 1 343 ? 15.963 -2.984 -4.221 1.00 52.03 343 PHE A N 1
ATOM 2807 C CA . PHE A 1 343 ? 17.233 -3.752 -4.034 1.00 52.03 343 PHE A CA 1
ATOM 2808 C C . PHE A 1 343 ? 18.450 -2.950 -3.557 1.00 52.03 343 PHE A C 1
ATOM 2810 O O . PHE A 1 343 ? 18.804 -1.959 -4.179 1.00 52.03 343 PHE A O 1
ATOM 2817 N N . SER A 1 344 ? 19.110 -3.372 -2.463 1.00 44.25 344 SER A N 1
ATOM 2818 C CA . SER A 1 344 ? 20.225 -2.619 -1.851 1.00 44.25 344 SER A CA 1
ATOM 2819 C C . SER A 1 344 ? 21.574 -3.104 -2.363 1.00 44.25 344 SER A C 1
ATOM 2821 O O . SER A 1 344 ? 22.539 -2.344 -2.352 1.00 44.25 344 SER A O 1
ATOM 2823 N N . THR A 1 345 ? 21.642 -4.357 -2.834 1.00 53.41 345 THR A N 1
ATOM 2824 C CA . THR A 1 345 ? 22.843 -4.998 -3.385 1.00 53.41 345 THR A CA 1
ATOM 2825 C C . THR A 1 345 ? 22.478 -6.105 -4.390 1.00 53.41 345 THR A C 1
ATOM 2827 O O . THR A 1 345 ? 21.399 -6.693 -4.310 1.00 53.41 345 THR A O 1
ATOM 2830 N N . GLN A 1 346 ? 23.390 -6.421 -5.322 1.00 59.38 346 GLN A N 1
ATOM 2831 C CA . GLN A 1 346 ? 23.230 -7.523 -6.293 1.00 59.38 346 GLN A CA 1
ATOM 2832 C C . GLN A 1 346 ? 23.020 -8.892 -5.623 1.00 59.38 346 GLN A C 1
ATOM 2834 O O . GLN A 1 346 ? 22.283 -9.726 -6.145 1.00 59.38 346 GLN A O 1
ATOM 2839 N N . VAL A 1 347 ? 23.648 -9.119 -4.463 1.00 58.38 347 VAL A N 1
ATOM 2840 C CA . VAL A 1 347 ? 23.550 -10.384 -3.715 1.00 58.38 347 VAL A CA 1
ATOM 2841 C C . VAL A 1 347 ? 22.126 -10.587 -3.203 1.00 58.38 347 VAL A C 1
ATOM 2843 O O . VAL A 1 347 ? 21.507 -11.601 -3.509 1.00 58.38 347 VAL A O 1
ATOM 2846 N N . VAL A 1 348 ? 21.564 -9.574 -2.537 1.00 63.00 348 VAL A N 1
ATOM 2847 C CA . VAL A 1 348 ? 20.180 -9.606 -2.034 1.00 63.00 348 VAL A CA 1
ATOM 2848 C C . VAL A 1 348 ? 19.178 -9.760 -3.182 1.00 63.00 348 VAL A C 1
ATOM 2850 O O . VAL A 1 348 ? 18.224 -10.525 -3.078 1.00 63.00 348 VAL A O 1
ATOM 2853 N N . ALA A 1 349 ? 19.409 -9.084 -4.313 1.00 68.94 349 ALA A N 1
ATOM 2854 C CA . ALA A 1 349 ? 18.557 -9.228 -5.492 1.00 68.94 349 ALA A CA 1
ATOM 2855 C C . ALA A 1 349 ? 18.599 -10.650 -6.083 1.00 68.94 349 ALA A C 1
ATOM 2857 O O . ALA A 1 349 ? 17.572 -11.159 -6.526 1.00 68.94 349 ALA A O 1
ATOM 2858 N N . SER A 1 350 ? 19.763 -11.304 -6.070 1.00 73.75 350 SER A N 1
ATOM 2859 C CA . SER A 1 350 ? 19.927 -12.674 -6.575 1.00 73.75 350 SER A CA 1
ATOM 2860 C C . SER A 1 350 ? 19.261 -13.709 -5.669 1.00 73.75 350 SER A C 1
ATOM 2862 O O . SER A 1 350 ? 18.570 -14.598 -6.165 1.00 73.75 350 SER A O 1
ATOM 2864 N N . GLU A 1 351 ? 19.408 -13.571 -4.349 1.00 75.25 351 GLU A N 1
ATOM 2865 C CA . GLU A 1 351 ? 18.742 -14.440 -3.372 1.00 75.25 351 GLU A CA 1
ATOM 2866 C C . GLU A 1 351 ? 17.220 -14.300 -3.451 1.00 75.25 351 GLU A C 1
ATOM 2868 O O . GLU A 1 351 ? 16.523 -15.303 -3.600 1.00 75.25 351 GLU A O 1
ATOM 2873 N N . ALA A 1 352 ? 16.704 -13.067 -3.472 1.00 72.12 352 ALA A N 1
ATOM 2874 C CA . ALA A 1 352 ? 15.276 -12.809 -3.627 1.00 72.12 352 ALA A CA 1
ATOM 2875 C C . ALA A 1 352 ? 14.730 -13.334 -4.966 1.00 72.12 352 ALA A C 1
ATOM 2877 O O . ALA A 1 352 ? 13.646 -13.918 -5.009 1.00 72.12 352 ALA A O 1
ATOM 2878 N N . TYR A 1 353 ? 15.482 -13.189 -6.065 1.00 78.88 353 TYR A N 1
ATOM 2879 C CA . TYR A 1 353 ? 15.103 -13.767 -7.358 1.00 78.88 353 TYR A CA 1
ATOM 2880 C C . TYR A 1 353 ? 14.986 -15.290 -7.274 1.00 78.88 353 TYR A C 1
ATOM 2882 O O . TYR A 1 353 ? 13.998 -15.862 -7.744 1.00 78.88 353 TYR A O 1
ATOM 2890 N N . LYS A 1 354 ? 15.974 -15.948 -6.660 1.00 81.06 354 LYS A N 1
ATOM 2891 C CA . LYS A 1 354 ? 15.992 -17.401 -6.486 1.00 81.06 354 LYS A CA 1
ATOM 2892 C C . LYS A 1 354 ? 14.855 -17.881 -5.603 1.00 81.06 354 LYS A C 1
ATOM 2894 O O . LYS A 1 354 ? 14.195 -18.857 -5.948 1.00 81.06 354 LYS A O 1
ATOM 2899 N N . GLU A 1 355 ? 14.587 -17.177 -4.513 1.00 75.25 355 GLU A N 1
ATOM 2900 C CA . GLU A 1 355 ? 13.485 -17.486 -3.610 1.00 75.25 355 GLU A CA 1
ATOM 2901 C C . GLU A 1 355 ? 12.127 -17.365 -4.320 1.00 75.25 355 GLU A C 1
ATOM 2903 O O . GLU A 1 355 ? 11.285 -18.256 -4.215 1.00 75.25 355 GLU A O 1
ATOM 2908 N N . MET A 1 356 ? 11.939 -16.314 -5.127 1.00 73.69 356 MET A N 1
ATOM 2909 C CA . MET A 1 356 ? 10.696 -16.072 -5.859 1.00 73.69 356 MET A CA 1
ATOM 2910 C C . MET A 1 356 ? 10.484 -17.024 -7.042 1.00 73.69 356 MET A C 1
ATOM 2912 O O . MET A 1 356 ? 9.361 -17.461 -7.294 1.00 73.69 356 MET A O 1
ATOM 2916 N N . THR A 1 357 ? 11.534 -17.307 -7.812 1.00 76.31 357 THR A N 1
ATOM 2917 C CA . THR A 1 357 ? 11.423 -18.043 -9.083 1.00 76.31 357 THR A CA 1
ATOM 2918 C C . THR A 1 357 ? 11.799 -19.519 -8.966 1.00 76.31 357 THR A C 1
ATOM 2920 O O . THR A 1 357 ? 11.477 -20.304 -9.857 1.00 76.31 357 THR A O 1
ATOM 2923 N N . GLY A 1 358 ? 12.472 -19.913 -7.882 1.00 79.56 358 GLY A N 1
ATOM 2924 C CA . GLY A 1 358 ? 13.043 -21.246 -7.692 1.00 79.56 358 GLY A CA 1
ATOM 2925 C C . GLY A 1 358 ? 14.308 -21.518 -8.514 1.00 79.56 358 GLY A C 1
ATOM 2926 O O . GLY A 1 358 ? 14.750 -22.664 -8.564 1.00 79.56 358 GLY A O 1
ATOM 2927 N N . ARG A 1 359 ? 14.881 -20.507 -9.178 1.00 84.44 359 ARG A N 1
ATOM 2928 C CA . ARG A 1 359 ? 16.050 -20.642 -10.060 1.00 84.44 359 ARG A CA 1
ATOM 2929 C C . ARG A 1 359 ? 16.996 -19.455 -9.917 1.00 84.44 359 ARG A C 1
ATOM 2931 O O . ARG A 1 359 ? 16.569 -18.364 -9.561 1.00 84.44 359 ARG A O 1
ATOM 2938 N N . ASP A 1 360 ? 18.269 -19.660 -10.227 1.00 88.00 360 ASP A N 1
ATOM 2939 C CA . ASP A 1 360 ? 19.233 -18.562 -10.301 1.00 88.00 360 ASP A CA 1
ATOM 2940 C C . ASP A 1 360 ? 18.911 -17.621 -11.478 1.00 88.00 360 ASP A C 1
ATOM 2942 O O . ASP A 1 360 ? 18.209 -18.000 -12.424 1.00 88.00 360 ASP A O 1
ATOM 2946 N N . ILE A 1 361 ? 19.395 -16.377 -11.403 1.00 83.69 361 ILE A N 1
ATOM 2947 C CA . ILE A 1 361 ? 19.216 -15.404 -12.486 1.00 83.69 361 ILE A CA 1
ATOM 2948 C C . ILE A 1 361 ? 19.928 -15.921 -13.740 1.00 83.69 361 ILE A C 1
ATOM 2950 O O . ILE A 1 361 ? 21.107 -16.263 -13.709 1.00 83.69 361 ILE A O 1
ATOM 2954 N N . ASP A 1 362 ? 19.199 -15.946 -14.852 1.00 83.62 362 ASP A N 1
ATOM 2955 C CA . ASP A 1 362 ? 19.694 -16.397 -16.149 1.00 83.62 362 ASP A CA 1
ATOM 2956 C C . ASP A 1 362 ? 20.272 -15.222 -16.956 1.00 83.62 362 ASP A C 1
ATOM 2958 O O . ASP A 1 362 ? 19.609 -14.201 -17.172 1.00 83.62 362 ASP A O 1
ATOM 2962 N N . GLU A 1 363 ? 21.497 -15.381 -17.460 1.00 87.62 363 GLU A N 1
ATOM 2963 C CA . GLU A 1 363 ? 22.157 -14.390 -18.310 1.00 87.62 363 GLU A CA 1
ATOM 2964 C C . GLU A 1 363 ? 21.358 -14.099 -19.592 1.00 87.62 363 GLU A C 1
ATOM 2966 O O . GLU A 1 363 ? 21.336 -12.961 -20.060 1.00 87.62 363 GLU A O 1
ATOM 2971 N N . SER A 1 364 ? 20.627 -15.080 -20.134 1.00 90.19 364 SER A N 1
ATOM 2972 C CA . SER A 1 364 ? 19.771 -14.879 -21.310 1.00 90.19 364 SER A CA 1
ATOM 2973 C C . SER A 1 364 ? 18.669 -13.842 -21.051 1.00 90.19 364 SER A C 1
ATOM 2975 O O . SER A 1 364 ? 18.355 -13.019 -21.916 1.00 90.19 364 SER A O 1
ATOM 2977 N N . ARG A 1 365 ? 18.133 -13.820 -19.823 1.00 88.69 365 ARG A N 1
ATOM 2978 C CA . ARG A 1 365 ? 17.100 -12.881 -19.373 1.00 88.69 365 ARG A CA 1
ATOM 2979 C C . ARG A 1 365 ? 17.675 -11.488 -19.162 1.00 88.69 365 ARG A C 1
ATOM 2981 O O . ARG A 1 365 ? 17.082 -10.511 -19.617 1.00 88.69 365 ARG A O 1
ATOM 2988 N N . ILE A 1 366 ? 18.858 -11.391 -18.554 1.00 89.38 366 ILE A N 1
ATOM 2989 C CA . ILE A 1 366 ? 19.585 -10.119 -18.448 1.00 89.38 366 ILE A CA 1
ATOM 2990 C C . ILE A 1 366 ? 19.879 -9.568 -19.847 1.00 89.38 366 ILE A C 1
ATOM 2992 O O . ILE A 1 366 ? 19.639 -8.392 -20.101 1.00 89.38 366 ILE A O 1
ATOM 2996 N N . ASN A 1 367 ? 20.346 -10.404 -20.778 1.00 92.06 367 ASN A N 1
ATOM 2997 C CA . ASN A 1 367 ? 20.672 -9.989 -22.143 1.00 92.06 367 ASN A CA 1
ATOM 2998 C C . ASN A 1 367 ? 19.433 -9.541 -22.937 1.00 92.06 367 ASN A C 1
ATOM 3000 O O . ASN A 1 367 ? 19.529 -8.591 -23.716 1.00 92.06 367 ASN A O 1
ATOM 3004 N N . TYR A 1 368 ? 18.266 -10.154 -22.707 1.00 93.19 368 TYR A N 1
ATOM 3005 C CA . TYR A 1 368 ? 16.991 -9.658 -23.237 1.00 93.19 368 TYR A CA 1
ATOM 3006 C C . TYR A 1 368 ? 16.729 -8.213 -22.790 1.00 93.19 368 TYR A C 1
ATOM 3008 O O . TYR A 1 368 ? 16.547 -7.328 -23.630 1.00 93.19 368 TYR A O 1
ATOM 3016 N N . TRP A 1 369 ? 16.766 -7.954 -21.478 1.00 92.44 369 TRP A N 1
ATOM 3017 C CA . TRP A 1 369 ? 16.529 -6.613 -20.937 1.00 92.44 369 TRP A CA 1
ATOM 3018 C C . TRP A 1 369 ? 17.611 -5.618 -21.338 1.00 92.44 369 TRP A C 1
ATOM 3020 O O . TRP A 1 369 ? 17.303 -4.461 -21.608 1.00 92.44 369 TRP A O 1
ATOM 3030 N N . TYR A 1 370 ? 18.859 -6.072 -21.426 1.00 91.56 370 TYR A N 1
ATOM 3031 C CA . TYR A 1 370 ? 19.991 -5.275 -21.876 1.00 91.56 370 TYR A CA 1
ATOM 3032 C C . TYR A 1 370 ? 19.773 -4.791 -23.310 1.00 91.56 370 TYR A C 1
ATOM 3034 O O . TYR A 1 370 ? 19.823 -3.591 -23.563 1.00 91.56 370 TYR A O 1
ATOM 3042 N N . LYS A 1 371 ? 19.429 -5.696 -24.235 1.00 92.44 371 LYS A N 1
ATOM 3043 C CA . LYS A 1 371 ? 19.091 -5.312 -25.609 1.00 92.44 371 LYS A CA 1
ATOM 3044 C C . LYS A 1 371 ? 17.919 -4.332 -25.627 1.00 92.44 371 LYS A C 1
ATOM 3046 O O . LYS A 1 371 ? 17.985 -3.305 -26.292 1.00 92.44 371 LYS A O 1
ATOM 3051 N N . ARG A 1 372 ? 16.877 -4.609 -24.837 1.00 92.06 372 ARG A N 1
ATOM 3052 C CA . ARG A 1 372 ? 15.690 -3.754 -24.775 1.00 92.06 372 ARG A CA 1
ATOM 3053 C C . ARG A 1 372 ? 16.009 -2.334 -24.306 1.00 92.06 372 ARG A C 1
ATOM 3055 O O . ARG A 1 372 ? 15.495 -1.381 -24.887 1.00 92.06 372 ARG A O 1
ATOM 3062 N N . ILE A 1 373 ? 16.839 -2.183 -23.272 1.00 88.38 373 ILE A N 1
ATOM 3063 C CA . ILE A 1 373 ? 17.207 -0.866 -22.747 1.00 88.38 373 ILE A CA 1
ATOM 3064 C C . ILE A 1 373 ? 18.208 -0.145 -23.657 1.00 88.38 373 ILE A C 1
ATOM 3066 O O . ILE A 1 373 ? 18.107 1.071 -23.780 1.00 88.38 373 ILE A O 1
ATOM 3070 N N . VAL A 1 374 ? 19.102 -0.868 -24.345 1.00 88.56 374 VAL A N 1
ATOM 3071 C CA . VAL A 1 374 ? 19.979 -0.311 -25.392 1.00 88.56 374 VAL A CA 1
ATOM 3072 C C . VAL A 1 374 ? 19.152 0.242 -26.548 1.00 88.56 374 VAL A C 1
ATOM 3074 O O . VAL A 1 374 ? 19.344 1.396 -26.911 1.00 88.56 374 VAL A O 1
ATOM 3077 N N . ASP A 1 375 ? 18.170 -0.509 -27.055 1.00 88.25 375 ASP A N 1
ATOM 3078 C CA . ASP A 1 375 ? 17.296 -0.053 -28.146 1.00 88.25 375 ASP A CA 1
ATOM 3079 C C . ASP A 1 375 ? 16.554 1.249 -27.781 1.00 88.25 375 ASP A C 1
ATOM 3081 O O . ASP A 1 375 ? 16.342 2.127 -28.621 1.00 88.25 375 ASP A O 1
ATOM 3085 N N . LEU A 1 376 ? 16.146 1.392 -26.515 1.00 84.69 376 LEU A N 1
ATOM 3086 C CA . LEU A 1 376 ? 15.522 2.618 -26.011 1.00 84.69 376 LEU A CA 1
ATOM 3087 C C . LEU A 1 376 ? 16.537 3.744 -25.797 1.00 84.69 376 LEU A C 1
ATOM 3089 O O . LEU A 1 376 ? 16.211 4.902 -26.057 1.00 84.69 376 LEU A O 1
ATOM 3093 N N . TYR A 1 377 ? 17.734 3.418 -25.313 1.00 82.19 377 TYR A N 1
ATOM 3094 C CA . TYR A 1 377 ? 18.812 4.370 -25.073 1.00 82.19 377 TYR A CA 1
ATOM 3095 C C . TYR A 1 377 ? 19.312 4.968 -26.391 1.00 82.19 377 TYR A C 1
ATOM 3097 O O . TYR A 1 377 ? 19.222 6.175 -26.578 1.00 82.19 377 TYR A O 1
ATOM 3105 N N . ASP A 1 378 ? 19.729 4.134 -27.344 1.00 80.69 378 ASP A N 1
ATOM 3106 C CA . ASP A 1 378 ? 20.229 4.576 -28.650 1.00 80.69 378 ASP A CA 1
ATOM 3107 C C . ASP A 1 378 ? 19.140 5.212 -29.523 1.00 80.69 378 ASP A C 1
ATOM 3109 O O . ASP A 1 378 ? 19.435 6.064 -30.357 1.00 80.69 378 ASP A O 1
ATOM 3113 N N . GLY A 1 379 ? 17.874 4.837 -29.318 1.00 79.19 379 GLY A N 1
ATOM 3114 C CA . GLY A 1 379 ? 16.728 5.463 -29.978 1.00 79.19 379 GLY A CA 1
ATOM 3115 C C . GLY A 1 379 ? 16.252 6.773 -29.341 1.00 79.19 379 GLY A C 1
ATOM 3116 O O . GLY A 1 379 ? 15.242 7.313 -29.788 1.00 79.19 379 GLY A O 1
ATOM 3117 N N . ASN A 1 380 ? 16.911 7.246 -28.282 1.00 76.69 380 ASN A N 1
ATOM 3118 C CA . ASN A 1 380 ? 16.546 8.421 -27.491 1.00 76.69 380 ASN A CA 1
ATOM 3119 C C . ASN A 1 380 ? 15.149 8.384 -26.834 1.00 76.69 380 ASN A C 1
ATOM 3121 O O . ASN A 1 380 ? 14.562 9.417 -26.536 1.00 76.69 380 ASN A O 1
ATOM 3125 N N . LYS A 1 381 ? 14.630 7.193 -26.516 1.00 80.94 381 LYS A N 1
ATOM 3126 C CA . LYS A 1 381 ? 13.233 6.960 -26.088 1.00 80.94 381 LYS A CA 1
ATOM 3127 C C . LYS A 1 381 ? 13.018 6.894 -24.574 1.00 80.94 381 LYS A C 1
ATOM 3129 O O . LYS A 1 381 ? 12.000 6.379 -24.114 1.00 80.94 381 LYS A O 1
ATOM 3134 N N . LEU A 1 382 ? 13.984 7.350 -23.778 1.00 77.81 382 LEU A N 1
ATOM 3135 C CA . LEU A 1 382 ? 13.944 7.226 -22.313 1.00 77.81 382 LEU A CA 1
ATOM 3136 C C . LEU A 1 382 ? 13.475 8.490 -21.588 1.00 77.81 382 LEU A C 1
ATOM 3138 O O . LEU A 1 382 ? 13.249 8.430 -20.382 1.00 77.81 382 LEU A O 1
ATOM 3142 N N . ALA A 1 383 ? 13.337 9.627 -22.275 1.00 76.19 383 ALA A N 1
ATOM 3143 C CA . ALA A 1 383 ? 13.126 10.926 -21.632 1.00 76.19 383 ALA A CA 1
ATOM 3144 C C . ALA A 1 383 ? 11.864 10.977 -20.745 1.00 76.19 383 ALA A C 1
ATOM 3146 O O . ALA A 1 383 ? 11.934 11.476 -19.622 1.00 76.19 383 ALA A O 1
ATOM 3147 N N . GLY A 1 384 ? 10.755 10.380 -21.196 1.00 75.44 384 GLY A N 1
ATOM 3148 C CA . GLY A 1 384 ? 9.471 10.363 -20.480 1.00 75.44 384 GLY A CA 1
ATOM 3149 C C . GLY A 1 384 ? 9.380 9.361 -19.324 1.00 75.44 384 GLY A C 1
ATOM 3150 O O . GLY A 1 384 ? 8.417 9.378 -18.563 1.00 75.44 384 GLY A O 1
ATOM 3151 N N . LEU A 1 385 ? 10.374 8.485 -19.146 1.00 79.50 385 LEU A N 1
ATOM 3152 C CA . LEU A 1 385 ? 10.242 7.323 -18.265 1.00 79.50 385 LEU A CA 1
ATOM 3153 C C . LEU A 1 385 ? 10.072 7.684 -16.783 1.00 79.50 385 LEU A C 1
ATOM 3155 O O . LEU A 1 385 ? 9.159 7.194 -16.123 1.00 79.50 385 LEU A O 1
ATOM 3159 N N . SER A 1 386 ? 10.933 8.560 -16.259 1.00 74.19 386 SER A N 1
ATOM 3160 C CA . SER A 1 386 ? 10.895 8.975 -14.846 1.00 74.19 386 SER A CA 1
ATOM 3161 C C . SER A 1 386 ? 9.583 9.666 -14.483 1.00 74.19 386 SER A C 1
ATOM 3163 O O . SER A 1 386 ? 9.071 9.507 -13.375 1.00 74.19 386 SER A O 1
ATOM 3165 N N . GLU A 1 387 ? 9.069 10.471 -15.402 1.00 76.12 387 GLU A N 1
ATOM 3166 C CA . GLU A 1 387 ? 7.846 11.225 -15.202 1.00 76.12 387 GLU A CA 1
ATOM 3167 C C . GLU A 1 387 ? 6.619 10.323 -15.286 1.00 76.12 387 GLU A C 1
ATOM 3169 O O . GLU A 1 387 ? 5.756 10.394 -14.411 1.00 76.12 387 GLU A O 1
ATOM 3174 N N . PHE A 1 388 ? 6.589 9.418 -16.269 1.00 82.81 388 PHE A N 1
ATOM 3175 C CA . PHE A 1 388 ? 5.504 8.459 -16.427 1.00 82.81 388 PHE A CA 1
ATOM 3176 C C . PHE A 1 388 ? 5.349 7.575 -15.186 1.00 82.81 388 PHE A C 1
ATOM 3178 O O . PHE A 1 388 ? 4.248 7.460 -14.654 1.00 82.81 388 PHE A O 1
ATOM 3185 N N . VAL A 1 389 ? 6.452 7.004 -14.678 1.00 78.19 389 VAL A N 1
ATOM 3186 C CA . VAL A 1 389 ? 6.443 6.201 -13.441 1.00 78.19 389 VAL A CA 1
ATOM 3187 C C . VAL A 1 389 ? 5.851 6.999 -12.280 1.00 78.19 389 VAL A C 1
ATOM 3189 O O . VAL A 1 389 ? 4.977 6.506 -11.573 1.00 78.19 389 VAL A O 1
ATOM 3192 N N . THR A 1 390 ? 6.289 8.247 -12.106 1.00 75.88 390 THR A N 1
ATOM 3193 C CA . THR A 1 390 ? 5.834 9.098 -11.000 1.00 75.88 390 THR A CA 1
ATOM 3194 C C . THR A 1 390 ? 4.341 9.405 -11.116 1.00 75.88 390 THR A C 1
ATOM 3196 O O . THR A 1 390 ? 3.603 9.233 -10.156 1.00 75.88 390 THR A O 1
ATOM 3199 N N . GLN A 1 391 ? 3.862 9.802 -12.294 1.00 78.69 391 GLN A N 1
ATOM 3200 C CA . GLN A 1 391 ? 2.460 10.183 -12.506 1.00 78.69 391 GLN A CA 1
ATOM 3201 C C . GLN A 1 391 ? 1.499 8.998 -12.463 1.00 78.69 391 GLN A C 1
ATOM 3203 O O . GLN A 1 391 ? 0.376 9.139 -11.979 1.00 78.69 391 GLN A O 1
ATOM 3208 N N . ALA A 1 392 ? 1.934 7.830 -12.939 1.00 79.19 392 ALA A N 1
ATOM 3209 C CA . ALA A 1 392 ? 1.155 6.609 -12.811 1.00 79.19 392 ALA A CA 1
ATOM 3210 C C . ALA A 1 392 ? 1.018 6.182 -11.342 1.00 79.19 392 ALA A C 1
ATOM 3212 O O . ALA A 1 392 ? -0.060 5.736 -10.949 1.00 79.19 392 ALA A O 1
ATOM 3213 N N . HIS A 1 393 ? 2.079 6.364 -10.549 1.00 80.31 393 HIS A N 1
ATOM 3214 C CA . HIS A 1 393 ? 2.138 5.985 -9.139 1.00 80.31 393 HIS A CA 1
ATOM 3215 C C . HIS A 1 393 ? 1.449 6.972 -8.193 1.00 80.31 393 HIS A C 1
ATOM 3217 O O . HIS A 1 393 ? 0.920 6.573 -7.155 1.00 80.31 393 HIS A O 1
ATOM 3223 N N . MET A 1 394 ? 1.477 8.266 -8.531 1.00 70.56 394 MET A N 1
ATOM 3224 C CA . MET A 1 394 ? 1.160 9.320 -7.577 1.00 70.56 394 MET A CA 1
ATOM 3225 C C . MET A 1 394 ? -0.223 9.153 -6.955 1.00 70.56 394 MET A C 1
ATOM 3227 O O . MET A 1 394 ? -0.281 9.230 -5.741 1.00 70.56 394 MET A O 1
ATOM 3231 N N . LEU A 1 395 ? -1.292 8.827 -7.694 1.00 63.00 395 LEU A N 1
ATOM 3232 C CA . LEU A 1 395 ? -2.652 8.682 -7.126 1.00 63.00 395 LEU A CA 1
ATOM 3233 C C . LEU A 1 395 ? -2.968 9.742 -6.028 1.00 63.00 395 LEU A C 1
ATOM 3235 O O . LEU A 1 395 ? -3.645 9.420 -5.053 1.00 63.00 395 LEU A O 1
ATOM 3239 N N . ASN A 1 396 ? -2.418 10.965 -6.126 1.00 49.97 396 ASN A N 1
ATOM 3240 C CA . ASN A 1 396 ? -2.281 11.907 -5.001 1.00 49.97 396 ASN A CA 1
ATOM 3241 C C . ASN A 1 396 ? -2.905 13.276 -5.281 1.00 49.97 396 ASN A C 1
ATOM 3243 O O . ASN A 1 396 ? -3.218 13.620 -6.423 1.00 49.97 396 ASN A O 1
ATOM 3247 N N . PHE A 1 397 ? -3.022 14.056 -4.198 1.00 41.44 397 PHE A N 1
ATOM 3248 C CA . PHE A 1 397 ? -3.705 15.345 -4.048 1.00 41.44 397 PHE A CA 1
ATOM 3249 C C . PHE A 1 397 ? -3.253 16.474 -5.008 1.00 41.44 397 PHE A C 1
ATOM 3251 O O . PHE A 1 397 ? -4.027 17.374 -5.317 1.00 41.44 397 PHE A O 1
ATOM 3258 N N . GLU A 1 398 ? -2.050 16.449 -5.589 1.00 36.38 398 GLU A N 1
ATOM 3259 C CA . GLU A 1 398 ? -1.604 17.518 -6.513 1.00 36.38 398 GLU A CA 1
ATOM 3260 C C . GLU A 1 398 ? -2.182 17.397 -7.932 1.00 36.38 398 GLU A C 1
ATOM 3262 O O . GLU A 1 398 ? -2.418 18.415 -8.594 1.00 36.38 398 GLU A O 1
ATOM 3267 N N . GLN A 1 399 ? -2.560 16.187 -8.363 1.00 42.69 399 GLN A N 1
ATOM 3268 C CA . GLN A 1 399 ? -3.465 16.032 -9.509 1.00 42.69 399 GLN A CA 1
ATOM 3269 C C . GLN A 1 399 ? -4.859 16.635 -9.203 1.00 42.69 399 GLN A C 1
ATOM 3271 O O . GLN A 1 399 ? -5.610 16.938 -10.132 1.00 42.69 399 GLN A O 1
ATOM 3276 N N . PHE A 1 400 ? -5.202 16.868 -7.924 1.00 38.53 400 PHE A N 1
ATOM 3277 C CA . PHE A 1 400 ? -6.471 17.456 -7.467 1.00 38.53 400 PHE A CA 1
ATOM 3278 C C . PHE A 1 400 ? -6.476 18.985 -7.355 1.00 38.53 400 PHE A C 1
ATOM 3280 O O . PHE A 1 400 ? -7.533 19.589 -7.543 1.00 38.53 400 PHE A O 1
ATOM 3287 N N . HIS A 1 401 ? -5.339 19.637 -7.098 1.00 32.84 401 HIS A N 1
ATOM 3288 C CA . HIS A 1 401 ? -5.298 21.094 -6.906 1.00 32.84 401 HIS A CA 1
ATOM 3289 C C . HIS A 1 401 ? -5.211 21.915 -8.195 1.00 32.84 401 HIS A C 1
ATOM 3291 O O . HIS A 1 401 ? -5.767 23.008 -8.256 1.00 32.84 401 HIS A O 1
ATOM 3297 N N . THR A 1 402 ? -4.579 21.393 -9.246 1.00 34.38 402 THR A N 1
ATOM 3298 C CA . THR A 1 402 ? -4.452 22.109 -10.532 1.00 34.38 402 THR A CA 1
ATOM 3299 C C . THR A 1 402 ? -5.737 22.109 -11.364 1.00 34.38 402 THR A C 1
ATOM 3301 O O . THR A 1 402 ? -5.876 22.925 -12.270 1.00 34.38 402 THR A O 1
ATOM 3304 N N . THR A 1 403 ? -6.699 21.231 -11.057 1.00 37.03 403 THR A N 1
ATOM 3305 C CA . THR A 1 403 ? -7.959 21.097 -11.815 1.00 37.03 403 THR A CA 1
ATOM 3306 C C . THR A 1 403 ? -9.225 21.351 -10.991 1.00 37.03 403 THR A C 1
ATOM 3308 O O . THR A 1 403 ? -10.319 21.337 -11.553 1.00 37.03 403 THR A O 1
ATOM 3311 N N . GLY A 1 404 ? -9.087 21.634 -9.692 1.00 27.17 404 GLY A N 1
ATOM 3312 C CA . GLY A 1 404 ? -10.194 21.815 -8.754 1.00 27.17 404 GLY A CA 1
ATOM 3313 C C . GLY A 1 404 ? -10.784 20.486 -8.237 1.00 27.17 404 GLY A C 1
ATOM 3314 O O . GLY A 1 404 ? -10.809 19.480 -8.960 1.00 27.17 404 GLY A O 1
ATOM 3315 N N . PRO A 1 405 ? -11.308 20.462 -6.993 1.00 32.16 405 PRO A N 1
ATOM 3316 C CA . PRO A 1 405 ? -11.885 19.265 -6.363 1.00 32.16 405 PRO A CA 1
ATOM 3317 C C . PRO A 1 405 ? -13.078 18.677 -7.145 1.00 32.16 405 PRO A C 1
ATOM 3319 O O . PRO A 1 405 ? -13.384 17.493 -7.035 1.00 32.16 405 PRO A O 1
ATOM 3322 N N . GLU A 1 406 ? -13.700 19.456 -8.029 1.00 33.94 406 GLU A N 1
ATOM 3323 C CA . GLU A 1 406 ? -14.821 19.036 -8.880 1.00 33.94 406 GLU A CA 1
ATOM 3324 C C . GLU A 1 406 ? -14.433 18.024 -9.982 1.00 33.94 406 GLU A C 1
ATOM 3326 O O . GLU A 1 406 ? -15.304 17.436 -10.628 1.00 33.94 406 GLU A O 1
ATOM 3331 N N . HIS A 1 407 ? -13.139 17.855 -10.279 1.00 30.95 407 HIS A N 1
ATOM 3332 C CA . HIS A 1 407 ? -12.709 17.456 -11.624 1.00 30.95 407 HIS A CA 1
ATOM 3333 C C . HIS A 1 407 ? -11.707 16.305 -11.692 1.00 30.95 407 HIS A C 1
ATOM 3335 O O . HIS A 1 407 ? -11.791 15.486 -12.610 1.00 30.95 407 HIS A O 1
ATOM 3341 N N . CYS A 1 408 ? -10.835 16.164 -10.700 1.00 31.16 408 CYS A N 1
ATOM 3342 C CA . CYS A 1 408 ? -9.924 15.025 -10.624 1.00 31.16 408 CYS A CA 1
ATOM 3343 C C . CYS A 1 408 ? -10.603 13.795 -9.984 1.00 31.16 408 CYS A C 1
ATOM 3345 O O . CYS A 1 408 ? -10.546 12.682 -10.515 1.00 31.16 408 CYS A O 1
ATOM 3347 N N . TYR A 1 409 ? -11.438 14.034 -8.963 1.00 33.44 409 TYR A N 1
ATOM 3348 C CA . TYR A 1 409 ? -12.329 13.031 -8.365 1.00 33.44 409 TYR A CA 1
ATOM 3349 C C . TYR A 1 409 ? -13.456 12.586 -9.305 1.00 33.44 409 TYR A C 1
ATOM 3351 O O . TYR A 1 409 ? -14.010 11.508 -9.130 1.00 33.44 409 TYR A O 1
ATOM 3359 N N . ARG A 1 410 ? -13.805 13.377 -10.326 1.00 30.39 410 ARG A N 1
ATOM 3360 C CA . ARG A 1 410 ? -14.751 12.967 -11.374 1.00 30.39 410 ARG A CA 1
ATOM 3361 C C . ARG A 1 410 ? -14.075 12.151 -12.487 1.00 30.39 410 ARG A C 1
ATOM 3363 O O . ARG A 1 410 ? -14.750 11.376 -13.135 1.00 30.39 410 ARG A O 1
ATOM 3370 N N . GLY A 1 411 ? -12.757 12.230 -12.674 1.00 28.91 411 GLY A N 1
ATOM 3371 C CA . GLY A 1 411 ? -12.038 11.470 -13.706 1.00 28.91 411 GLY A CA 1
ATOM 3372 C C . GLY A 1 411 ? -11.787 10.003 -13.334 1.00 28.91 411 GLY A C 1
ATOM 3373 O O . GLY A 1 411 ? -12.258 9.101 -14.019 1.00 28.91 411 GLY A O 1
ATOM 3374 N N . ILE A 1 412 ? -11.091 9.769 -12.213 1.00 33.16 412 ILE A N 1
ATOM 3375 C CA . ILE A 1 412 ? -10.748 8.420 -11.704 1.00 33.16 412 ILE A CA 1
ATOM 3376 C C . ILE A 1 412 ? -12.013 7.655 -11.273 1.00 33.16 412 ILE A C 1
ATOM 3378 O O . ILE A 1 412 ? -12.092 6.437 -11.420 1.00 33.16 412 ILE A O 1
ATOM 3382 N N . VAL A 1 413 ? -13.025 8.385 -10.780 1.00 31.66 413 VAL A N 1
ATOM 3383 C CA . VAL A 1 413 ? -14.249 7.825 -10.187 1.00 31.66 413 VAL A CA 1
ATOM 3384 C C . VAL A 1 413 ? -15.478 7.902 -11.110 1.00 31.66 413 VAL A C 1
ATOM 3386 O O . VAL A 1 413 ? -16.459 7.244 -10.806 1.00 31.66 413 VAL A O 1
ATOM 3389 N N . LEU A 1 414 ? -15.498 8.650 -12.226 1.00 31.12 414 LEU A N 1
ATOM 3390 C CA . LEU A 1 414 ? -16.627 8.567 -13.186 1.00 31.12 414 LEU A CA 1
ATOM 3391 C C . LEU A 1 414 ? -16.308 7.801 -14.469 1.00 31.12 414 LEU A C 1
ATOM 3393 O O . LEU A 1 414 ? -17.236 7.226 -15.020 1.00 31.12 414 LEU A O 1
ATOM 3397 N N . TYR A 1 415 ? -15.055 7.727 -14.938 1.00 30.42 415 TYR A N 1
ATOM 3398 C CA . TYR A 1 415 ? -14.770 7.028 -16.207 1.00 30.42 415 TYR A CA 1
ATOM 3399 C C . TYR A 1 415 ? -14.783 5.493 -16.105 1.00 30.42 415 TYR A C 1
ATOM 3401 O O . TYR A 1 415 ? -14.730 4.827 -17.137 1.00 30.42 415 TYR A O 1
ATOM 3409 N N . ALA A 1 416 ? -14.812 4.928 -14.889 1.00 34.25 416 ALA A N 1
ATOM 3410 C CA . ALA A 1 416 ? -14.793 3.475 -14.688 1.00 34.25 416 ALA A CA 1
ATOM 3411 C C . ALA A 1 416 ? -15.614 2.952 -13.491 1.00 34.25 416 ALA A C 1
ATOM 3413 O O . ALA A 1 416 ? -15.625 1.744 -13.256 1.00 34.25 416 ALA A O 1
ATOM 3414 N N . TRP A 1 417 ? -16.331 3.798 -12.738 1.00 33.72 417 TRP A N 1
ATOM 3415 C CA . TRP A 1 417 ? -17.291 3.294 -11.733 1.00 33.72 417 TRP A CA 1
ATOM 3416 C C . TRP A 1 417 ? -18.466 2.565 -12.396 1.00 33.72 417 TRP A C 1
ATOM 3418 O O . TRP A 1 417 ? -19.088 1.688 -11.802 1.00 33.72 417 TRP A O 1
ATOM 3428 N N . ASP A 1 418 ? -18.724 2.883 -13.663 1.00 38.16 418 ASP A N 1
ATOM 3429 C CA . ASP A 1 418 ? -19.713 2.244 -14.522 1.00 38.16 418 ASP A CA 1
ATOM 3430 C C . ASP A 1 418 ? -19.191 0.969 -15.225 1.00 38.16 418 ASP A C 1
ATOM 3432 O O . ASP A 1 418 ? -19.987 0.217 -15.794 1.00 38.16 418 ASP A O 1
ATOM 3436 N N . ARG A 1 419 ? -17.876 0.681 -15.177 1.00 40.47 419 ARG A N 1
ATOM 3437 C CA . ARG A 1 419 ? -17.237 -0.479 -15.833 1.00 40.47 419 ARG A CA 1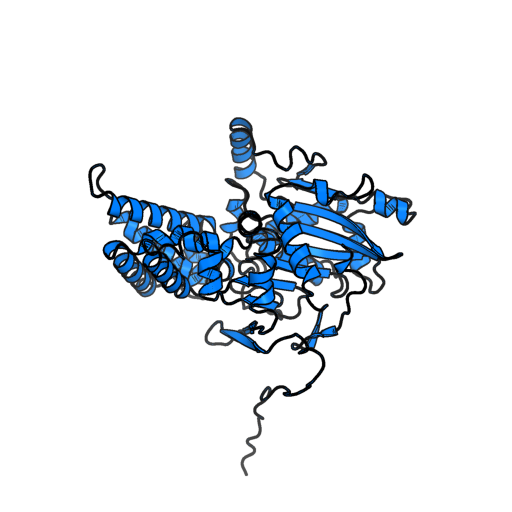
ATOM 3438 C C . ARG A 1 419 ? -16.039 -1.013 -15.035 1.00 40.47 419 ARG A C 1
ATOM 3440 O O . ARG A 1 419 ? -14.888 -0.727 -15.351 1.00 40.47 419 ARG A O 1
ATOM 3447 N N . THR A 1 420 ? -16.285 -1.840 -14.020 1.00 48.41 420 THR A N 1
ATOM 3448 C CA . THR A 1 420 ? -15.211 -2.395 -13.175 1.00 48.41 420 THR A CA 1
ATOM 3449 C C . THR A 1 420 ? -14.642 -3.725 -13.689 1.00 48.41 420 THR A C 1
ATOM 3451 O O . THR A 1 420 ? -15.344 -4.732 -13.802 1.00 48.41 420 THR A O 1
ATOM 3454 N N . CYS A 1 421 ? -13.329 -3.713 -13.949 1.00 47.72 421 CYS A N 1
ATOM 3455 C CA . CYS A 1 421 ? -12.449 -4.874 -14.086 1.00 47.72 421 CYS A CA 1
ATOM 3456 C C . CYS A 1 421 ? -11.919 -5.228 -12.687 1.00 47.72 421 CYS A C 1
ATOM 3458 O O . CYS A 1 421 ? -10.986 -4.595 -12.192 1.00 47.72 421 CYS A O 1
ATOM 3460 N N . VAL A 1 422 ? -12.539 -6.195 -12.011 1.00 48.78 422 VAL A N 1
ATOM 3461 C CA . VAL A 1 422 ? -12.046 -6.681 -10.715 1.00 48.78 422 VAL A CA 1
ATOM 3462 C C . VAL A 1 422 ? -10.972 -7.714 -10.998 1.00 48.78 422 VAL A C 1
ATOM 3464 O O . VAL A 1 422 ? -11.213 -8.647 -11.758 1.00 48.78 422 VAL A O 1
ATOM 3467 N N . ARG A 1 423 ? -9.781 -7.574 -10.415 1.00 53.97 423 ARG A N 1
ATOM 3468 C CA . ARG A 1 423 ? -8.724 -8.580 -10.575 1.00 53.97 423 ARG A CA 1
ATOM 3469 C C . ARG A 1 423 ? -8.475 -9.295 -9.261 1.00 53.97 423 ARG A C 1
ATOM 3471 O O . ARG A 1 423 ? -8.403 -8.679 -8.201 1.00 53.97 423 ARG A O 1
ATOM 3478 N N . CYS A 1 424 ? -8.316 -10.608 -9.343 1.00 48.00 424 CYS A N 1
ATOM 3479 C CA . CYS A 1 424 ? -7.738 -11.392 -8.264 1.00 48.00 424 CYS A CA 1
ATOM 3480 C C . CYS A 1 424 ? -6.535 -12.183 -8.768 1.00 48.00 424 CYS A C 1
ATOM 3482 O O . CYS A 1 424 ? -6.391 -12.461 -9.961 1.00 48.00 424 CYS A O 1
ATOM 3484 N N . PHE A 1 425 ? -5.652 -12.540 -7.845 1.00 47.25 425 PHE A N 1
ATOM 3485 C CA . PHE A 1 425 ? -4.523 -13.406 -8.142 1.00 47.25 425 PHE A CA 1
ATOM 3486 C C . PHE A 1 425 ? -4.988 -14.862 -8.139 1.00 47.25 425 PHE A C 1
ATOM 3488 O O . PHE A 1 425 ? -5.593 -15.318 -7.169 1.00 47.25 425 PHE A O 1
ATOM 3495 N N . LYS A 1 426 ? -4.665 -15.606 -9.200 1.00 39.69 426 LYS A N 1
ATOM 3496 C CA . LYS A 1 426 ? -4.740 -17.066 -9.212 1.00 39.69 426 LYS A CA 1
ATOM 3497 C C . LYS A 1 426 ? -3.340 -17.638 -9.381 1.00 39.69 426 LYS A C 1
ATOM 3499 O O . LYS A 1 426 ? -2.592 -17.246 -10.277 1.00 39.69 426 LYS A O 1
ATOM 3504 N N . THR A 1 427 ? -3.006 -18.582 -8.514 1.00 38.28 427 THR A N 1
ATOM 3505 C CA . THR A 1 427 ? -1.800 -19.396 -8.621 1.00 38.28 427 THR A CA 1
ATOM 3506 C C . THR A 1 427 ? -2.114 -20.644 -9.452 1.00 38.28 427 THR A C 1
ATOM 3508 O O . THR A 1 427 ? -3.143 -21.292 -9.248 1.00 38.28 427 THR A O 1
ATOM 3511 N N . ASP A 1 428 ? -1.269 -20.954 -10.436 1.00 39.62 428 ASP A N 1
ATOM 3512 C CA . ASP A 1 428 ? -1.254 -22.241 -11.140 1.00 39.62 428 ASP A CA 1
ATOM 3513 C C . ASP A 1 428 ? 0.186 -22.781 -11.234 1.00 39.62 428 ASP A C 1
ATOM 3515 O O . ASP A 1 428 ? 1.144 -22.073 -10.910 1.00 39.62 428 ASP A O 1
ATOM 3519 N N . ASP A 1 429 ? 0.328 -24.047 -11.641 1.00 33.16 429 ASP A N 1
ATOM 3520 C CA . ASP A 1 429 ? 1.608 -24.770 -11.699 1.00 33.16 429 ASP A CA 1
ATOM 3521 C C . ASP A 1 429 ? 2.612 -24.175 -12.713 1.00 33.16 429 ASP A C 1
ATOM 3523 O O . ASP A 1 429 ? 3.795 -24.508 -12.671 1.00 33.16 429 ASP A O 1
ATOM 3527 N N . ALA A 1 430 ? 2.165 -23.297 -13.622 1.00 31.98 430 ALA A N 1
ATOM 3528 C CA . ALA A 1 430 ? 2.963 -22.702 -14.697 1.00 31.98 430 ALA A CA 1
ATOM 3529 C C . ALA A 1 430 ? 3.360 -21.235 -14.435 1.00 31.98 430 ALA A C 1
ATOM 3531 O O . ALA A 1 430 ? 4.052 -20.630 -15.258 1.00 31.98 430 ALA A O 1
ATOM 3532 N N . GLY A 1 431 ? 2.941 -20.658 -13.305 1.00 39.59 431 GLY A N 1
ATOM 3533 C CA . GLY A 1 431 ? 3.232 -19.277 -12.926 1.00 39.59 431 GLY A CA 1
ATOM 3534 C C . GLY A 1 431 ? 2.005 -18.357 -12.898 1.00 39.59 431 GLY A C 1
ATOM 3535 O O . GLY A 1 431 ? 0.908 -18.679 -13.340 1.00 39.59 431 GLY A O 1
ATOM 3536 N N . TYR A 1 432 ? 2.205 -17.180 -12.308 1.00 44.69 432 TYR A N 1
ATOM 3537 C CA . TYR A 1 432 ? 1.171 -16.242 -11.851 1.00 44.69 432 TYR A CA 1
ATOM 3538 C C . TYR A 1 432 ? 0.208 -15.781 -12.954 1.00 44.69 432 TYR A C 1
ATOM 3540 O O . TYR A 1 432 ? 0.640 -15.318 -14.013 1.00 44.69 432 TYR A O 1
ATOM 3548 N N . ARG A 1 433 ? -1.104 -15.799 -12.677 1.00 40.34 433 ARG A N 1
ATOM 3549 C CA . ARG A 1 433 ? -2.111 -15.173 -13.547 1.00 40.34 433 ARG A CA 1
ATOM 3550 C C . ARG A 1 433 ? -3.070 -14.300 -12.750 1.00 40.34 433 ARG A C 1
ATOM 3552 O O . ARG A 1 433 ? -3.660 -14.735 -11.764 1.00 40.34 433 ARG A O 1
ATOM 3559 N N . TYR A 1 434 ? -3.275 -13.077 -13.229 1.00 48.47 434 TYR A N 1
ATOM 3560 C CA . TYR A 1 434 ? -4.432 -12.284 -12.834 1.00 48.47 434 TYR A CA 1
ATOM 3561 C C . TYR A 1 434 ? -5.680 -12.894 -13.473 1.00 48.47 434 TYR A C 1
ATOM 3563 O O . TYR A 1 434 ? -5.707 -13.151 -14.678 1.00 48.47 434 TYR A O 1
ATOM 3571 N N . VAL A 1 435 ? -6.712 -13.123 -12.671 1.00 43.53 435 VAL A N 1
ATOM 3572 C CA . VAL A 1 435 ? -8.044 -13.466 -13.160 1.00 43.53 435 VAL A CA 1
ATOM 3573 C C . VAL A 1 435 ? -8.866 -12.190 -13.142 1.00 43.53 435 VAL A C 1
ATOM 3575 O O . VAL A 1 435 ? -9.114 -11.612 -12.086 1.00 43.53 435 VAL A O 1
ATOM 3578 N N . GLU A 1 436 ? -9.248 -11.743 -14.333 1.00 45.19 436 GLU A N 1
ATOM 3579 C CA . GLU A 1 436 ? -10.219 -10.672 -14.520 1.00 45.19 436 GLU A CA 1
ATOM 3580 C C . GLU A 1 436 ? -11.617 -11.236 -14.255 1.00 45.19 436 GLU A C 1
ATOM 3582 O O . GLU A 1 436 ? -12.047 -12.211 -14.875 1.00 45.19 436 GLU A O 1
ATOM 3587 N N . VAL A 1 437 ? -12.305 -10.645 -13.288 1.00 45.97 437 VAL A N 1
ATOM 3588 C CA . VAL A 1 437 ? -13.654 -10.995 -12.864 1.00 45.97 437 VAL A CA 1
ATOM 3589 C C . VAL A 1 437 ? -14.556 -9.801 -13.149 1.00 45.97 437 VAL A C 1
ATOM 3591 O O . VAL A 1 437 ? -14.192 -8.645 -12.915 1.00 45.97 437 VAL A O 1
ATOM 3594 N N . ALA A 1 438 ? -15.738 -10.077 -13.696 1.00 44.50 438 ALA A N 1
ATOM 3595 C CA . ALA A 1 438 ? -16.745 -9.049 -13.903 1.00 44.50 438 ALA A CA 1
ATOM 3596 C C . ALA A 1 438 ? -17.210 -8.477 -12.550 1.00 44.50 438 ALA A C 1
ATOM 3598 O O . ALA A 1 438 ? -17.363 -9.224 -11.587 1.00 44.50 438 ALA A O 1
ATOM 3599 N N . SER A 1 439 ? -17.397 -7.153 -12.529 1.00 43.53 439 SER A N 1
ATOM 3600 C CA . SER A 1 439 ? -17.920 -6.279 -11.465 1.00 43.53 439 SER A CA 1
ATOM 3601 C C . SER A 1 439 ? -18.444 -6.950 -10.178 1.00 43.53 439 SER A C 1
ATOM 3603 O O . SER A 1 439 ? -19.419 -7.696 -10.220 1.00 43.53 439 SER A O 1
ATOM 3605 N N . LEU A 1 440 ? -17.881 -6.589 -9.009 1.00 40.84 440 LEU A N 1
ATOM 3606 C CA . LEU A 1 440 ? -18.509 -6.868 -7.700 1.00 40.84 440 LEU A CA 1
ATOM 3607 C C . LEU A 1 440 ? -19.725 -5.962 -7.404 1.00 40.84 440 LEU A C 1
ATOM 3609 O O . LEU A 1 440 ? -20.308 -6.075 -6.327 1.00 40.84 440 LEU A O 1
ATOM 3613 N N . TRP A 1 441 ? -20.095 -5.037 -8.298 1.00 45.19 441 TRP A N 1
ATOM 3614 C CA . TRP A 1 441 ? -21.080 -4.001 -7.995 1.00 45.19 441 TRP A CA 1
ATOM 3615 C C . TRP A 1 441 ? -22.431 -4.366 -8.605 1.00 45.19 441 TRP A C 1
ATOM 3617 O O . TRP A 1 441 ? -22.488 -4.740 -9.783 1.00 45.19 441 TRP A O 1
ATOM 3627 N N . PRO A 1 442 ? -23.540 -4.252 -7.849 1.00 37.12 442 PRO A N 1
ATOM 3628 C CA . PRO A 1 442 ? -24.854 -4.350 -8.451 1.00 37.12 442 PRO A CA 1
ATOM 3629 C C . PRO A 1 442 ? -24.959 -3.244 -9.499 1.00 37.12 442 PRO A C 1
ATOM 3631 O O . PRO A 1 442 ? -24.847 -2.056 -9.190 1.00 37.12 442 PRO A O 1
ATOM 3634 N N . LYS A 1 443 ? -25.158 -3.644 -10.761 1.00 37.81 443 LYS A N 1
ATOM 3635 C CA . LYS A 1 443 ? -25.669 -2.731 -11.782 1.00 37.81 443 LYS A CA 1
ATOM 3636 C C . LYS A 1 443 ? -26.894 -2.060 -11.174 1.00 37.81 443 LYS A C 1
ATOM 3638 O O . LYS A 1 443 ? -27.760 -2.761 -10.648 1.00 37.81 443 LYS A O 1
ATOM 3643 N N . SER A 1 444 ? -26.910 -0.729 -11.224 1.00 34.47 444 SER A N 1
ATOM 3644 C CA . SER A 1 444 ? -28.060 0.116 -10.904 1.00 34.47 444 SER A CA 1
ATOM 3645 C C . SER A 1 444 ? -29.368 -0.622 -11.177 1.00 34.47 444 SER A C 1
ATOM 3647 O O . SER A 1 444 ? -29.521 -1.166 -12.272 1.00 34.47 444 SER A O 1
ATOM 3649 N N . GLU A 1 445 ? -30.251 -0.658 -10.180 1.00 35.81 445 GLU A N 1
ATOM 3650 C CA . GLU A 1 445 ? -31.601 -1.230 -10.192 1.00 35.81 445 GLU A CA 1
ATOM 3651 C C . GLU A 1 445 ? -32.175 -1.463 -11.599 1.00 35.81 445 GLU A C 1
ATOM 3653 O O . GLU A 1 445 ? -32.792 -0.577 -12.187 1.00 35.81 445 GLU A O 1
ATOM 3658 N N . LYS A 1 446 ? -31.910 -2.662 -12.139 1.00 33.56 446 LYS A N 1
ATOM 3659 C CA . LYS A 1 446 ? -32.648 -3.428 -13.164 1.00 33.56 446 LYS A CA 1
ATOM 3660 C C . LYS A 1 446 ? -31.679 -4.381 -13.868 1.00 33.56 446 LYS A C 1
ATOM 3662 O O . LYS A 1 446 ? -30.989 -4.017 -14.814 1.00 33.56 446 LYS A O 1
ATOM 3667 N N . GLY A 1 447 ? -31.689 -5.640 -13.433 1.00 29.39 447 GLY A N 1
ATOM 3668 C CA . GLY A 1 447 ? -31.174 -6.755 -14.230 1.00 29.39 447 GLY A CA 1
ATOM 3669 C C . GLY A 1 447 ? -30.189 -7.656 -13.498 1.00 29.39 447 GLY A C 1
ATOM 3670 O O . GLY A 1 447 ? -28.978 -7.535 -13.663 1.00 29.39 447 GLY A O 1
ATOM 3671 N N . ILE A 1 448 ? -30.725 -8.633 -12.767 1.00 37.38 448 ILE A N 1
ATOM 3672 C CA . ILE A 1 448 ? -30.019 -9.887 -12.495 1.00 37.38 448 ILE A CA 1
ATOM 3673 C C . ILE A 1 448 ? -29.891 -10.618 -13.835 1.00 37.38 448 ILE A C 1
ATOM 3675 O O . ILE A 1 448 ? -30.887 -11.128 -14.340 1.00 37.38 448 ILE A O 1
ATOM 3679 N N . VAL A 1 449 ? -28.690 -10.690 -14.414 1.00 29.53 449 VAL A N 1
ATOM 3680 C CA . VAL A 1 449 ? -28.381 -11.656 -15.479 1.00 29.53 449 VAL A CA 1
ATOM 3681 C C . VAL A 1 449 ? -26.924 -12.102 -15.362 1.00 29.53 449 VAL A C 1
ATOM 3683 O O . VAL A 1 449 ? -26.016 -11.283 -15.466 1.00 29.53 449 VAL A O 1
ATOM 3686 N N . GLY A 1 450 ? -26.712 -13.416 -15.235 1.00 26.78 450 GLY A N 1
ATOM 3687 C CA . GLY A 1 450 ? -25.470 -14.053 -15.688 1.00 26.78 450 GLY A CA 1
ATOM 3688 C C . GLY A 1 450 ? -24.596 -14.696 -14.619 1.00 26.78 450 GLY A C 1
ATOM 3689 O O . GLY A 1 450 ? -23.427 -14.362 -14.481 1.00 26.78 450 GLY A O 1
ATOM 3690 N N . PHE A 1 451 ? -25.161 -15.664 -13.907 1.00 31.22 451 PHE A N 1
ATOM 3691 C CA . PHE A 1 451 ? -24.466 -16.657 -13.094 1.00 31.22 451 PHE A CA 1
ATOM 3692 C C . PHE A 1 451 ? -23.237 -17.246 -13.821 1.00 31.22 451 PHE A C 1
ATOM 3694 O O . PHE A 1 451 ? -23.370 -17.786 -14.918 1.00 31.22 451 PHE A O 1
ATOM 3701 N N . LEU A 1 452 ? -22.060 -17.156 -13.191 1.00 31.36 452 LEU A N 1
ATOM 3702 C CA . LEU A 1 452 ? -20.994 -18.172 -13.146 1.00 31.36 452 LEU A CA 1
ATOM 3703 C C . LEU A 1 452 ? -21.087 -19.299 -14.197 1.00 31.36 452 LEU A C 1
ATOM 3705 O O . LEU A 1 452 ? -21.360 -20.462 -13.894 1.00 31.36 452 LEU A O 1
ATOM 3709 N N . GLY A 1 453 ? -20.793 -18.973 -15.453 1.00 26.23 453 GLY A N 1
ATOM 3710 C CA . GLY A 1 453 ? -20.554 -19.972 -16.482 1.00 26.23 453 GLY A CA 1
ATOM 3711 C C . GLY A 1 453 ? -19.170 -20.595 -16.297 1.00 26.23 453 GLY A C 1
ATOM 3712 O O . GLY A 1 453 ? -18.185 -20.018 -16.740 1.00 26.23 453 GLY A O 1
ATOM 3713 N N . ARG A 1 454 ? -19.116 -21.813 -15.737 1.00 28.02 454 ARG A N 1
ATOM 3714 C CA . ARG A 1 454 ? -17.977 -22.767 -15.788 1.00 28.02 454 ARG A CA 1
ATOM 3715 C C . ARG A 1 454 ? -16.889 -22.689 -14.705 1.00 28.02 454 ARG A C 1
ATOM 3717 O O . ARG A 1 454 ? -15.731 -23.006 -14.977 1.00 28.02 454 ARG A O 1
ATOM 3724 N N . LEU A 1 455 ? -17.256 -22.475 -13.446 1.00 30.81 455 LEU A N 1
ATOM 3725 C CA . LEU A 1 455 ? -16.615 -23.287 -12.402 1.00 30.81 455 LEU A CA 1
ATOM 3726 C C . LEU A 1 455 ? -17.144 -24.728 -12.584 1.00 30.81 455 LEU A C 1
ATOM 3728 O O . LEU A 1 455 ? -18.348 -24.926 -12.700 1.00 30.81 455 LEU A O 1
ATOM 3732 N N . PHE A 1 456 ? -16.249 -25.716 -12.668 1.00 31.22 456 PHE A N 1
ATOM 3733 C CA . PHE A 1 456 ? -16.531 -27.163 -12.773 1.00 31.22 456 PHE A CA 1
ATOM 3734 C C . PHE A 1 456 ? -16.921 -27.719 -14.160 1.00 31.22 456 PHE A C 1
ATOM 3736 O O . PHE A 1 456 ? -18.060 -28.118 -14.410 1.00 31.22 456 PHE A O 1
ATOM 3743 N N . SER A 1 457 ? -15.928 -27.910 -15.043 1.00 27.86 457 SER A N 1
ATOM 3744 C CA . SER A 1 457 ? -16.039 -28.996 -16.030 1.00 27.86 457 SER A CA 1
ATOM 3745 C C . SER A 1 457 ? -15.971 -30.336 -15.283 1.00 27.86 457 SER A C 1
ATOM 3747 O O . SER A 1 457 ? -15.020 -30.631 -14.556 1.00 27.86 457 SER A O 1
ATOM 3749 N N . LYS A 1 458 ? -17.059 -31.098 -15.383 1.00 30.34 458 LYS A N 1
ATOM 3750 C CA . LYS A 1 458 ? -17.300 -32.363 -14.688 1.00 30.34 458 LYS A CA 1
ATOM 3751 C C . LYS A 1 458 ? -16.224 -33.404 -15.018 1.00 30.34 458 LYS A C 1
ATOM 3753 O O . LYS A 1 458 ? -16.104 -33.847 -16.158 1.00 30.34 458 LYS A O 1
ATOM 3758 N N . ARG A 1 459 ? -15.567 -33.932 -13.979 1.00 35.06 459 ARG A N 1
ATOM 3759 C CA . ARG A 1 459 ? -15.101 -35.327 -13.960 1.00 35.06 459 ARG A CA 1
ATOM 3760 C C . ARG A 1 459 ? -16.320 -36.239 -14.133 1.00 35.06 459 ARG A C 1
ATOM 3762 O O . ARG A 1 459 ? -17.147 -36.320 -13.231 1.00 35.06 459 ARG A O 1
ATOM 3769 N N . LYS A 1 460 ? -16.412 -36.941 -15.264 1.00 32.44 460 LYS A N 1
ATOM 3770 C CA . LYS A 1 460 ? -17.011 -38.285 -15.385 1.00 32.44 460 LYS A CA 1
ATOM 3771 C C . LYS A 1 460 ? -16.610 -38.892 -16.737 1.00 32.44 460 LYS A C 1
ATOM 3773 O O . LYS A 1 460 ? -17.284 -38.705 -17.740 1.00 32.44 460 LYS A O 1
ATOM 3778 N N . LYS A 1 461 ? -15.518 -39.660 -16.747 1.00 31.42 461 LYS A N 1
ATOM 3779 C CA . LYS A 1 461 ? -15.342 -40.780 -17.681 1.00 31.42 461 LYS A CA 1
ATOM 3780 C C . LYS A 1 461 ? -15.493 -42.060 -16.861 1.00 31.42 461 LYS A C 1
ATOM 3782 O O . LYS A 1 461 ? -14.548 -42.486 -16.212 1.00 31.42 461 LYS A O 1
ATOM 3787 N N . LYS A 1 462 ? -16.695 -42.642 -16.859 1.00 34.53 462 LYS A N 1
ATOM 3788 C CA . LYS A 1 462 ? -16.866 -44.087 -16.667 1.00 34.53 462 LYS A CA 1
ATOM 3789 C C . LYS A 1 462 ? -16.938 -44.673 -18.075 1.00 34.53 462 LYS A C 1
ATOM 3791 O O . LYS A 1 462 ? -17.876 -44.361 -18.804 1.00 34.53 462 LYS A O 1
ATOM 3796 N N . LYS A 1 463 ? -15.909 -45.426 -18.465 1.00 38.53 463 LYS A N 1
ATOM 3797 C CA . LYS A 1 463 ? -15.961 -46.307 -19.634 1.00 38.53 463 LYS A CA 1
ATOM 3798 C C . LYS A 1 463 ? -16.817 -47.523 -19.260 1.00 38.53 463 LYS A C 1
ATOM 3800 O O . LYS A 1 463 ? -16.655 -48.044 -18.156 1.00 38.53 463 LYS A O 1
ATOM 3805 N N . LYS A 1 464 ? -17.746 -47.884 -20.143 1.00 40.09 464 LYS A N 1
ATOM 3806 C CA . LYS A 1 464 ? -18.176 -49.273 -20.311 1.00 40.09 464 LYS A CA 1
ATOM 3807 C C . LYS A 1 464 ? -17.097 -50.007 -21.091 1.00 40.09 464 LYS A C 1
ATOM 3809 O O . LYS A 1 464 ? -16.435 -49.320 -21.907 1.00 40.09 464 LYS A O 1
#

Foldseek 3Di:
DLVPPPFDFDQFPVGATAGDDDLVNQVVQQVVQQCQQQLPCVVVCPDPLKAKWKADQLDTDPDSVVSRDDDDPVVVVVVQVCLVPPTQEFTKMWIWDDNDPLAIEIEIFTEDDDDDRNLVLLAQLDADLFWSRSLLVRLVSVVVCQQVRWNQSVCVSVVHPDTDTSLNLLLLLLDPSRNYAYEYEHAESRLLSSQSNQCCSVPPSNRDQVRYAAEYELYDAIGAPPSVDDQANHNHEYEAELLALRNQERAHHTHHWYFYDYQDLVNCCQQQVCCVPPVCVQLLVLLSVVSNVQRHHLLLLLLLLLLVVVLVVDDADPPDDPLLVLLSVLSVVVSVVSCSNHHVDNVSSQVSSCVRVVDGDDVVSSVVSNVVSVCCSVVSSRNCNNSSNCRSRPSHCVSDPVQHVVPSSCRRCVVPVQPTFMWDWDDDPVDIDIDTDGDSDPDPPDDDDDPDDDPDPDDDDDDD

pLDDT: mean 72.2, std 19.96, range [26.23, 98.31]

Sequence (464 aa):
MDCFRNLEWKKDIFGYIRPFLTKEIALRSIEFADLNYHGELKHWIKSDNTDYTLIRDGVITKDSKRWSRQPRPLEHLVRTIREVYVTNSSKVLVLGSKVDENKYVIGISFSGTVYNSEWLNNFKVNIVNGFHQGFLEIAHRFDLLSDKIEFPNISKELGEETVLTLENILQECTSPDSRFLLWVTGHSQGGAVAGCYIVDCLSNRNVLHDNIIGVTMATPTIAHARIGRSTTNYPIYNIINEEDIVTRLGSQIRFGVDICYKPTEEFRRRFYTNYPNPLYHNDMVNARDFLKEIKNTPDAIELAHAIQKLLSEYRPAKNGDNEKRLQHKTLKRLMTWLIFNLFSTQVVASEAYKEMTGRDIDESRINYWYKRIVDLYDGNKLAGLSEFVTQAHMLNFEQFHTTGPEHCYRGIVLYAWDRTCVRCFKTDDAGYRYVEVASLWPKSEKGIVGFLGRLFSKRKKKKK

Secondary structure (DSSP, 8-state):
-GGGTT--EEE-TTS-EEE---HHHHHHHHHHHHHHHH--GGGT--STT-EEEEEETTEEE--HHHHSPPPPHHHHHHHHHHHHHT-----EEEEEEEEETTEEEEEEEE----SSSGGGGGG--SEETTEEHHHHHHHHHHHTTGGG-B-HHHHHHHT-SS--BHHHHHHHTTSTT-SEEEEEEEETHHHHHHHHHHHHHHHTS---GG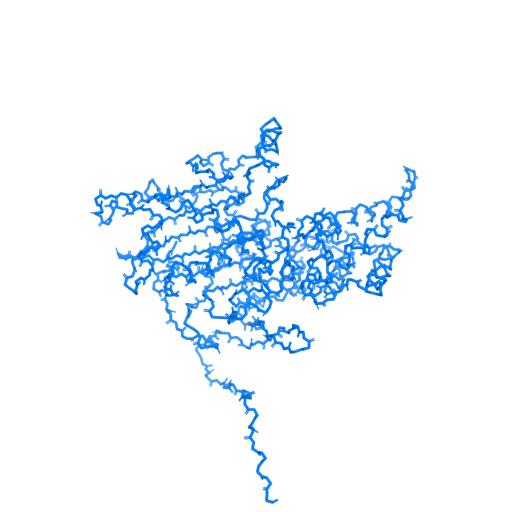GEEEEEESPPP-B-TTS-S-TTSSSEEEEEETT-SGGG-SSSB-SSEEEEE---HHHHHHHSTTSS-TTTHHHHHHHHHHHHH--SHHHHHHHHHHHHHHHHH----TTS-HHHHHHHHHHHHHHHHHHHHH-SSHHHHHHHHHHHHSSPPPHHHHHHHHHHHHHHHHTTTTTTHHHHHHHHHH-STHHHHTT-TTTHHHHHHHSSTTS-EEEEEE--TT--EEEEEE-SSPPSSS------S-S---------